Protein AF-0000000079722801 (afdb_homodimer)

Solvent-accessible surface area (backbone atoms only — not comparable to full-atom values): 27005 Å² total; per-residue (Å²): 133,34,66,51,43,50,46,71,74,64,53,88,59,75,30,40,38,29,43,27,46,49,46,21,41,69,32,54,70,52,30,33,52,43,44,43,33,35,52,73,29,52,43,51,29,42,35,39,27,56,61,46,42,73,50,50,58,48,53,41,59,50,34,51,40,18,28,46,15,61,72,42,87,83,48,69,68,58,52,36,51,36,42,27,57,31,28,68,73,45,70,86,45,45,26,29,39,38,38,53,54,62,66,39,55,74,63,32,55,66,58,40,50,53,47,40,45,75,19,47,40,36,29,39,33,40,75,68,54,58,79,88,39,70,66,39,50,50,49,38,53,59,28,50,78,68,46,26,24,40,30,44,76,43,39,81,26,42,46,70,74,58,52,61,59,43,48,80,64,46,37,53,39,35,40,33,45,47,54,66,60,76,60,78,87,66,84,55,80,52,81,57,54,59,51,48,45,53,51,48,41,71,70,56,75,40,49,44,24,40,26,56,85,44,74,46,34,68,55,47,30,63,48,36,74,66,25,45,19,43,30,30,38,55,52,52,39,46,48,41,70,75,26,49,92,40,61,70,58,24,35,52,53,44,26,53,49,39,35,48,42,42,65,42,52,105,132,34,66,54,42,51,45,70,73,64,52,88,59,74,32,40,39,28,43,27,44,51,47,22,41,68,33,55,69,52,30,32,52,43,44,42,34,36,52,73,29,52,42,50,30,42,34,37,27,56,60,46,41,73,50,50,59,48,54,41,60,50,34,51,40,20,28,45,14,61,73,41,87,84,47,69,67,58,52,37,50,38,42,28,57,32,27,68,74,45,70,86,44,44,27,29,39,38,38,55,55,62,66,39,55,74,63,31,55,68,60,40,50,53,47,40,45,75,18,47,40,36,30,38,33,41,76,68,53,60,80,88,40,71,66,40,51,50,48,37,52,57,29,50,76,66,46,26,23,40,29,45,77,44,38,81,26,43,48,71,72,58,52,61,59,42,48,81,65,44,37,54,38,34,39,32,45,48,54,66,62,76,61,77,93,62,84,55,79,50,82,57,54,59,53,47,44,53,52,48,42,72,72,53,75,42,50,44,24,40,25,57,87,44,74,44,36,69,55,47,30,62,47,37,74,67,26,45,19,42,32,30,38,56,52,51,38,46,48,41,70,75,26,48,92,39,61,69,58,26,35,52,52,44,26,53,50,39,34,49,41,40,65,43,52,105

Secondary structure (DSSP, 8-state):
--HHHHHHHH--SSSEEEEEEETTSS-HHHHHHHHHHHHHTT-SSEEEEPP-S--TTS-HHHHHHHHHHTTSPP-HHHHHHHHHHHHHHSTTS-EEEE--HHHHHHH-HHHHHHHHHHTTEEEEE-TT--TTSHHHHHHHHHHHTTT-EEE-EE-TT--HHHHHHHGGG--S-EEEE------SS--S--HHHHHHHHHHHHHH-S-EEEESS--SHHHHHHHHTT-SEEEE-HHHHHHHHHHTTSHHHHHHHHHHHHHHHHHTT-/--HHHHHHHH--SSSEEEEEEETTSS-HHHHHHHHHHHHHTT-SSEEEEPP-S--TTS-HHHHHHHHHHTTSPP-HHHHHHHHHHHHHHSTTS-EEEE--HHHHHHH-HHHHHHHHHHTTEEEEE-TT--TTSHHHHH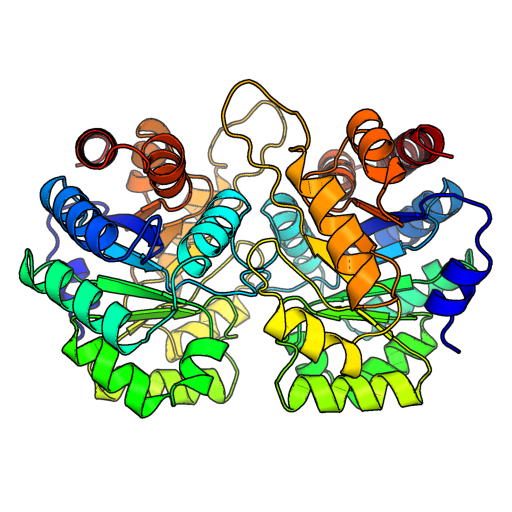HHHHHHTTT-EEE-EE-TT--HHHHHHHGGG--S-EEEE------SS--S--HHHHHHHHHHHHHH-S-EEEESS--SHHHHHHHHTT-SEEEE-HHHHHHHHHHTTSHHHHHHHHHHHHHHHHHTT-

Sequence (532 aa):
MSKIKTYFETKSVQSVYIPFFTLGDPDYDASVEYGKAILESGANILELGIPFSDPVADGPVIQRADARALKNPFSFEKLFSVTKAIHEHRPETPLVYLTYFNPIYRCGIESFLNQAKASGIEGLVIPDLPFDTEESEFLFRELAKRDMDLIHLITPATVKSRIQMMKKTSSGFIYYVTSFGVTGERREFSVDLEERIKFLKGILNLPICAGFGISTPEQASQIAHYADGIIIGSAVQRIIEENGKNRAQCVKALQDYTSSIRNSFSMSKIKTYFETKSVQSVYIPFFTLGDPDYDASVEYGKAILESGANILELGIPFSDPVADGPVIQRADARALKNPFSFEKLFSVTKAIHEHRPETPLVYLTYFNPIYRCGIESFLNQAKASGIEGLVIPDLPFDTEESEFLFRELAKRDMDLIHLITPATVKSRIQMMKKTSSGFIYYVTSFGVTGERREFSVDLEERIKFLKGILNLPICAGFGISTPEQASQIAHYADGIIIGSAVQRIIEENGKNRAQCVKALQDYTSSIRNSFS

Nearest PDB structures (foldseek):
  1qoq-assembly1_A  TM=9.336E-01  e=6.668E-24  Salmonella enterica subsp. enterica serovar Typhimurium
  7jqw-assembly1_A  TM=9.263E-01  e=1.492E-23  Salmonella enterica subsp. enterica serovar Typhimurium str. LT2
  1qop-assembly1_A-2  TM=9.070E-01  e=1.989E-23  Salmonella enterica subsp. enterica serovar Typhimurium
  3vnd-assembly4_D  TM=9.314E-01  e=1.875E-22  Shewanella frigidimarina
  7lev-assembly1_A  TM=9.175E-01  e=1.183E-22  Salmonella enterica subsp. enterica serovar Typhimurium

InterPro domains:
  IPR002028 Tryptophan synthase, alpha chain [MF_00131] (11-264)
  IPR002028 Tryptophan synthase, alpha chain [PF00290] (14-262)
  IPR002028 Tryptophan synthase, alpha chain [PTHR43406] (11-264)
  IPR002028 Tryptophan synthase, alpha chain [TIGR00262] (13-261)
  IPR002028 Tryptophan synthase, alpha chain [cd04724] (18-262)
  IPR011060 Ribulose-phosphate binding barrel [SSF51366] (1-260)
  IPR013785 Aldolase-type TIM barrel [G3DSA:3.20.20.70] (1-266)
  IPR018204 Tryptophan synthase, alpha chain, active site [PS00167] (46-59)

Radius of gyration: 22.45 Å; Cα contacts (8 Å, |Δi|>4): 1062; chains: 2; bounding box: 46×62×52 Å

pLDDT: mean 91.95, std 11.81, range [32.53, 98.94]

Foldseek 3Di:
DFLLVVLLVPPPFLAFEEEEEEAQVLHNVLLLLQLLLLVVQGHQAYEYEYQDQCPVVDDPLRVVSSVNSVVDPDDPVSVLVSLLSSCVSPVSRAYEYEYAVVVCVVCDVLNSLVSCVVSRHQEYEHAPDQCPDPVLVVSLVSCVVSSHFYEYEDEPPQDPVSLLVSLVRGDSAHEYEYPQPPDPDCNDPPVVLLVVLVVSCVRNVHFYEYEDPDAALVSLQVCSVRGNYYYHYSNLSVLCVVCVVPSVSSSVVSSVRSNRNNVSRD/DFLLVVLLVPPPFLAFEEEEEEAQVLHNVLLLLQLLLLVVQGHQAYEYEYQDQCPVVDDPLRVVSSVNSVVDPDDPVSVLVSLLSSCVSPVSRAYEYEYAVVVCVVCDVLNSLVSCVVSRHQEYEHAPDQCPDPVLVVSLVSCVVSSHFYEYEDEPPQDPVSLLVSLVRGDSAHEYEYPQPPPDDPSDPPVVLLVVLVVSCVRNVHFYEYEDPDAALVSLQVCSVRGNYYYHYSNLSVLCVVCVVPSVSSSVVSSVRSNRNNVSRD

Organism: NCBI:txid2484901

Structure (mmCIF, N/CA/C/O backbone):
data_AF-0000000079722801-model_v1
#
loop_
_entity.id
_entity.type
_entity.pdbx_description
1 polymer 'Tryptophan synthase alpha chain'
#
loop_
_atom_site.group_PDB
_atom_site.id
_atom_site.type_symbol
_atom_site.label_atom_id
_atom_site.label_alt_id
_atom_site.label_comp_id
_atom_site.label_asym_id
_atom_site.label_entity_id
_atom_site.label_seq_id
_atom_site.pdbx_PDB_ins_code
_atom_site.Cartn_x
_atom_site.Cartn_y
_atom_site.Cartn_z
_atom_site.occupancy
_atom_site.B_iso_or_equiv
_atom_site.auth_seq_id
_atom_site.auth_comp_id
_atom_site.auth_asym_id
_atom_site.auth_atom_id
_atom_site.pdbx_PDB_model_num
ATOM 1 N N . MET A 1 1 ? 6.43 31.266 -1.927 1 79 1 MET A N 1
ATOM 2 C CA . MET A 1 1 ? 6.938 30.125 -1.175 1 79 1 MET A CA 1
ATOM 3 C C . MET A 1 1 ? 5.809 29.422 -0.431 1 79 1 MET A C 1
ATOM 5 O O . MET A 1 1 ? 4.941 30.078 0.152 1 79 1 MET A O 1
ATOM 9 N N . SER A 1 2 ? 5.824 28.094 -0.456 1 91.38 2 SER A N 1
ATOM 10 C CA . SER A 1 2 ? 4.727 27.359 0.172 1 91.38 2 SER A CA 1
ATOM 11 C C . SER A 1 2 ? 4.816 27.438 1.693 1 91.38 2 SER A C 1
ATOM 13 O O . SER A 1 2 ? 5.883 27.719 2.246 1 91.38 2 SER A O 1
ATOM 15 N N . LYS A 1 3 ? 3.734 27.25 2.35 1 94.69 3 LYS A N 1
ATOM 16 C CA . LYS A 1 3 ? 3.666 27.297 3.807 1 94.69 3 LYS A CA 1
ATOM 17 C C . LYS A 1 3 ? 4.547 26.219 4.434 1 94.69 3 LYS A C 1
ATOM 19 O O . LYS A 1 3 ? 5.18 26.453 5.469 1 94.69 3 LYS A O 1
ATOM 24 N N . ILE A 1 4 ? 4.586 25.062 3.865 1 97.44 4 ILE A N 1
ATOM 25 C CA . ILE A 1 4 ? 5.395 23.969 4.371 1 97.44 4 ILE A CA 1
ATOM 26 C C . ILE A 1 4 ? 6.875 24.328 4.285 1 97.44 4 ILE A C 1
ATOM 28 O O . ILE A 1 4 ? 7.625 24.125 5.242 1 97.44 4 ILE A O 1
ATOM 32 N N . LYS A 1 5 ? 7.277 24.828 3.141 1 95.06 5 LYS A N 1
ATOM 33 C CA . LYS A 1 5 ? 8.664 25.25 2.982 1 95.06 5 LYS A CA 1
ATOM 34 C C . LYS A 1 5 ? 9.031 26.312 4.02 1 95.06 5 LYS A C 1
ATOM 36 O O . LYS A 1 5 ? 10.086 26.234 4.648 1 95.06 5 LYS A O 1
ATOM 41 N N . THR A 1 6 ? 8.18 27.297 4.156 1 94.5 6 THR A N 1
ATOM 42 C CA . THR A 1 6 ? 8.398 28.359 5.133 1 94.5 6 THR A CA 1
ATOM 43 C C . THR A 1 6 ? 8.531 27.781 6.539 1 94.5 6 THR A C 1
ATOM 45 O O . THR A 1 6 ? 9.406 28.188 7.309 1 94.5 6 THR A O 1
ATOM 48 N N . TYR A 1 7 ? 7.688 26.812 6.816 1 94.19 7 TYR A N 1
ATOM 49 C CA . TYR A 1 7 ? 7.719 26.188 8.133 1 94.19 7 TYR A CA 1
ATOM 50 C C . TYR A 1 7 ? 9.07 25.531 8.398 1 94.19 7 TYR A C 1
ATOM 52 O O . TYR A 1 7 ? 9.672 25.75 9.453 1 94.19 7 TYR A O 1
ATOM 60 N N . PHE A 1 8 ? 9.562 24.812 7.465 1 95.81 8 PHE A N 1
ATOM 61 C CA . PHE A 1 8 ? 10.82 24.094 7.637 1 95.81 8 PHE A CA 1
ATOM 62 C C . PHE A 1 8 ? 12 25.062 7.684 1 95.81 8 PHE A C 1
ATOM 64 O O . PHE A 1 8 ? 13.008 24.797 8.336 1 95.81 8 PHE A O 1
ATOM 71 N N . GLU A 1 9 ? 11.898 26.203 7.059 1 93.19 9 GLU A N 1
ATOM 72 C CA . GLU A 1 9 ? 12.977 27.188 7.027 1 93.19 9 GLU A CA 1
ATOM 73 C C . GLU A 1 9 ? 13.008 28.016 8.312 1 93.19 9 GLU A C 1
ATOM 75 O O . GLU A 1 9 ? 14.047 28.578 8.664 1 93.19 9 GLU A O 1
ATOM 80 N N . THR A 1 10 ? 11.867 28.062 9 1 92.06 10 THR A N 1
ATOM 81 C CA . THR A 1 10 ? 11.789 28.984 10.133 1 92.06 10 THR A CA 1
ATOM 82 C C . THR A 1 10 ? 11.641 28.203 11.438 1 92.06 10 THR A C 1
ATOM 84 O O . THR A 1 10 ? 11.672 28.797 12.523 1 92.06 10 THR A O 1
ATOM 87 N N . LYS A 1 11 ? 11.516 26.938 11.328 1 86.19 11 LYS A N 1
ATOM 88 C CA . LYS A 1 11 ? 11.281 26.141 12.531 1 86.19 11 LYS A CA 1
ATOM 89 C C . LYS A 1 11 ? 12.445 26.25 13.508 1 86.19 11 LYS A C 1
ATOM 91 O O . LYS A 1 11 ? 13.594 26.406 13.094 1 86.19 11 LYS A O 1
ATOM 96 N N . SER A 1 12 ? 12.031 26.125 14.766 1 86.62 12 SER A N 1
ATOM 97 C CA . SER A 1 12 ? 13.031 26.203 15.828 1 86.62 12 SER A CA 1
ATOM 98 C C . SER A 1 12 ? 13.344 24.812 16.391 1 86.62 12 SER A C 1
ATOM 100 O O . SER A 1 12 ? 14.18 24.672 17.281 1 86.62 12 SER A O 1
ATOM 102 N N . VAL A 1 13 ? 12.648 23.828 15.883 1 88.44 13 VAL A N 1
ATOM 103 C CA . VAL A 1 13 ? 12.836 22.453 16.359 1 88.44 13 VAL A CA 1
ATOM 104 C C . VAL A 1 13 ? 13.75 21.703 15.398 1 88.44 13 VAL A C 1
ATOM 106 O O . VAL A 1 13 ? 13.805 22.016 14.211 1 88.44 13 VAL A O 1
ATOM 109 N N . GLN A 1 14 ? 14.445 20.797 15.93 1 89.06 14 GLN A N 1
ATOM 110 C CA . GLN A 1 14 ? 15.352 20 15.117 1 89.06 14 GLN A CA 1
ATOM 111 C C . GLN A 1 14 ? 14.578 19.125 14.133 1 89.06 14 GLN A C 1
ATOM 113 O O . GLN A 1 14 ? 14.953 19 12.969 1 89.06 14 GLN A O 1
ATOM 118 N N . SER A 1 15 ? 13.508 18.484 14.602 1 96.25 15 SER A N 1
ATOM 119 C CA . SER A 1 15 ? 12.656 17.609 13.805 1 96.25 15 SER A CA 1
ATOM 120 C C . SER A 1 15 ? 11.18 17.906 14.047 1 96.25 15 SER A C 1
ATOM 122 O O . SER A 1 15 ? 10.781 18.219 15.172 1 96.25 15 SER A O 1
ATOM 124 N N . VAL A 1 16 ? 10.43 17.859 13.023 1 97.31 16 VAL A N 1
ATOM 125 C CA . VAL A 1 16 ? 9.008 18.172 13.141 1 97.31 16 VAL A CA 1
ATOM 126 C C . VAL A 1 16 ? 8.219 16.891 13.375 1 97.31 16 VAL A C 1
ATOM 128 O O . VAL A 1 16 ? 8.602 15.812 12.914 1 97.31 16 VAL A O 1
ATOM 131 N N . TYR A 1 17 ? 7.148 17 14.203 1 98.06 17 TYR A N 1
ATOM 132 C CA . TYR A 1 17 ? 6.219 15.891 14.414 1 98.06 17 TYR A CA 1
ATOM 133 C C . TYR A 1 17 ? 5.008 16.016 13.5 1 98.06 17 TYR A C 1
ATOM 135 O O . TYR A 1 17 ? 4.301 17.031 13.523 1 98.06 17 TYR A O 1
ATOM 143 N N . ILE A 1 18 ? 4.738 14.953 12.664 1 98.5 18 ILE A N 1
ATOM 144 C CA . ILE A 1 18 ? 3.658 14.945 11.68 1 98.5 18 ILE A CA 1
ATOM 145 C C . ILE A 1 18 ? 2.734 13.758 11.945 1 98.5 18 ILE A C 1
ATOM 147 O O . ILE A 1 18 ? 2.885 12.695 11.336 1 98.5 18 ILE A O 1
ATOM 151 N N . PRO A 1 19 ? 1.778 13.891 12.852 1 98.75 19 PRO A N 1
ATOM 152 C CA . PRO A 1 19 ? 0.803 12.82 13.062 1 98.75 19 PRO A CA 1
ATOM 153 C C . PRO A 1 19 ? -0.216 12.719 11.93 1 98.75 19 PRO A C 1
ATOM 155 O O . PRO A 1 19 ? -0.486 13.719 11.25 1 98.75 19 PRO A O 1
ATOM 158 N N . PHE A 1 20 ? -0.639 11.547 11.719 1 98.38 20 PHE A N 1
ATOM 159 C CA . PHE A 1 20 ? -1.659 11.234 10.727 1 98.38 20 PHE A CA 1
ATOM 160 C C . PHE A 1 20 ? -2.879 10.602 11.383 1 98.38 20 PHE A C 1
ATOM 162 O O . PHE A 1 20 ? -2.742 9.773 12.281 1 98.38 20 PHE A O 1
ATOM 169 N N . PHE A 1 21 ? -4.062 11 10.93 1 98.69 21 PHE A N 1
ATOM 170 C CA . PHE A 1 21 ? -5.246 10.195 11.211 1 98.69 21 PHE A CA 1
ATOM 171 C C . PHE A 1 21 ? -6.273 10.344 10.094 1 98.69 21 PHE A C 1
ATOM 173 O O . PHE A 1 21 ? -6.211 11.289 9.305 1 98.69 21 PHE A O 1
ATOM 180 N N . THR A 1 22 ? -7.223 9.438 9.984 1 98.5 22 THR A N 1
ATOM 181 C CA . THR A 1 22 ? -8.219 9.375 8.922 1 98.5 22 THR A CA 1
ATOM 182 C C . THR A 1 22 ? -9.453 10.188 9.289 1 98.5 22 THR A C 1
ATOM 184 O O . THR A 1 22 ? -10.078 9.945 10.32 1 98.5 22 THR A O 1
ATOM 187 N N . LEU A 1 23 ? -9.805 11.102 8.422 1 98.62 23 LEU A N 1
ATOM 188 C CA . LEU A 1 23 ? -11.023 11.875 8.633 1 98.62 23 LEU A CA 1
ATOM 189 C C . LEU A 1 23 ? -12.25 10.977 8.57 1 98.62 23 LEU A C 1
ATOM 191 O O . LEU A 1 23 ? -12.32 10.07 7.738 1 98.62 23 LEU A O 1
ATOM 195 N N . GLY A 1 24 ? -13.188 11.242 9.43 1 98 24 GLY A N 1
ATOM 196 C CA . GLY A 1 24 ? -14.438 10.492 9.438 1 98 24 GLY A CA 1
ATOM 197 C C . GLY A 1 24 ? -14.383 9.258 10.312 1 98 24 GLY A C 1
ATOM 198 O O . GLY A 1 24 ? -15.359 8.5 10.383 1 98 24 GLY A O 1
ATOM 199 N N . ASP A 1 25 ? -13.25 9.055 10.969 1 97.75 25 ASP A N 1
ATOM 200 C CA . ASP A 1 25 ? -13.133 7.938 11.898 1 97.75 25 ASP A CA 1
ATOM 201 C C . ASP A 1 25 ? -13.188 8.422 13.344 1 97.75 25 ASP A C 1
ATOM 203 O O . ASP A 1 25 ? -12.281 9.117 13.805 1 97.75 25 ASP A O 1
ATOM 207 N N . PRO A 1 26 ? -14.117 8.055 14.133 1 97.56 26 PRO A N 1
ATOM 208 C CA . PRO A 1 26 ? -15.297 7.262 13.773 1 97.56 26 PRO A CA 1
ATOM 209 C C . PRO A 1 26 ? -16.359 8.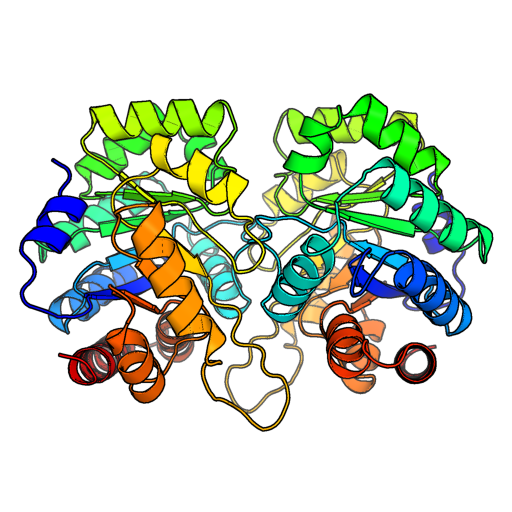07 13.039 1 97.56 26 PRO A C 1
ATOM 211 O O . PRO A 1 26 ? -17.281 7.5 12.453 1 97.56 26 PRO A O 1
ATOM 214 N N . ASP A 1 27 ? -16.297 9.391 13.148 1 97.31 27 ASP A N 1
ATOM 215 C CA . ASP A 1 27 ? -17.203 10.258 12.414 1 97.31 27 ASP A CA 1
ATOM 216 C C . ASP A 1 27 ? -16.594 11.641 12.203 1 97.31 27 ASP A C 1
ATOM 218 O O . ASP A 1 27 ? -15.523 11.938 12.742 1 97.31 27 ASP A O 1
ATOM 222 N N . TYR A 1 28 ? -17.234 12.5 11.461 1 97.31 28 TYR A N 1
ATOM 223 C CA . TYR A 1 28 ? -16.672 13.789 11.062 1 97.31 28 TYR A CA 1
ATOM 224 C C . TYR A 1 28 ? -16.562 14.727 12.258 1 97.31 28 TYR A C 1
ATOM 226 O O . TYR A 1 28 ? -15.586 15.469 12.383 1 97.31 28 TYR A O 1
ATOM 234 N N . ASP A 1 29 ? -17.516 14.711 13.125 1 97.44 29 ASP A N 1
ATOM 235 C CA . ASP A 1 29 ? -17.469 15.562 14.305 1 97.44 29 ASP A CA 1
ATOM 236 C C . ASP A 1 29 ? -16.281 15.203 15.203 1 97.44 29 ASP A C 1
ATOM 238 O O . ASP A 1 29 ? -15.594 16.094 15.711 1 97.44 29 ASP A O 1
ATOM 242 N N . ALA A 1 30 ? -16.125 13.977 15.414 1 98.38 30 ALA A N 1
ATOM 243 C CA . ALA A 1 30 ? -14.977 13.508 16.203 1 98.38 30 ALA A CA 1
ATOM 244 C C . ALA A 1 30 ? -13.656 13.945 15.562 1 98.38 30 ALA A C 1
ATOM 246 O O . ALA A 1 30 ? -12.711 14.305 16.266 1 98.38 30 ALA A O 1
ATOM 247 N N . SER A 1 31 ? -13.57 13.891 14.266 1 98.56 31 SER A N 1
ATOM 248 C CA . SER A 1 31 ? -12.367 14.289 13.555 1 98.56 31 SER A CA 1
ATOM 249 C C . SER A 1 31 ? -11.953 15.711 13.906 1 98.56 31 SER A C 1
ATOM 251 O O . SER A 1 31 ? -10.766 16 14.047 1 98.56 31 SER A O 1
ATOM 253 N N . VAL A 1 32 ? -12.961 16.594 13.992 1 98.75 32 VAL A N 1
ATOM 254 C CA . VAL A 1 32 ? -12.664 17.969 14.344 1 98.75 32 VAL A CA 1
ATOM 255 C C . VAL A 1 32 ? -12.008 18.031 15.719 1 98.75 32 VAL A C 1
ATOM 257 O O . VAL A 1 32 ? -10.977 18.672 15.898 1 98.75 32 VAL A O 1
ATOM 260 N N . GLU A 1 33 ? -12.602 17.312 16.656 1 98.81 33 GLU A N 1
ATOM 261 C CA . GLU A 1 33 ? -12.086 17.312 18.031 1 98.81 33 GLU A CA 1
ATOM 262 C C . GLU A 1 33 ? -10.703 16.672 18.094 1 98.81 33 GLU A C 1
ATOM 264 O O . GLU A 1 33 ? -9.82 17.172 18.797 1 98.81 33 GLU A O 1
ATOM 269 N N . TYR A 1 34 ? -10.508 15.609 17.406 1 98.88 34 TYR A N 1
ATOM 270 C CA . TYR A 1 34 ? -9.227 14.922 17.391 1 98.88 34 TYR A CA 1
ATOM 271 C C . TYR A 1 34 ? -8.148 15.797 16.766 1 98.88 34 TYR A C 1
ATOM 273 O O . TYR A 1 34 ? -7.035 15.891 17.297 1 98.88 34 TYR A O 1
ATOM 281 N N . GLY A 1 35 ? -8.5 16.453 15.625 1 98.88 35 GLY A N 1
ATOM 282 C CA . GLY A 1 35 ? -7.559 17.359 14.992 1 98.88 35 GLY A CA 1
ATOM 283 C C . GLY A 1 35 ? -7.125 18.5 15.898 1 98.88 35 GLY A C 1
ATOM 284 O O . GLY A 1 35 ? -5.934 18.781 16.016 1 98.88 35 GLY A O 1
ATOM 285 N N . LYS A 1 36 ? -8.109 19.078 16.547 1 98.81 36 LYS A N 1
ATOM 286 C CA . LYS A 1 36 ? -7.809 20.172 17.484 1 98.81 36 LYS A CA 1
ATOM 287 C C . LYS A 1 36 ? -6.918 19.688 18.625 1 98.81 36 LYS A C 1
ATOM 289 O O . LYS A 1 36 ? -5.945 20.359 18.969 1 98.81 36 LYS A O 1
ATOM 294 N N . ALA A 1 37 ? -7.238 18.531 19.172 1 98.81 37 ALA A N 1
ATOM 295 C CA . ALA A 1 37 ? -6.477 17.969 20.281 1 98.81 37 ALA A CA 1
ATOM 296 C C . ALA A 1 37 ? -5.027 17.719 19.875 1 98.81 37 ALA A C 1
ATOM 298 O O . ALA A 1 37 ? -4.102 18.016 20.641 1 98.81 37 ALA A O 1
ATOM 299 N N . ILE A 1 38 ? -4.832 17.172 18.688 1 98.81 38 ILE A N 1
ATOM 300 C CA . ILE A 1 38 ? -3.502 16.844 18.188 1 98.81 38 ILE A CA 1
ATOM 301 C C . ILE A 1 38 ? -2.711 18.125 17.922 1 98.81 38 ILE A C 1
ATOM 303 O O . ILE A 1 38 ? -1.531 18.203 18.266 1 98.81 38 ILE A O 1
ATOM 307 N N . LEU A 1 39 ? -3.389 19.125 17.359 1 98.62 39 LEU A N 1
ATOM 308 C CA . LEU A 1 39 ? -2.75 20.406 17.094 1 98.62 39 LEU A CA 1
ATOM 309 C C . LEU A 1 39 ? -2.326 21.094 18.391 1 98.62 39 LEU A C 1
ATOM 311 O O . LEU A 1 39 ? -1.226 21.641 18.469 1 98.62 39 LEU A O 1
ATOM 315 N N . GLU A 1 40 ? -3.092 20.984 19.422 1 97.94 40 GLU A N 1
ATOM 316 C CA . GLU A 1 40 ? -2.836 21.641 20.688 1 97.94 40 GLU A CA 1
ATOM 317 C C . GLU A 1 40 ? -1.716 20.938 21.453 1 97.94 40 GLU A C 1
ATOM 319 O O . GLU A 1 40 ? -1.081 21.531 22.328 1 97.94 40 GLU A O 1
ATOM 324 N N . SER A 1 41 ? -1.504 19.75 21.109 1 98.06 41 SER A N 1
ATOM 325 C CA . SER A 1 41 ? -0.612 18.938 21.938 1 98.06 41 SER A CA 1
ATOM 326 C C . SER A 1 41 ? 0.773 18.828 21.312 1 98.06 41 SER A C 1
ATOM 328 O O . SER A 1 41 ? 1.652 18.156 21.844 1 98.06 41 SER A O 1
ATOM 330 N N . GLY A 1 42 ? 0.961 19.422 20.094 1 95.88 42 GLY A N 1
ATOM 331 C CA . GLY A 1 42 ? 2.359 19.531 19.719 1 95.88 42 GLY A CA 1
ATOM 332 C C . GLY A 1 42 ? 2.613 19.141 18.266 1 95.88 42 GLY A C 1
ATOM 333 O O . GLY A 1 42 ? 3.762 19.109 17.828 1 95.88 42 GLY A O 1
ATOM 334 N N . ALA A 1 43 ? 1.621 18.828 17.453 1 97.62 43 ALA A N 1
ATOM 335 C CA . ALA A 1 43 ? 1.837 18.547 16.047 1 97.62 43 ALA A CA 1
ATOM 336 C C . ALA A 1 43 ? 2.389 19.781 15.32 1 97.62 43 ALA A C 1
ATOM 338 O O . ALA A 1 43 ? 1.873 20.891 15.477 1 97.62 43 ALA A O 1
ATOM 339 N N . ASN A 1 44 ? 3.467 19.594 14.578 1 97.75 44 ASN A N 1
ATOM 340 C CA . ASN A 1 44 ? 4.039 20.672 13.797 1 97.75 44 ASN A CA 1
ATOM 341 C C . ASN A 1 44 ? 3.391 20.766 12.414 1 97.75 44 ASN A C 1
ATOM 343 O O . ASN A 1 44 ? 3.293 21.859 11.844 1 97.75 44 ASN A O 1
ATOM 347 N N . ILE A 1 45 ? 3.088 19.719 11.852 1 98.31 45 ILE A N 1
ATOM 348 C CA . ILE A 1 45 ? 2.287 19.5 10.648 1 98.31 45 ILE A CA 1
ATOM 349 C C . ILE A 1 45 ? 1.273 18.391 10.891 1 98.31 45 ILE A C 1
ATOM 351 O O . ILE A 1 45 ? 1.559 17.438 11.609 1 98.31 45 ILE A O 1
ATOM 355 N N . LEU A 1 46 ? 0.077 18.531 10.422 1 98.88 46 LEU A N 1
ATOM 356 C CA . LEU A 1 46 ? -0.936 17.5 10.617 1 98.88 46 LEU A CA 1
ATOM 357 C C . LEU A 1 46 ? -1.364 16.891 9.273 1 98.88 46 LEU A C 1
ATOM 359 O O . LEU A 1 46 ? -1.729 17.625 8.352 1 98.88 46 LEU A O 1
ATOM 363 N N . GLU A 1 47 ? -1.192 15.633 9.164 1 98.88 47 GLU A N 1
ATOM 364 C CA . GLU A 1 47 ? -1.608 14.883 7.977 1 98.88 47 GLU A CA 1
ATOM 365 C C . GLU A 1 47 ? -3 14.289 8.164 1 98.88 47 GLU A C 1
ATOM 367 O O . GLU A 1 47 ? -3.264 13.617 9.164 1 98.88 47 GLU A O 1
ATOM 372 N N . LEU A 1 48 ? -3.844 14.578 7.25 1 98.94 48 LEU A N 1
ATOM 373 C CA . LEU A 1 48 ? -5.227 14.125 7.289 1 98.94 48 LEU A CA 1
ATOM 374 C C . LEU A 1 48 ? -5.508 13.148 6.148 1 98.94 48 LEU A C 1
ATOM 376 O O . LEU A 1 48 ? -5.289 13.477 4.98 1 98.94 48 LEU A O 1
ATOM 380 N N . GLY A 1 49 ? -5.984 11.984 6.535 1 98.56 49 GLY A N 1
ATOM 381 C CA . GLY A 1 49 ? -6.312 10.984 5.531 1 98.56 49 GLY A CA 1
ATOM 382 C C . GLY A 1 49 ? -7.73 11.117 5.004 1 98.56 49 GLY A C 1
ATOM 383 O O . GLY A 1 49 ? -8.672 11.312 5.773 1 98.56 49 GLY A O 1
ATOM 384 N N . ILE A 1 50 ? -7.895 11.031 3.75 1 98 50 ILE A N 1
ATOM 385 C CA . ILE A 1 50 ? -9.211 10.922 3.137 1 98 50 ILE A CA 1
ATOM 386 C C . ILE A 1 50 ? -9.609 9.453 3.023 1 98 50 ILE A C 1
ATOM 388 O O . ILE A 1 50 ? -8.898 8.656 2.4 1 98 50 ILE A O 1
ATOM 392 N N . PRO A 1 51 ? -10.703 9.125 3.689 1 96.25 51 PRO A N 1
ATOM 393 C CA . PRO A 1 51 ? -11.102 7.715 3.619 1 96.25 51 PRO A CA 1
ATOM 394 C C . PRO A 1 51 ? -11.273 7.223 2.186 1 96.25 51 PRO A C 1
ATOM 396 O O . PRO A 1 51 ? -11.781 7.957 1.331 1 96.25 51 PRO A O 1
ATOM 399 N N . PHE A 1 52 ? -10.852 6.02 1.97 1 93.38 52 PHE A N 1
ATOM 400 C CA . PHE A 1 52 ? -10.859 5.457 0.625 1 93.38 52 PHE A CA 1
ATOM 401 C C . PHE A 1 52 ? -11.234 3.98 0.656 1 93.38 52 PHE A C 1
ATOM 403 O O . PHE A 1 52 ? -10.852 3.256 1.578 1 93.38 52 PHE A O 1
ATOM 410 N N . SER A 1 53 ? -11.945 3.531 -0.327 1 88.69 53 SER A N 1
ATOM 411 C CA . SER A 1 53 ? -12.492 2.178 -0.356 1 88.69 53 SER A CA 1
ATOM 412 C C . SER A 1 53 ? -11.43 1.163 -0.76 1 88.69 53 SER A C 1
ATOM 414 O O . SER A 1 53 ? -11.547 -0.024 -0.448 1 88.69 53 SER A O 1
ATOM 416 N N . ASP A 1 54 ? -10.445 1.629 -1.453 1 87.88 54 ASP A N 1
ATOM 417 C CA . ASP A 1 54 ? -9.414 0.727 -1.967 1 87.88 54 ASP A CA 1
ATOM 418 C C . ASP A 1 54 ? -8.023 1.153 -1.497 1 87.88 54 ASP A C 1
ATOM 420 O O . ASP A 1 54 ? -7.113 1.314 -2.311 1 87.88 54 ASP A O 1
ATOM 424 N N . PRO A 1 55 ? -7.898 1.181 -0.199 1 90.56 55 PRO A N 1
ATOM 425 C CA . PRO A 1 55 ? -6.664 1.735 0.364 1 90.56 55 PRO A CA 1
ATOM 426 C C . PRO A 1 55 ? -5.535 0.711 0.433 1 90.56 55 PRO A C 1
ATOM 428 O O . PRO A 1 55 ? -5.008 0.44 1.516 1 90.56 55 PRO A O 1
ATOM 431 N N . VAL A 1 56 ? -5 0.27 -0.635 1 85.38 56 VAL A N 1
ATOM 432 C CA . VAL A 1 56 ? -4.09 -0.871 -0.682 1 85.38 56 VAL A CA 1
ATOM 433 C C . VAL A 1 56 ? -2.703 -0.447 -0.205 1 85.38 56 VAL A C 1
ATOM 435 O O . VAL A 1 56 ? -1.882 -1.29 0.162 1 85.38 56 VAL A O 1
ATOM 438 N N . ALA A 1 57 ? -2.43 0.83 -0.24 1 86.25 57 ALA A N 1
ATOM 439 C CA . ALA A 1 57 ? -1.134 1.313 0.229 1 86.25 57 ALA A CA 1
ATOM 440 C C . ALA A 1 57 ? -1.114 1.444 1.749 1 86.25 57 ALA A C 1
ATOM 442 O O . ALA A 1 57 ? -0.048 1.591 2.352 1 86.25 57 ALA A O 1
ATOM 443 N N . ASP A 1 58 ? -2.287 1.392 2.377 1 89 58 ASP A N 1
ATOM 444 C CA . ASP A 1 58 ? -2.381 1.57 3.822 1 89 58 ASP A CA 1
ATOM 445 C C . ASP A 1 58 ? -2.178 0.245 4.555 1 89 58 ASP A C 1
ATOM 447 O O . ASP A 1 58 ? -2.543 -0.815 4.039 1 89 58 ASP A O 1
ATOM 451 N N . GLY A 1 59 ? -1.572 0.301 5.68 1 84.44 59 GLY A N 1
ATOM 452 C CA . GLY A 1 59 ? -1.521 -0.86 6.555 1 84.44 59 GLY A CA 1
ATOM 453 C C . GLY A 1 59 ? -2.873 -1.231 7.133 1 84.44 59 GLY A C 1
ATOM 454 O O . GLY A 1 59 ? -3.844 -0.486 6.988 1 84.44 59 GLY A O 1
ATOM 455 N N . PRO A 1 60 ? -2.902 -2.348 7.844 1 83.81 60 PRO A N 1
ATOM 456 C CA . PRO A 1 60 ? -4.172 -2.9 8.32 1 83.81 60 PRO A CA 1
ATOM 457 C C . PRO A 1 60 ? -4.91 -1.954 9.266 1 83.81 60 PRO A C 1
ATOM 459 O O . PRO A 1 60 ? -6.137 -1.847 9.203 1 83.81 60 PRO A O 1
ATOM 462 N N . VAL A 1 61 ? -4.215 -1.243 10.156 1 88.31 61 VAL A N 1
ATOM 463 C CA . VAL A 1 61 ? -4.836 -0.359 11.133 1 88.31 61 VAL A CA 1
ATOM 464 C C . VAL A 1 61 ? -5.562 0.776 10.414 1 88.31 61 VAL A C 1
ATOM 466 O O . VAL A 1 61 ? -6.695 1.115 10.766 1 88.31 61 VAL A O 1
ATOM 469 N N . ILE A 1 62 ? -4.902 1.327 9.375 1 92.56 62 ILE A N 1
ATOM 470 C CA . ILE A 1 62 ? -5.48 2.453 8.656 1 92.56 62 ILE A CA 1
ATOM 471 C C . ILE A 1 62 ? -6.59 1.957 7.73 1 92.56 62 ILE A C 1
ATOM 473 O O . ILE A 1 62 ? -7.598 2.641 7.539 1 92.56 62 ILE A O 1
ATOM 477 N N . GLN A 1 63 ? -6.477 0.778 7.211 1 89.44 63 GLN A N 1
ATOM 478 C CA . GLN A 1 63 ? -7.555 0.187 6.422 1 89.44 63 GLN A CA 1
ATOM 479 C C . GLN A 1 63 ? -8.828 0.048 7.25 1 89.44 63 GLN A C 1
ATOM 481 O O . GLN A 1 63 ? -9.93 0.328 6.758 1 89.44 63 GLN A O 1
ATOM 486 N N . ARG A 1 64 ? -8.641 -0.389 8.5 1 90.31 64 ARG A N 1
ATOM 487 C CA . ARG A 1 64 ? -9.812 -0.496 9.367 1 90.31 64 ARG A CA 1
ATOM 488 C C . ARG A 1 64 ? -10.398 0.879 9.664 1 90.31 64 ARG A C 1
ATOM 490 O O . ARG A 1 64 ? -11.617 1.022 9.805 1 90.31 64 ARG A O 1
ATOM 497 N N . ALA A 1 65 ? -9.531 1.846 9.789 1 94.94 65 ALA A N 1
ATOM 498 C CA . ALA A 1 65 ? -10.008 3.215 9.977 1 94.94 65 ALA A CA 1
ATOM 499 C C . ALA A 1 65 ? -10.844 3.676 8.789 1 94.94 65 ALA A C 1
ATOM 501 O O . ALA A 1 65 ? -11.898 4.285 8.969 1 94.94 65 ALA A O 1
ATOM 502 N N . ASP A 1 66 ? -10.336 3.35 7.582 1 94.75 66 ASP A N 1
ATOM 503 C CA . ASP A 1 66 ? -11.086 3.666 6.367 1 94.75 66 ASP A CA 1
ATOM 504 C C . ASP A 1 66 ? -12.461 3.006 6.387 1 94.75 66 ASP A C 1
ATOM 506 O O . ASP A 1 66 ? -13.461 3.635 6.035 1 94.75 66 ASP A O 1
ATOM 510 N N . ALA A 1 67 ? -12.5 1.767 6.77 1 90.75 67 ALA A N 1
ATOM 511 C CA . ALA A 1 67 ? -13.75 1.02 6.824 1 90.75 67 ALA A CA 1
ATOM 512 C C . ALA A 1 67 ? -14.734 1.669 7.793 1 90.75 67 ALA A C 1
ATOM 514 O O . ALA A 1 67 ? -15.914 1.822 7.48 1 90.75 67 ALA A O 1
ATOM 515 N N . ARG A 1 68 ? -14.266 2.068 9 1 93.88 68 ARG A N 1
ATOM 516 C CA . ARG A 1 68 ? -15.133 2.723 9.977 1 93.88 68 ARG A CA 1
ATOM 517 C C . ARG A 1 68 ? -15.617 4.074 9.461 1 93.88 68 ARG A C 1
ATOM 519 O O . ARG A 1 68 ? -16.797 4.418 9.617 1 93.88 68 ARG A O 1
ATOM 526 N N . ALA A 1 69 ? -14.711 4.805 8.844 1 96.38 69 ALA A N 1
ATOM 527 C CA . ALA A 1 69 ? -15.062 6.113 8.312 1 96.38 69 ALA A CA 1
ATOM 528 C C . ALA A 1 69 ? -16.141 5.996 7.234 1 96.38 69 ALA A C 1
ATOM 530 O O . ALA A 1 69 ? -17.078 6.789 7.199 1 96.38 69 ALA A O 1
ATOM 531 N N . LEU A 1 70 ? -16.031 4.988 6.418 1 94.06 70 LEU A N 1
ATOM 532 C CA . LEU A 1 70 ? -16.891 4.852 5.242 1 94.06 70 LEU A CA 1
ATOM 533 C C . LEU A 1 70 ? -18.234 4.23 5.609 1 94.06 70 LEU A C 1
ATOM 535 O O . LEU A 1 70 ? -19.109 4.09 4.758 1 94.06 70 LEU A O 1
ATOM 539 N N . LYS A 1 71 ? -18.375 3.838 6.863 1 91.19 71 LYS A N 1
ATOM 540 C CA . LYS A 1 71 ? -19.703 3.504 7.348 1 91.19 71 LYS A CA 1
ATOM 541 C C . LYS A 1 71 ? -20.609 4.734 7.367 1 91.19 71 LYS A C 1
ATOM 543 O O . LYS A 1 71 ? -21.828 4.613 7.328 1 91.19 71 LYS A O 1
ATOM 548 N N . ASN A 1 72 ? -19.938 5.879 7.496 1 91.69 72 ASN A N 1
ATOM 549 C CA . ASN A 1 72 ? -20.641 7.145 7.348 1 91.69 72 ASN A CA 1
ATOM 550 C C . ASN A 1 72 ? -20.734 7.566 5.883 1 91.69 72 ASN A C 1
ATOM 552 O O . ASN A 1 72 ? -19.875 7.227 5.078 1 91.69 72 ASN A O 1
ATOM 556 N N . PRO A 1 73 ? -21.812 8.258 5.52 1 91.75 73 PRO A N 1
ATOM 557 C CA . PRO A 1 73 ? -21.859 8.766 4.145 1 91.75 73 PRO A CA 1
ATOM 558 C C . PRO A 1 73 ? -20.672 9.664 3.807 1 91.75 73 PRO A C 1
ATOM 560 O O . PRO A 1 73 ? -20.406 10.641 4.512 1 91.75 73 PRO A O 1
ATOM 563 N N . PHE A 1 74 ? -20.078 9.312 2.777 1 92.25 74 PHE A N 1
ATOM 564 C CA . PHE A 1 74 ? -18.922 10.094 2.338 1 92.25 74 PHE A CA 1
ATOM 565 C C . PHE A 1 74 ? -19.375 11.375 1.648 1 92.25 74 PHE A C 1
ATOM 567 O O . PHE A 1 74 ? -20.312 11.359 0.849 1 92.25 74 PHE A O 1
ATOM 574 N N . SER A 1 75 ? -18.688 12.461 1.946 1 92.31 75 SER A N 1
ATOM 575 C CA . SER A 1 75 ? -18.953 13.758 1.33 1 92.31 75 SER A CA 1
ATOM 576 C C . SER A 1 75 ? -17.688 14.625 1.306 1 92.31 75 SER A C 1
ATOM 578 O O . SER A 1 75 ? -17.141 14.953 2.355 1 92.31 75 SER A O 1
ATOM 580 N N . PHE A 1 76 ? -17.344 15.016 0.072 1 95.94 76 PHE A N 1
ATOM 581 C CA . PHE A 1 76 ? -16.219 15.938 -0.023 1 95.94 76 PHE A CA 1
ATOM 582 C C . PHE A 1 76 ? -16.531 17.25 0.682 1 95.94 76 PHE A C 1
ATOM 584 O O . PHE A 1 76 ? -15.656 17.844 1.315 1 95.94 76 PHE A O 1
ATOM 591 N N . GLU A 1 77 ? -17.734 17.641 0.529 1 96.38 77 GLU A N 1
ATOM 592 C CA . GLU A 1 77 ? -18.156 18.875 1.194 1 96.38 77 GLU A CA 1
ATOM 593 C C . GLU A 1 77 ? -17.922 18.797 2.699 1 96.38 77 GLU A C 1
ATOM 595 O O . GLU A 1 77 ? -17.359 19.719 3.297 1 96.38 77 GLU A O 1
ATOM 600 N N . LYS A 1 78 ? -18.359 17.719 3.287 1 96.88 78 LYS A N 1
ATOM 601 C CA . LYS A 1 78 ? -18.156 17.516 4.719 1 96.88 78 LYS A CA 1
ATOM 602 C C . LYS A 1 78 ? -16.672 17.438 5.066 1 96.88 78 LYS A C 1
ATOM 604 O O . LYS A 1 78 ? -16.234 17.984 6.07 1 96.88 78 LYS A O 1
ATOM 609 N N . LEU A 1 79 ? -15.938 16.719 4.25 1 97.75 79 LEU A N 1
ATOM 610 C CA . LEU A 1 79 ? -14.5 16.562 4.449 1 97.75 79 LEU A CA 1
ATOM 611 C C . LEU A 1 79 ? -13.797 17.906 4.477 1 97.75 79 LEU A C 1
ATOM 613 O O . LEU A 1 79 ? -12.969 18.172 5.355 1 97.75 79 LEU A O 1
ATOM 617 N N . PHE A 1 80 ? -14.133 18.766 3.51 1 98.5 80 PHE A N 1
ATOM 618 C CA . PHE A 1 80 ? -13.523 20.078 3.434 1 98.5 80 PHE A CA 1
ATOM 619 C C . PHE A 1 80 ? -13.961 20.953 4.609 1 98.5 80 PHE A C 1
ATOM 621 O O . PHE A 1 80 ? -13.164 21.719 5.156 1 98.5 80 PHE A O 1
ATOM 628 N N . SER A 1 81 ? -15.188 20.781 5.004 1 98.62 81 SER A N 1
ATOM 629 C CA . SER A 1 81 ? -15.695 21.547 6.145 1 98.62 81 SER A CA 1
ATOM 630 C C . SER A 1 81 ? -14.969 21.156 7.43 1 98.62 81 SER A C 1
ATOM 632 O O . SER A 1 81 ? -14.594 22.031 8.219 1 98.62 81 SER A O 1
ATOM 634 N N . VAL A 1 82 ? -14.812 19.891 7.629 1 98.69 82 VAL A N 1
ATOM 635 C CA . VAL A 1 82 ? -14.102 19.375 8.789 1 98.69 82 VAL A CA 1
ATOM 636 C C . VAL A 1 82 ? -12.648 19.844 8.758 1 98.69 82 VAL A C 1
ATOM 638 O O . VAL A 1 82 ? -12.117 20.281 9.781 1 98.69 82 VAL A O 1
ATOM 641 N N . THR A 1 83 ? -12.047 19.75 7.625 1 98.88 83 THR A N 1
ATOM 642 C CA . THR A 1 83 ? -10.672 20.203 7.441 1 98.88 83 THR A CA 1
ATOM 643 C C . THR A 1 83 ? -10.539 21.688 7.785 1 98.88 83 THR A C 1
ATOM 645 O O . THR A 1 83 ? -9.602 22.078 8.484 1 98.88 83 THR A O 1
ATOM 648 N N . LYS A 1 84 ? -11.453 22.484 7.32 1 98.88 84 LYS A N 1
ATOM 649 C CA . LYS A 1 84 ? -11.445 23.922 7.586 1 98.88 84 LYS A CA 1
ATOM 650 C C . LYS A 1 84 ? -11.562 24.203 9.078 1 98.88 84 LYS A C 1
ATOM 652 O O . LYS A 1 84 ? -10.875 25.078 9.609 1 98.88 84 LYS A O 1
ATOM 657 N N . ALA A 1 85 ? -12.445 23.484 9.727 1 98.88 85 ALA A N 1
ATOM 658 C CA . ALA A 1 85 ? -12.625 23.656 11.164 1 98.88 85 ALA A CA 1
ATOM 659 C C . ALA A 1 85 ? -11.328 23.359 11.914 1 98.88 85 ALA A C 1
ATOM 661 O O . ALA A 1 85 ? -10.984 24.078 12.867 1 98.88 85 ALA A O 1
ATOM 662 N N . ILE A 1 86 ? -10.633 22.312 11.516 1 98.88 86 ILE A N 1
ATOM 663 C CA . ILE A 1 86 ? -9.359 21.953 12.133 1 98.88 86 ILE A CA 1
ATOM 664 C C . ILE A 1 86 ? -8.328 23.047 11.859 1 98.88 86 ILE A C 1
ATOM 666 O O . ILE A 1 86 ? -7.633 23.5 12.781 1 98.88 86 ILE A O 1
ATOM 670 N N . HIS A 1 87 ? -8.281 23.516 10.625 1 98.81 87 HIS A N 1
ATOM 671 C CA . HIS A 1 87 ? -7.332 24.531 10.203 1 98.81 87 HIS A CA 1
ATOM 672 C C . HIS A 1 87 ? -7.523 25.828 10.992 1 98.81 87 HIS A C 1
ATOM 674 O O . HIS A 1 87 ? -6.551 26.438 11.438 1 98.81 87 HIS A O 1
ATOM 680 N N . GLU A 1 88 ? -8.711 26.203 11.156 1 98.62 88 GLU A N 1
ATOM 681 C CA . GLU A 1 88 ? -9.031 27.484 11.789 1 98.62 88 GLU A CA 1
ATOM 682 C C . GLU A 1 88 ? -8.641 27.484 13.266 1 98.62 88 GLU A C 1
ATOM 684 O O . GLU A 1 88 ? -8.438 28.531 13.867 1 98.62 88 GLU A O 1
ATOM 689 N N . HIS A 1 89 ? -8.547 26.344 13.844 1 98.38 89 HIS A N 1
ATOM 690 C CA . HIS A 1 89 ? -8.148 26.234 15.242 1 98.38 89 HIS A CA 1
ATOM 691 C C . HIS A 1 89 ? -6.695 26.641 15.438 1 98.38 89 HIS A C 1
ATOM 693 O O . HIS A 1 89 ? -6.348 27.234 16.469 1 98.38 89 HIS A O 1
ATOM 699 N N . ARG A 1 90 ? -5.816 26.312 14.469 1 97.81 90 ARG A N 1
ATOM 700 C CA . ARG A 1 90 ? -4.41 26.703 14.445 1 97.81 90 ARG A CA 1
ATOM 701 C C . ARG A 1 90 ? -3.936 26.953 13.023 1 97.81 90 ARG A C 1
ATOM 703 O O . ARG A 1 90 ? -3.16 26.172 12.469 1 97.81 90 ARG A O 1
ATOM 710 N N . PRO A 1 91 ? -4.285 28.062 12.5 1 97.25 91 PRO A N 1
ATOM 711 C CA . PRO A 1 91 ? -4.043 28.344 11.078 1 97.25 91 PRO A CA 1
ATOM 712 C C . PRO A 1 91 ? -2.557 28.359 10.727 1 97.25 91 PRO A C 1
ATOM 714 O O . PRO A 1 91 ? -2.199 28.234 9.547 1 97.25 91 PRO A O 1
ATOM 717 N N . GLU A 1 92 ? -1.704 28.484 11.703 1 95.38 92 GLU A N 1
ATOM 718 C CA . GLU A 1 92 ? -0.269 28.547 11.445 1 95.38 92 GLU A CA 1
ATOM 719 C C . GLU A 1 92 ? 0.3 27.156 11.164 1 95.38 92 GLU A C 1
ATOM 721 O O . GLU A 1 92 ? 1.379 27.031 10.578 1 95.38 92 GLU A O 1
ATOM 726 N N . THR A 1 93 ? -0.368 26.094 11.633 1 97.31 93 THR A N 1
ATOM 727 C CA . THR A 1 93 ? 0.112 24.719 11.43 1 97.31 93 THR A CA 1
ATOM 728 C C . THR A 1 93 ? -0.304 24.203 10.062 1 97.31 93 THR A C 1
ATOM 730 O O . THR A 1 93 ? -1.497 24.109 9.766 1 97.31 93 THR A O 1
ATOM 733 N N . PRO A 1 94 ? 0.641 23.859 9.203 1 98.38 94 PRO A N 1
ATOM 734 C CA . PRO A 1 94 ? 0.27 23.328 7.895 1 98.38 94 PRO A CA 1
ATOM 735 C C . PRO A 1 94 ? -0.511 22.016 7.984 1 98.38 94 PRO A C 1
ATOM 737 O O . PRO A 1 94 ? -0.204 21.172 8.828 1 98.38 94 PRO A O 1
ATOM 740 N N . LEU A 1 95 ? -1.557 21.875 7.191 1 98.88 95 LEU A N 1
ATOM 741 C CA . LEU A 1 95 ? -2.289 20.641 7 1 98.88 95 LEU A CA 1
ATOM 742 C C . LEU A 1 95 ? -1.945 20 5.652 1 98.88 95 LEU A C 1
ATOM 744 O O . LEU A 1 95 ? -1.796 20.703 4.652 1 98.88 95 LEU A O 1
ATOM 748 N N . VAL A 1 96 ? -1.797 18.703 5.633 1 98.88 96 VAL A N 1
ATOM 749 C CA . VAL A 1 96 ? -1.516 17.938 4.426 1 98.88 96 VAL A CA 1
ATOM 750 C C . VAL A 1 96 ? -2.541 16.812 4.277 1 98.88 96 VAL A C 1
ATOM 752 O O . VAL A 1 96 ? -2.916 16.172 5.262 1 98.88 96 VAL A O 1
ATOM 755 N N . TYR A 1 97 ? -3.037 16.594 3.07 1 98.81 97 TYR A N 1
ATOM 756 C CA . TYR A 1 97 ? -3.859 15.422 2.826 1 98.81 97 TYR A CA 1
ATOM 757 C C . TYR A 1 97 ? -3 14.234 2.398 1 98.81 97 TYR A C 1
ATOM 759 O O . TYR A 1 97 ? -2.062 14.391 1.613 1 98.81 97 TYR A O 1
ATOM 767 N N . LEU A 1 98 ? -3.201 13.156 2.959 1 98.19 98 LEU A N 1
ATOM 768 C CA . LEU A 1 98 ? -2.795 11.875 2.393 1 98.19 98 LEU A CA 1
ATOM 769 C C . LEU A 1 98 ? -3.992 11.141 1.79 1 98.19 98 LEU A C 1
ATOM 771 O O . LEU A 1 98 ? -4.941 10.805 2.5 1 98.19 98 LEU A O 1
ATOM 775 N N . THR A 1 99 ? -3.975 11.016 0.531 1 96.38 99 THR A N 1
ATOM 776 C CA . THR A 1 99 ? -5.07 10.367 -0.183 1 96.38 99 THR A CA 1
ATOM 777 C C . THR A 1 99 ? -4.562 9.664 -1.438 1 96.38 99 THR A C 1
ATOM 779 O O . THR A 1 99 ? -3.359 9.672 -1.715 1 96.38 99 THR A O 1
ATOM 782 N N . TYR A 1 100 ? -5.438 9.008 -2.123 1 93.62 100 TYR A N 1
ATOM 783 C CA . TYR A 1 100 ? -5.137 8.344 -3.385 1 93.62 100 TYR A CA 1
ATOM 784 C C . TYR A 1 100 ? -5.539 9.211 -4.57 1 93.62 100 TYR A C 1
ATOM 786 O O . TYR A 1 100 ? -6.277 10.188 -4.41 1 93.62 100 TYR A O 1
ATOM 794 N N . PHE A 1 101 ? -5.055 8.891 -5.699 1 91.56 101 PHE A N 1
ATOM 795 C CA . PHE A 1 101 ? -5.281 9.727 -6.875 1 91.56 101 PHE A CA 1
ATOM 796 C C . PHE A 1 101 ? -6.73 9.641 -7.332 1 91.56 101 PHE A C 1
ATOM 798 O O . PHE A 1 101 ? -7.301 10.625 -7.797 1 91.56 101 PHE A O 1
ATOM 805 N N . ASN A 1 102 ? -7.379 8.531 -7.148 1 89.12 102 ASN A N 1
ATOM 806 C CA . ASN A 1 102 ? -8.711 8.297 -7.691 1 89.12 102 ASN A CA 1
ATOM 807 C C . ASN A 1 102 ? -9.734 9.281 -7.117 1 89.12 102 ASN A C 1
ATOM 809 O O . ASN A 1 102 ? -10.508 9.875 -7.863 1 89.12 102 ASN A O 1
ATOM 813 N N . PRO A 1 103 ? -9.734 9.43 -5.773 1 91.19 103 PRO A N 1
ATOM 814 C CA . PRO A 1 103 ? -10.68 10.406 -5.223 1 91.19 103 PRO A CA 1
ATOM 815 C C . PRO A 1 103 ? -10.469 11.812 -5.785 1 91.19 103 PRO A C 1
ATOM 817 O O . PRO A 1 103 ? -11.438 12.539 -6.012 1 91.19 103 PRO A O 1
ATOM 820 N N . ILE A 1 104 ? -9.242 12.195 -6.008 1 94.31 104 ILE A N 1
ATOM 821 C CA . ILE A 1 104 ? -8.922 13.5 -6.578 1 94.31 104 ILE A CA 1
ATOM 822 C C . ILE A 1 104 ? -9.453 13.586 -8 1 94.31 104 ILE A C 1
ATOM 824 O O . ILE A 1 104 ? -10.117 14.562 -8.367 1 94.31 104 ILE A O 1
ATOM 828 N N . TYR A 1 105 ? -9.164 12.539 -8.727 1 89.62 105 TYR A N 1
ATOM 829 C CA . TYR A 1 105 ? -9.578 12.477 -10.125 1 89.62 105 TYR A CA 1
ATOM 830 C C . TYR A 1 105 ? -11.094 12.516 -10.25 1 89.62 105 TYR A C 1
ATOM 832 O O . TYR A 1 105 ? -11.633 13.25 -11.078 1 89.62 105 TYR A O 1
ATOM 840 N N . ARG A 1 106 ? -11.812 11.836 -9.469 1 86.25 106 ARG A N 1
ATOM 841 C CA . ARG A 1 106 ? -13.266 11.742 -9.516 1 86.25 106 ARG A CA 1
ATOM 842 C C . ARG A 1 106 ? -13.914 13.07 -9.125 1 86.25 106 ARG A C 1
ATOM 844 O O . ARG A 1 106 ? -14.938 13.453 -9.695 1 86.25 106 ARG A O 1
ATOM 851 N N . CYS A 1 107 ? -13.367 13.703 -8.172 1 91.06 107 CYS A N 1
ATOM 852 C CA . CYS A 1 107 ? -13.844 15.016 -7.75 1 91.06 107 CYS A CA 1
ATOM 853 C C . CYS A 1 107 ? -13.57 16.062 -8.82 1 91.06 107 CYS A C 1
ATOM 855 O O . CYS A 1 107 ? -14.281 17.078 -8.906 1 91.06 107 CYS A O 1
ATOM 857 N N . GLY A 1 108 ? -12.664 15.82 -9.75 1 93.69 108 GLY A N 1
ATOM 858 C CA . GLY A 1 108 ? -12.07 16.844 -10.609 1 93.69 108 GLY A CA 1
ATOM 859 C C . GLY A 1 108 ? -10.859 17.516 -9.984 1 93.69 108 GLY A C 1
ATOM 860 O O . GLY A 1 108 ? -10.977 18.188 -8.961 1 93.69 108 GLY A O 1
ATOM 861 N N . ILE A 1 109 ? -9.766 17.422 -10.609 1 95.94 109 ILE A N 1
ATOM 862 C CA . ILE A 1 109 ? -8.477 17.797 -10.039 1 95.94 109 ILE A CA 1
ATOM 863 C C . ILE A 1 109 ? -8.508 19.266 -9.609 1 95.94 109 ILE A C 1
ATOM 865 O O . ILE A 1 109 ? -8.219 19.578 -8.453 1 95.94 109 ILE A O 1
ATOM 869 N N . GLU A 1 110 ? -8.883 20.156 -10.492 1 97.44 110 GLU A N 1
ATOM 870 C CA . GLU A 1 110 ? -8.867 21.578 -10.172 1 97.44 110 GLU A CA 1
ATOM 871 C C . GLU A 1 110 ? -9.867 21.922 -9.07 1 97.44 110 GLU A C 1
ATOM 873 O O . GLU A 1 110 ? -9.562 22.672 -8.156 1 97.44 110 GLU A O 1
ATOM 878 N N . SER A 1 111 ? -11.07 21.359 -9.195 1 97.56 111 SER A N 1
ATOM 879 C CA . SER A 1 111 ? -12.094 21.578 -8.18 1 97.56 111 SER A CA 1
ATOM 880 C C . SER A 1 111 ? -11.625 21.078 -6.812 1 97.56 111 SER A C 1
ATOM 882 O O . SER A 1 111 ? -11.781 21.781 -5.809 1 97.56 111 SER A O 1
ATOM 884 N N . PHE A 1 112 ? -11.078 19.906 -6.777 1 98.19 112 PHE A N 1
ATOM 885 C CA . PHE A 1 112 ? -10.555 19.328 -5.543 1 98.19 112 PHE A CA 1
ATOM 886 C C . PHE A 1 112 ? -9.492 20.219 -4.93 1 98.19 112 PHE A C 1
ATOM 888 O O . PHE A 1 112 ? -9.539 20.531 -3.734 1 98.19 112 PHE A O 1
ATOM 895 N N . LEU A 1 113 ? -8.555 20.656 -5.742 1 98.44 113 LEU A N 1
ATOM 896 C CA . LEU A 1 113 ? -7.43 21.453 -5.25 1 98.44 113 LEU A CA 1
ATOM 897 C C . LEU A 1 113 ? -7.902 22.797 -4.742 1 98.44 113 LEU A C 1
ATOM 899 O O . LEU A 1 113 ? -7.402 23.297 -3.732 1 98.44 113 LEU A O 1
ATOM 903 N N . ASN A 1 114 ? -8.828 23.375 -5.457 1 98.5 114 ASN A N 1
ATOM 904 C CA . ASN A 1 114 ? -9.375 24.656 -5.008 1 98.5 114 ASN A CA 1
ATOM 905 C C . ASN A 1 114 ? -10.039 24.531 -3.637 1 98.5 114 ASN A C 1
ATOM 907 O O . ASN A 1 114 ? -9.805 25.344 -2.75 1 98.5 114 ASN A O 1
ATOM 911 N N . GLN A 1 115 ? -10.844 23.516 -3.488 1 98.5 115 GLN A N 1
ATOM 912 C CA . GLN A 1 115 ? -11.547 23.297 -2.229 1 98.5 115 GLN A CA 1
ATOM 913 C C . GLN A 1 115 ? -10.578 22.922 -1.112 1 98.5 115 GLN A C 1
ATOM 915 O O . GLN A 1 115 ? -10.727 23.375 0.025 1 98.5 115 GLN A O 1
ATOM 920 N N . ALA A 1 116 ? -9.625 22.078 -1.405 1 98.69 116 ALA A N 1
ATOM 921 C CA . ALA A 1 116 ? -8.602 21.703 -0.43 1 98.69 116 ALA A CA 1
ATOM 922 C C . ALA A 1 116 ? -7.84 22.922 0.071 1 98.69 116 ALA A C 1
ATOM 924 O O . ALA A 1 116 ? -7.676 23.109 1.279 1 98.69 116 ALA A O 1
ATOM 925 N N . LYS A 1 117 ? -7.402 23.781 -0.883 1 98.56 117 LYS A N 1
ATOM 926 C CA . LYS A 1 117 ? -6.688 25 -0.518 1 98.56 117 LYS A CA 1
ATOM 927 C C . LYS A 1 117 ? -7.551 25.906 0.355 1 98.56 117 LYS A C 1
ATOM 929 O O . LYS A 1 117 ? -7.086 26.422 1.372 1 98.56 117 LYS A O 1
ATOM 934 N N . ALA A 1 118 ? -8.758 26.062 -0.04 1 98.44 118 ALA A N 1
ATOM 935 C CA . ALA A 1 118 ? -9.695 26.922 0.7 1 98.44 118 ALA A CA 1
ATOM 936 C C . ALA A 1 118 ? -9.922 26.375 2.107 1 98.44 118 ALA A C 1
ATOM 938 O O . ALA A 1 118 ? -10.211 27.141 3.033 1 98.44 118 ALA A O 1
ATOM 939 N N . SER A 1 119 ? -9.789 25.078 2.281 1 98.75 119 SER A N 1
ATOM 940 C CA . SER A 1 119 ? -10.023 24.438 3.572 1 98.75 119 SER A CA 1
ATOM 941 C C . SER A 1 119 ? -8.773 24.484 4.445 1 98.75 119 SER A C 1
ATOM 943 O O . SER A 1 119 ? -8.82 24.094 5.617 1 98.75 119 SER A O 1
ATOM 945 N N . GLY A 1 120 ? -7.648 24.891 3.873 1 98.62 120 GLY A N 1
ATOM 946 C CA . GLY A 1 120 ? -6.449 25.078 4.672 1 98.62 120 GLY A CA 1
ATOM 947 C C . GLY A 1 120 ? -5.363 24.078 4.359 1 98.62 120 GLY A C 1
ATOM 948 O O . GLY A 1 120 ? -4.324 24.047 5.027 1 98.62 120 GLY A O 1
ATOM 949 N N . ILE A 1 121 ? -5.5 23.234 3.344 1 98.81 121 ILE A N 1
ATOM 950 C CA . ILE A 1 121 ? -4.523 22.219 2.984 1 98.81 121 ILE A CA 1
ATOM 951 C C . ILE A 1 121 ? -3.344 22.859 2.262 1 98.81 121 ILE A C 1
ATOM 953 O O . ILE A 1 121 ? -3.533 23.703 1.376 1 98.81 121 ILE A O 1
ATOM 957 N N . GLU A 1 122 ? -2.174 22.438 2.623 1 98.75 122 GLU A N 1
ATOM 958 C CA . GLU A 1 122 ? -0.958 23.047 2.1 1 98.75 122 GLU A CA 1
ATOM 959 C C . GLU A 1 122 ? -0.171 22.062 1.236 1 98.75 122 GLU A C 1
ATOM 961 O O . GLU A 1 122 ? 0.791 22.453 0.567 1 98.75 122 GLU A O 1
ATOM 966 N N . GLY A 1 123 ? -0.539 20.812 1.192 1 98.62 123 GLY A N 1
ATOM 967 C CA . GLY A 1 123 ? 0.156 19.812 0.393 1 98.62 123 GLY A CA 1
ATOM 968 C C . GLY A 1 123 ? -0.59 18.5 0.303 1 98.62 123 GLY A C 1
ATOM 969 O O . GLY A 1 123 ? -1.562 18.281 1.028 1 98.62 123 GLY A O 1
ATOM 970 N N . LEU A 1 124 ? -0.164 17.672 -0.608 1 98.5 124 LEU A N 1
ATOM 971 C CA . LEU A 1 124 ? -0.769 16.375 -0.829 1 98.5 124 LEU A CA 1
ATOM 972 C C . LEU A 1 124 ? 0.296 15.281 -0.858 1 98.5 124 LEU A C 1
ATOM 974 O O . LEU A 1 124 ? 1.372 15.469 -1.43 1 98.5 124 LEU A O 1
ATOM 978 N N . VAL A 1 125 ? 0.024 14.211 -0.193 1 97.56 125 VAL A N 1
ATOM 979 C CA . VAL A 1 125 ? 0.72 12.938 -0.355 1 97.56 125 VAL A CA 1
ATOM 980 C C . VAL A 1 125 ? -0.18 11.945 -1.089 1 97.56 125 VAL A C 1
ATOM 982 O O . VAL A 1 125 ? -1.28 11.641 -0.626 1 97.56 125 VAL A O 1
ATOM 985 N N . ILE A 1 126 ? 0.274 11.461 -2.227 1 95.94 126 ILE A N 1
ATOM 986 C CA . ILE A 1 126 ? -0.523 10.555 -3.045 1 95.94 126 ILE A CA 1
ATOM 987 C C . ILE A 1 126 ? 0.271 9.281 -3.324 1 95.94 126 ILE A C 1
ATOM 989 O O . ILE A 1 126 ? 1.009 9.203 -4.309 1 95.94 126 ILE A O 1
ATOM 993 N N . PRO A 1 127 ? 0.075 8.281 -2.547 1 93.62 127 PRO A N 1
ATOM 994 C CA . PRO A 1 127 ? 0.924 7.086 -2.578 1 93.62 127 PRO A CA 1
ATOM 995 C C . PRO A 1 127 ? 0.881 6.367 -3.926 1 93.62 127 PRO A C 1
ATOM 997 O O . PRO A 1 127 ? 1.887 5.797 -4.355 1 93.62 127 PRO A O 1
ATOM 1000 N N . ASP A 1 128 ? -0.216 6.434 -4.598 1 90.25 128 ASP A N 1
ATOM 1001 C CA . ASP A 1 128 ? -0.378 5.629 -5.805 1 90.25 128 ASP A CA 1
ATOM 1002 C C . ASP A 1 128 ? -0.082 6.453 -7.055 1 90.25 128 ASP A C 1
ATOM 1004 O O . ASP A 1 128 ? -0.438 6.055 -8.164 1 90.25 128 ASP A O 1
ATOM 1008 N N . LEU A 1 129 ? 0.483 7.574 -6.898 1 88.81 129 LEU A N 1
ATOM 1009 C CA . LEU A 1 129 ? 0.837 8.422 -8.031 1 88.81 129 LEU A CA 1
ATOM 1010 C C . LEU A 1 129 ? 2.336 8.367 -8.305 1 88.81 129 LEU A C 1
ATOM 1012 O O . LEU A 1 129 ? 3.125 9.008 -7.609 1 88.81 129 LEU A O 1
ATOM 1016 N N . PRO A 1 130 ? 2.73 7.617 -9.344 1 82.5 130 PRO A N 1
ATOM 1017 C CA . PRO A 1 130 ? 4.148 7.656 -9.703 1 82.5 130 PRO A CA 1
ATOM 1018 C C . PRO A 1 130 ? 4.617 9.055 -10.102 1 82.5 130 PRO A C 1
ATOM 1020 O O . PRO A 1 130 ? 3.854 9.82 -10.688 1 82.5 130 PRO A O 1
ATOM 1023 N N . PHE A 1 131 ? 5.879 9.344 -9.891 1 80.88 131 PHE A N 1
ATOM 1024 C CA . PHE A 1 131 ? 6.383 10.703 -10.062 1 80.88 131 PHE A CA 1
ATOM 1025 C C . PHE A 1 131 ? 6.59 11.016 -11.539 1 80.88 131 PHE A C 1
ATOM 1027 O O . PHE A 1 131 ? 6.73 12.18 -11.922 1 80.88 131 PHE A O 1
ATOM 1034 N N . ASP A 1 132 ? 6.684 10.039 -12.359 1 85.12 132 ASP A N 1
ATOM 1035 C CA . ASP A 1 132 ? 7.137 10.242 -13.734 1 85.12 132 ASP A CA 1
ATOM 1036 C C . ASP A 1 132 ? 6 10.016 -14.727 1 85.12 132 ASP A C 1
ATOM 1038 O O . ASP A 1 132 ? 6.215 9.477 -15.812 1 85.12 132 ASP A O 1
ATOM 1042 N N . THR A 1 133 ? 4.812 10.383 -14.344 1 84.06 133 THR A N 1
ATOM 1043 C CA . THR A 1 133 ? 3.662 10.289 -15.234 1 84.06 133 THR A CA 1
ATOM 1044 C C . THR A 1 133 ? 3.164 11.68 -15.625 1 84.06 133 THR A C 1
ATOM 1046 O O . THR A 1 133 ? 3.502 12.672 -14.969 1 84.06 133 THR A O 1
ATOM 1049 N N . GLU A 1 134 ? 2.354 11.719 -16.625 1 85.88 134 GLU A N 1
ATOM 1050 C CA . GLU A 1 134 ? 1.736 12.977 -17.047 1 85.88 134 GLU A CA 1
ATOM 1051 C C . GLU A 1 134 ? 0.81 13.523 -15.969 1 85.88 134 GLU A C 1
ATOM 1053 O O . GLU A 1 134 ? 0.713 14.742 -15.789 1 85.88 134 GLU A O 1
ATOM 1058 N N . GLU A 1 135 ? 0.148 12.602 -15.273 1 86 135 GLU A N 1
ATOM 1059 C CA . GLU A 1 135 ? -0.751 13 -14.195 1 86 135 GLU A CA 1
ATOM 1060 C C . GLU A 1 135 ? 0.011 13.695 -13.07 1 86 135 GLU A C 1
ATOM 1062 O O . GLU A 1 135 ? -0.456 14.695 -12.531 1 86 135 GLU A O 1
ATOM 1067 N N . SER A 1 136 ? 1.166 13.141 -12.781 1 88.25 136 SER A N 1
ATOM 1068 C CA . SER A 1 136 ? 1.984 13.727 -11.727 1 88.25 136 SER A CA 1
ATOM 1069 C C . SER A 1 136 ? 2.48 15.117 -12.109 1 88.25 136 SER A C 1
ATOM 1071 O O . SER A 1 136 ? 2.494 16.031 -11.289 1 88.25 136 SER A O 1
ATOM 1073 N N . GLU A 1 137 ? 2.916 15.273 -13.375 1 91.19 137 GLU A N 1
ATOM 1074 C CA . GLU A 1 137 ? 3.363 16.578 -13.859 1 91.19 137 GLU A CA 1
ATOM 1075 C C . GLU A 1 137 ? 2.227 17.594 -13.844 1 91.19 137 GLU A C 1
ATOM 1077 O O . GLU A 1 137 ? 2.418 18.734 -13.438 1 91.19 137 GLU A O 1
ATOM 1082 N N . PHE A 1 138 ? 1.137 17.156 -14.289 1 93.88 138 PHE A N 1
ATOM 1083 C CA . PHE A 1 138 ? -0.04 18.016 -14.289 1 93.88 138 PHE A CA 1
ATOM 1084 C C . PHE A 1 138 ? -0.395 18.453 -12.867 1 93.88 138 PHE A C 1
ATOM 1086 O O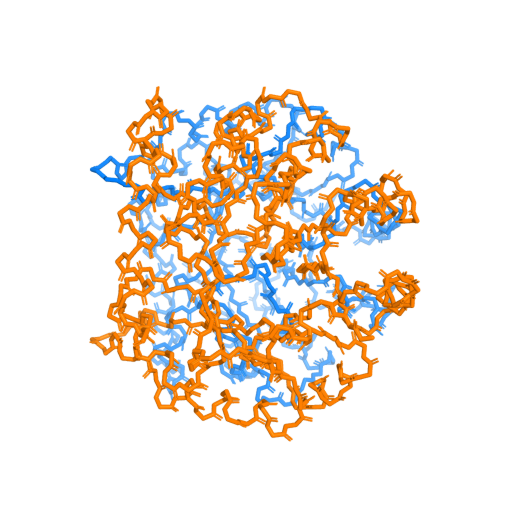 . PHE A 1 138 ? -0.632 19.625 -12.609 1 93.88 138 PHE A O 1
ATOM 1093 N N . LEU A 1 139 ? -0.44 17.484 -11.961 1 94.19 139 LEU A N 1
ATOM 1094 C CA . LEU A 1 139 ? -0.769 17.781 -10.57 1 94.19 139 LEU A CA 1
ATOM 1095 C C . LEU A 1 139 ? 0.256 18.719 -9.961 1 94.19 139 LEU A C 1
ATOM 1097 O O . LEU A 1 139 ? -0.103 19.641 -9.211 1 94.19 139 LEU A O 1
ATOM 1101 N N . PHE A 1 140 ? 1.501 18.453 -10.273 1 93.94 140 PHE A N 1
ATOM 1102 C CA . PHE A 1 140 ? 2.562 19.297 -9.758 1 93.94 140 PHE A CA 1
ATOM 1103 C C . PHE A 1 140 ? 2.344 20.75 -10.18 1 93.94 140 PHE A C 1
ATOM 1105 O O . PHE A 1 140 ? 2.432 21.656 -9.359 1 93.94 140 PHE A O 1
ATOM 1112 N N . ARG A 1 141 ? 2.062 20.953 -11.391 1 96 141 ARG A N 1
ATOM 1113 C CA . ARG A 1 141 ? 1.831 22.297 -11.922 1 96 141 ARG A CA 1
ATOM 1114 C C . ARG A 1 141 ? 0.603 22.938 -11.281 1 96 141 ARG A C 1
ATOM 1116 O O . ARG A 1 141 ? 0.636 24.094 -10.883 1 96 141 ARG A O 1
ATOM 1123 N N . GLU A 1 142 ? -0.432 22.172 -11.203 1 97.38 142 GLU A N 1
ATOM 1124 C CA . GLU A 1 142 ? -1.679 22.688 -10.641 1 97.38 142 GLU A CA 1
ATOM 1125 C C . GLU A 1 142 ? -1.52 23.047 -9.164 1 97.38 142 GLU A C 1
ATOM 1127 O O . GLU A 1 142 ? -2.09 24.031 -8.695 1 97.38 142 GLU A O 1
ATOM 1132 N N . LEU A 1 143 ? -0.793 22.219 -8.438 1 97.75 143 LEU A N 1
ATOM 1133 C CA . LEU A 1 143 ? -0.51 22.5 -7.031 1 97.75 143 LEU A CA 1
ATOM 1134 C C . LEU A 1 143 ? 0.344 23.766 -6.891 1 97.75 143 LEU A C 1
ATOM 1136 O O . LEU A 1 143 ? 0.08 24.609 -6.031 1 97.75 143 LEU A O 1
ATOM 1140 N N . ALA A 1 144 ? 1.34 23.906 -7.742 1 96.12 144 ALA 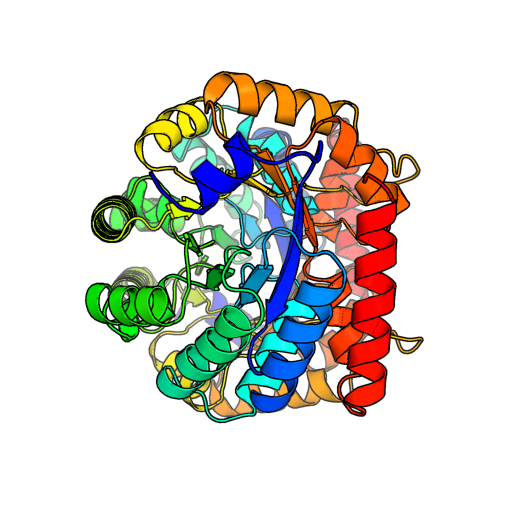A N 1
ATOM 1141 C CA . ALA A 1 144 ? 2.24 25.047 -7.699 1 96.12 144 ALA A CA 1
ATOM 1142 C C . ALA A 1 144 ? 1.476 26.359 -7.898 1 96.12 144 ALA A C 1
ATOM 1144 O O . ALA A 1 144 ? 1.77 27.359 -7.246 1 96.12 144 ALA A O 1
ATOM 1145 N N . LYS A 1 145 ? 0.498 26.328 -8.766 1 97 145 LYS A N 1
ATOM 1146 C CA . LYS A 1 145 ? -0.334 27.5 -9.023 1 97 145 LYS A CA 1
ATOM 1147 C C . LYS A 1 145 ? -1.039 27.9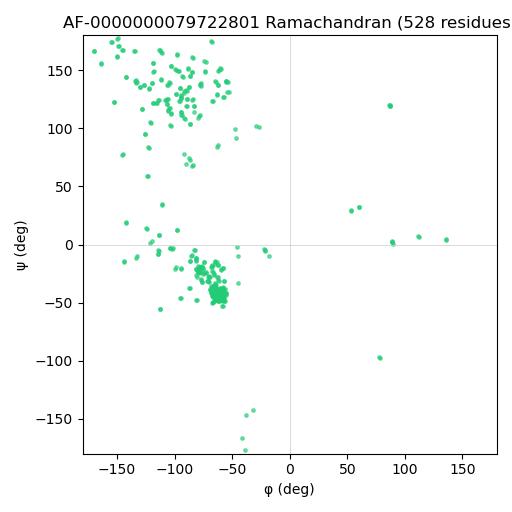53 -7.75 1 97 145 LYS A C 1
ATOM 1149 O O . LYS A 1 145 ? -1.435 29.109 -7.637 1 97 145 LYS A O 1
ATOM 1154 N N . ARG A 1 146 ? -1.173 27.094 -6.805 1 97.69 146 ARG A N 1
ATOM 1155 C CA . ARG A 1 146 ? -1.946 27.359 -5.598 1 97.69 146 ARG A CA 1
ATOM 1156 C C . ARG A 1 146 ? -1.044 27.406 -4.367 1 97.69 146 ARG A C 1
ATOM 1158 O O . ARG A 1 146 ? -1.527 27.375 -3.234 1 97.69 146 ARG A O 1
ATOM 1165 N N . ASP A 1 147 ? 0.231 27.375 -4.598 1 97.12 147 ASP A N 1
ATOM 1166 C CA . ASP A 1 147 ? 1.227 27.375 -3.527 1 97.12 147 ASP A CA 1
ATOM 1167 C C . ASP A 1 147 ? 1.049 26.156 -2.613 1 97.12 147 ASP A C 1
ATOM 1169 O O . ASP A 1 147 ? 1.129 26.281 -1.389 1 97.12 147 ASP A O 1
ATOM 1173 N N . MET A 1 148 ? 0.617 25.109 -3.18 1 98.25 148 MET A N 1
ATOM 1174 C CA . MET A 1 148 ? 0.529 23.812 -2.498 1 98.25 148 MET A CA 1
ATOM 1175 C C . MET A 1 148 ? 1.667 22.891 -2.926 1 98.25 148 MET A C 1
ATOM 1177 O O . MET A 1 148 ? 2.219 23.047 -4.016 1 98.25 148 MET A O 1
ATOM 1181 N N . ASP A 1 149 ? 2.02 22 -2.086 1 98.44 149 ASP A N 1
ATOM 1182 C CA . ASP A 1 149 ? 3.178 21.141 -2.34 1 98.44 149 ASP A CA 1
ATOM 1183 C C . ASP A 1 149 ? 2.744 19.734 -2.723 1 98.44 149 ASP A C 1
ATOM 1185 O O . ASP A 1 149 ? 1.802 19.188 -2.143 1 98.44 149 ASP A O 1
ATOM 1189 N N . LEU A 1 150 ? 3.363 19.141 -3.701 1 97.5 150 LEU A N 1
ATOM 1190 C CA . LEU A 1 150 ? 3.297 17.719 -3.967 1 97.5 150 LEU A CA 1
ATOM 1191 C C . LEU A 1 150 ? 4.422 16.969 -3.25 1 97.5 150 LEU A C 1
ATOM 1193 O O . LEU A 1 150 ? 5.586 17.078 -3.639 1 97.5 150 LEU A O 1
ATOM 1197 N N . ILE A 1 151 ? 4.059 16.25 -2.232 1 97.44 151 ILE A N 1
ATOM 1198 C CA . ILE A 1 151 ? 5.012 15.555 -1.37 1 97.44 151 ILE A CA 1
ATOM 1199 C C . ILE A 1 151 ? 5.191 14.117 -1.85 1 97.44 151 ILE A C 1
ATOM 1201 O O . ILE A 1 151 ? 4.262 13.312 -1.775 1 97.44 151 ILE A O 1
ATOM 1205 N N . HIS A 1 152 ? 6.363 13.797 -2.32 1 95.81 152 HIS A N 1
ATOM 1206 C CA . HIS A 1 152 ? 6.609 12.477 -2.893 1 95.81 152 HIS A CA 1
ATOM 1207 C C . HIS A 1 152 ? 7.055 11.484 -1.823 1 95.81 152 HIS A C 1
ATOM 1209 O O . HIS A 1 152 ? 7.672 11.875 -0.83 1 95.81 152 HIS A O 1
ATOM 1215 N N . LEU A 1 153 ? 6.75 10.266 -2.07 1 94.69 153 LEU A N 1
ATOM 1216 C CA . LEU A 1 153 ? 7.199 9.148 -1.241 1 94.69 153 LEU A CA 1
ATOM 1217 C C . LEU A 1 153 ? 8.461 8.523 -1.816 1 94.69 153 LEU A C 1
ATOM 1219 O O . LEU A 1 153 ? 8.586 8.367 -3.033 1 94.69 153 LEU A O 1
ATOM 1223 N N . ILE A 1 154 ? 9.398 8.266 -1 1 92.62 154 ILE A N 1
ATOM 1224 C CA . ILE A 1 154 ? 10.586 7.5 -1.353 1 92.62 154 ILE A CA 1
ATOM 1225 C C . ILE A 1 154 ? 10.711 6.285 -0.438 1 92.62 154 ILE A C 1
ATOM 1227 O O . ILE A 1 154 ? 10.469 6.379 0.767 1 92.62 154 ILE A O 1
ATOM 1231 N N . THR A 1 155 ? 10.984 5.152 -0.994 1 89.88 155 THR A N 1
ATOM 1232 C CA . THR A 1 155 ? 11.172 3.906 -0.255 1 89.88 155 THR A CA 1
ATOM 1233 C C . THR A 1 155 ? 12.617 3.428 -0.347 1 89.88 155 THR A C 1
ATOM 1235 O O . THR A 1 155 ? 13.398 3.959 -1.136 1 89.88 155 THR A O 1
ATOM 1238 N N . PRO A 1 156 ? 12.992 2.477 0.457 1 87.25 156 PRO A N 1
ATOM 1239 C CA . PRO A 1 156 ? 14.336 1.91 0.341 1 87.25 156 PRO A CA 1
ATOM 1240 C C . PRO A 1 156 ? 14.617 1.325 -1.042 1 87.25 156 PRO A C 1
ATOM 1242 O O . PRO A 1 156 ? 15.773 1.255 -1.466 1 87.25 156 PRO A O 1
ATOM 1245 N N . ALA A 1 157 ? 13.562 1.021 -1.785 1 88.12 157 ALA A N 1
ATOM 1246 C CA . ALA A 1 157 ? 13.711 0.392 -3.096 1 88.12 157 ALA A CA 1
ATOM 1247 C C . ALA A 1 157 ? 13.906 1.44 -4.188 1 88.12 157 ALA A C 1
ATOM 1249 O O . ALA A 1 157 ? 14.281 1.109 -5.312 1 88.12 157 ALA A O 1
ATOM 1250 N N . THR A 1 158 ? 13.609 2.727 -3.834 1 90.25 158 THR A N 1
ATOM 1251 C CA . THR A 1 158 ? 13.75 3.773 -4.84 1 90.25 158 THR A CA 1
ATOM 1252 C C . THR A 1 158 ? 15.219 3.975 -5.211 1 90.25 158 THR A C 1
ATOM 1254 O O . THR A 1 158 ? 16.047 4.258 -4.348 1 90.25 158 THR A O 1
ATOM 1257 N N . VAL A 1 159 ? 15.555 3.867 -6.434 1 87.38 159 VAL A N 1
ATOM 1258 C CA . VAL A 1 159 ? 16.938 3.904 -6.883 1 87.38 159 VAL A CA 1
ATOM 1259 C C . VAL A 1 159 ? 17.391 5.352 -7.07 1 87.38 159 VAL A C 1
ATOM 1261 O O . VAL A 1 159 ? 16.562 6.25 -7.219 1 87.38 159 VAL A O 1
ATOM 1264 N N . LYS A 1 160 ? 18.688 5.57 -7.094 1 90.06 160 LYS A N 1
ATOM 1265 C CA . LYS A 1 160 ? 19.297 6.895 -7.133 1 90.06 160 LYS A CA 1
ATOM 1266 C C . LYS A 1 160 ? 18.828 7.684 -8.352 1 90.06 160 LYS A C 1
ATOM 1268 O O . LYS A 1 160 ? 18.547 8.875 -8.258 1 90.06 160 LYS A O 1
ATOM 1273 N N . SER A 1 161 ? 18.797 7.051 -9.539 1 89.19 161 SER A N 1
ATOM 1274 C CA . SER A 1 161 ? 18.391 7.734 -10.766 1 89.19 161 SER A CA 1
ATOM 1275 C C . SER A 1 161 ? 16.984 8.297 -10.656 1 89.19 161 SER A C 1
ATOM 1277 O O . SER A 1 161 ? 16.719 9.414 -11.102 1 89.19 161 SER A O 1
ATOM 1279 N N . ARG A 1 162 ? 16.125 7.492 -10.047 1 88.5 162 ARG A N 1
ATOM 1280 C CA . ARG A 1 162 ? 14.742 7.938 -9.836 1 88.5 162 ARG A CA 1
ATOM 1281 C C . ARG A 1 162 ? 14.688 9.094 -8.844 1 88.5 162 ARG A C 1
ATOM 1283 O O . ARG A 1 162 ? 13.938 10.055 -9.039 1 88.5 162 ARG A O 1
ATOM 1290 N N . ILE A 1 163 ? 15.469 9 -7.797 1 93.12 163 ILE A N 1
ATOM 1291 C CA . ILE A 1 163 ? 15.531 10.047 -6.781 1 93.12 163 ILE A CA 1
ATOM 1292 C C . ILE A 1 163 ? 15.938 11.367 -7.426 1 93.12 163 ILE A C 1
ATOM 1294 O O . ILE A 1 163 ? 15.344 12.414 -7.145 1 93.12 163 ILE A O 1
ATOM 1298 N N . GLN A 1 164 ? 16.859 11.32 -8.297 1 92.69 164 GLN A N 1
ATOM 1299 C CA . GLN A 1 164 ? 17.328 12.523 -8.977 1 92.69 164 GLN A CA 1
ATOM 1300 C C . GLN A 1 164 ? 16.25 13.133 -9.852 1 92.69 164 GLN A C 1
ATOM 1302 O O . GLN A 1 164 ? 16.094 14.352 -9.906 1 92.69 164 GLN A O 1
ATOM 1307 N N . MET A 1 165 ? 15.477 12.297 -10.438 1 90.69 165 MET A N 1
ATOM 1308 C CA . MET A 1 165 ? 14.414 12.758 -11.312 1 90.69 165 MET A CA 1
ATOM 1309 C C . MET A 1 165 ? 13.289 13.406 -10.516 1 90.69 165 MET A C 1
ATOM 1311 O O . MET A 1 165 ? 12.617 14.312 -11 1 90.69 165 MET A O 1
ATOM 1315 N N . MET A 1 166 ? 13.07 12.945 -9.312 1 92.06 166 MET A N 1
ATOM 1316 C CA . MET A 1 166 ? 11.984 13.422 -8.461 1 92.06 166 MET A CA 1
ATOM 1317 C C . MET A 1 166 ? 12.227 14.867 -8.039 1 92.06 166 MET A C 1
ATOM 1319 O O . MET A 1 166 ? 11.297 15.555 -7.602 1 92.06 166 MET A O 1
ATOM 1323 N N . LYS A 1 167 ? 13.477 15.344 -8.156 1 89.25 167 LYS A N 1
ATOM 1324 C CA . LYS A 1 167 ? 13.852 16.688 -7.734 1 89.25 167 LYS A CA 1
ATOM 1325 C C . LYS A 1 167 ? 13 17.75 -8.438 1 89.25 167 LYS A C 1
ATOM 1327 O O . LYS A 1 167 ? 12.633 18.75 -7.836 1 89.25 167 LYS A O 1
ATOM 1332 N N . LYS A 1 168 ? 12.617 17.422 -9.617 1 88.06 168 LYS A N 1
ATOM 1333 C CA . LYS A 1 168 ? 11.945 18.391 -10.461 1 88.06 168 LYS A CA 1
ATOM 1334 C C . LYS A 1 168 ? 10.461 18.5 -10.125 1 88.06 168 LYS A C 1
ATOM 1336 O O . LYS A 1 168 ? 9.805 19.484 -10.445 1 88.06 168 LYS A O 1
ATOM 1341 N N . THR A 1 169 ? 9.945 17.484 -9.5 1 90.06 169 THR A N 1
ATOM 1342 C CA . THR A 1 169 ? 8.5 17.438 -9.305 1 90.06 169 THR A CA 1
ATOM 1343 C C . THR A 1 169 ? 8.156 17.281 -7.828 1 90.06 169 THR A C 1
ATOM 1345 O O . THR A 1 169 ? 7.043 16.875 -7.484 1 90.06 169 THR A O 1
ATOM 1348 N N . SER A 1 170 ? 9.086 17.484 -6.98 1 92.88 170 SER A N 1
ATOM 1349 C CA . SER A 1 170 ? 8.852 17.375 -5.547 1 92.88 170 SER A CA 1
ATOM 1350 C C . SER A 1 170 ? 8.953 18.734 -4.863 1 92.88 170 SER A C 1
ATOM 1352 O O . SER A 1 170 ? 9.805 19.562 -5.219 1 92.88 170 SER A O 1
ATOM 1354 N N . SER A 1 171 ? 8.133 18.969 -3.938 1 96.06 171 SER A N 1
ATOM 1355 C CA . SER A 1 171 ? 8.203 20.172 -3.107 1 96.06 171 SER A CA 1
ATOM 1356 C C . SER A 1 171 ? 7.703 19.891 -1.693 1 96.06 171 SER A C 1
ATOM 1358 O O . SER A 1 171 ? 7.164 18.812 -1.419 1 96.06 171 SER A O 1
ATOM 1360 N N . GLY A 1 172 ? 7.902 20.891 -0.772 1 97.25 172 GLY A N 1
ATOM 1361 C CA . GLY A 1 172 ? 7.574 20.688 0.632 1 97.25 172 GLY A CA 1
ATOM 1362 C C . GLY A 1 172 ? 8.609 19.875 1.382 1 97.25 172 GLY A C 1
ATOM 1363 O O . GLY A 1 172 ? 9.633 20.406 1.817 1 97.25 172 GLY A O 1
ATOM 1364 N N . PHE A 1 173 ? 8.336 18.578 1.528 1 98.19 173 PHE A N 1
ATOM 1365 C CA . PHE A 1 173 ? 9.25 17.609 2.1 1 98.19 173 PHE A CA 1
ATOM 1366 C C . PHE A 1 173 ? 9.109 16.25 1.405 1 98.19 173 PHE A C 1
ATOM 1368 O O . PHE A 1 173 ? 8.242 16.078 0.546 1 98.19 173 PHE A O 1
ATOM 1375 N N . ILE A 1 174 ? 10.078 15.391 1.677 1 97.38 174 ILE A N 1
ATOM 1376 C CA . ILE A 1 174 ? 10.016 14.016 1.185 1 97.38 174 ILE A CA 1
ATOM 1377 C C . ILE A 1 174 ? 9.516 13.094 2.291 1 97.38 174 ILE A C 1
ATOM 1379 O O . ILE A 1 174 ? 9.977 13.18 3.434 1 97.38 174 ILE A O 1
ATOM 1383 N N . TYR A 1 175 ? 8.547 12.328 1.935 1 96.75 175 TYR A N 1
ATOM 1384 C CA . TYR A 1 175 ? 8.078 11.258 2.811 1 96.75 175 TYR A CA 1
ATOM 1385 C C . TYR A 1 175 ? 8.898 9.992 2.598 1 96.75 175 TYR A C 1
ATOM 1387 O O . TYR A 1 175 ? 8.695 9.273 1.611 1 96.75 175 TYR A O 1
ATOM 1395 N N . TYR A 1 176 ? 9.773 9.703 3.492 1 94.62 176 TYR A N 1
ATOM 1396 C CA . TYR A 1 176 ? 10.57 8.484 3.381 1 94.62 176 TYR A CA 1
ATOM 1397 C C . TYR A 1 176 ? 9.938 7.34 4.16 1 94.62 176 TYR A C 1
ATOM 1399 O O . TYR A 1 176 ? 9.852 7.391 5.391 1 94.62 176 TYR A O 1
ATOM 1407 N N . VAL A 1 177 ? 9.461 6.363 3.436 1 90.19 177 VAL A N 1
ATOM 1408 C CA . VAL A 1 177 ? 8.852 5.184 4.035 1 90.19 177 VAL A CA 1
ATOM 1409 C C . VAL A 1 177 ? 9.938 4.238 4.547 1 90.19 177 VAL A C 1
ATOM 1411 O O . VAL A 1 177 ? 10.672 3.639 3.756 1 90.19 177 VAL A O 1
ATOM 1414 N N . THR A 1 178 ? 9.977 4.148 5.859 1 80.06 178 THR A N 1
ATOM 1415 C CA . THR A 1 178 ? 11.039 3.346 6.453 1 80.06 178 THR A CA 1
ATOM 1416 C C . THR A 1 178 ? 10.648 1.873 6.5 1 80.06 178 THR A C 1
ATOM 1418 O O . THR A 1 178 ? 9.453 1.544 6.52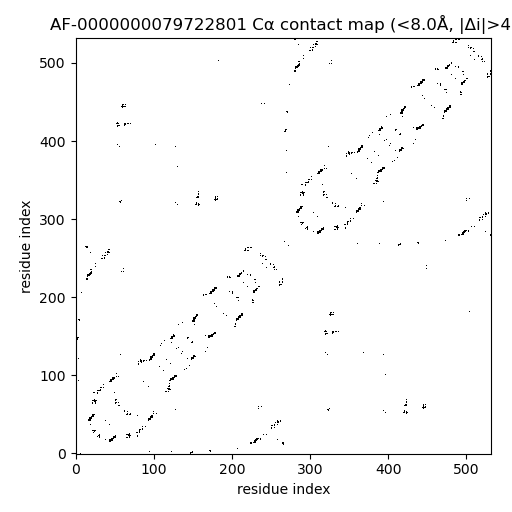 1 80.06 178 THR A O 1
ATOM 1421 N N . SER A 1 179 ? 11.344 0.963 5.988 1 65.06 179 SER A N 1
ATOM 1422 C CA . SER A 1 179 ? 11.055 -0.464 6.102 1 65.06 179 SER A CA 1
ATOM 1423 C C . SER A 1 179 ? 11.664 -1.049 7.375 1 65.06 179 SER A C 1
ATOM 1425 O O . SER A 1 179 ? 12.828 -1.45 7.387 1 65.06 179 SER A O 1
ATOM 1427 N N . PHE A 1 180 ? 11.055 -0.71 8.547 1 53.5 180 PHE A N 1
ATOM 1428 C CA . PHE A 1 180 ? 11.625 -1.302 9.75 1 53.5 180 PHE A CA 1
ATOM 1429 C C . PHE A 1 180 ? 11.5 -2.82 9.719 1 53.5 180 PHE A C 1
ATOM 1431 O O . PHE A 1 180 ? 10.43 -3.354 9.406 1 53.5 180 PHE A O 1
ATOM 1438 N N . GLY A 1 181 ? 12.336 -3.611 9.125 1 48.69 181 GLY A N 1
ATOM 1439 C CA . GLY A 1 181 ? 12.406 -5.062 9.125 1 48.69 181 GLY A CA 1
ATOM 1440 C C . GLY A 1 181 ? 12.289 -5.664 10.516 1 48.69 181 GLY A C 1
ATOM 1441 O O . GLY A 1 181 ? 12.836 -5.125 11.484 1 48.69 181 GLY A O 1
ATOM 1442 N N . VAL A 1 182 ? 11.102 -6.152 10.93 1 41.88 182 VAL A N 1
ATOM 1443 C CA . VAL A 1 182 ? 10.984 -7.004 12.109 1 41.88 182 VAL A CA 1
ATOM 1444 C C . VAL A 1 182 ? 12.086 -8.062 12.094 1 41.88 182 VAL A C 1
ATOM 1446 O O . VAL A 1 182 ? 11.953 -9.109 12.734 1 41.88 182 VAL A O 1
ATOM 1449 N N . THR A 1 183 ? 12.797 -8.258 11.141 1 38.91 183 THR A N 1
ATOM 1450 C CA . THR A 1 183 ? 13.508 -9.492 11.461 1 38.91 183 THR A CA 1
ATOM 1451 C C . THR A 1 183 ? 13.891 -9.516 12.938 1 38.91 183 THR A C 1
ATOM 1453 O O . THR A 1 183 ? 13.805 -8.5 13.633 1 38.91 183 THR A O 1
ATOM 1456 N N . GLY A 1 184 ? 14.719 -10.727 13.383 1 32.53 184 GLY A N 1
ATOM 1457 C CA . GLY A 1 184 ? 15.18 -11.07 14.719 1 32.53 184 GLY A CA 1
ATOM 1458 C C . GLY A 1 184 ? 15.469 -9.852 15.578 1 32.53 184 GLY A C 1
ATOM 1459 O O . GLY A 1 184 ? 15.086 -8.734 15.227 1 32.53 184 GLY A O 1
ATOM 1460 N N . GLU A 1 185 ? 16.656 -9.961 16.484 1 34.78 185 GLU A N 1
ATOM 1461 C CA . GLU A 1 185 ? 17.156 -9.297 17.672 1 34.78 185 GLU A CA 1
ATOM 1462 C C . GLU A 1 185 ? 17.297 -7.789 17.453 1 34.78 185 GLU A C 1
ATOM 1464 O O . GLU A 1 185 ? 17.594 -7.043 18.391 1 34.78 185 GLU A O 1
ATOM 1469 N N . ARG A 1 186 ? 17.859 -7.324 16.219 1 34.38 186 ARG A N 1
ATOM 1470 C CA . ARG A 1 186 ? 18.328 -5.949 16.328 1 34.38 186 ARG A CA 1
ATOM 1471 C C . ARG A 1 186 ? 17.234 -4.957 15.953 1 34.38 186 ARG A C 1
ATOM 1473 O O . ARG A 1 186 ? 16.891 -4.828 14.773 1 34.38 186 ARG A O 1
ATOM 1480 N N . ARG A 1 187 ? 16.156 -4.711 16.641 1 41.94 187 ARG A N 1
ATOM 1481 C CA . ARG A 1 187 ? 15.289 -3.549 16.812 1 41.94 187 ARG A CA 1
ATOM 1482 C C . ARG A 1 187 ? 15.992 -2.27 16.375 1 41.94 187 ARG A C 1
ATOM 1484 O O . ARG A 1 187 ? 15.516 -1.166 16.656 1 41.94 187 ARG A O 1
ATOM 1491 N N . GLU A 1 188 ? 17.219 -2.457 16.156 1 41.88 188 GLU A N 1
ATOM 1492 C CA . GLU A 1 188 ? 17.984 -1.225 15.977 1 41.88 188 GLU A CA 1
ATOM 1493 C C . GLU A 1 188 ? 17.812 -0.671 14.562 1 41.88 188 GLU A C 1
ATOM 1495 O O . GLU A 1 188 ? 17.828 -1.426 13.594 1 41.88 188 GLU A O 1
ATOM 1500 N N . PHE A 1 189 ? 17.078 0.446 14.5 1 48.91 189 PHE A N 1
ATOM 1501 C CA . PHE A 1 189 ? 17.203 1.268 13.297 1 48.91 189 PHE A CA 1
ATOM 1502 C C . PHE A 1 189 ? 18.578 1.078 12.648 1 48.91 189 PHE A C 1
ATOM 1504 O O . PHE A 1 189 ? 19.594 1.158 13.328 1 48.91 189 PHE A O 1
ATOM 1511 N N . SER A 1 190 ? 18.625 0.267 11.586 1 49.91 190 SER A N 1
ATOM 1512 C CA . SER A 1 190 ? 19.906 -0.108 10.984 1 49.91 190 SER A CA 1
ATOM 1513 C C . SER A 1 190 ? 20.719 1.123 10.625 1 49.91 190 SER A C 1
ATOM 1515 O O . SER A 1 190 ? 20.172 2.207 10.422 1 49.91 190 SER A O 1
ATOM 1517 N N . VAL A 1 191 ? 22 1.247 10.969 1 50.69 191 VAL A N 1
ATOM 1518 C CA . VAL A 1 191 ? 23.062 2.059 10.375 1 50.69 191 VAL A CA 1
ATOM 1519 C C . VAL A 1 191 ? 22.703 2.418 8.938 1 50.69 191 VAL A C 1
ATOM 1521 O O . VAL A 1 191 ? 22.953 3.539 8.492 1 50.69 191 VAL A O 1
ATOM 1524 N N . ASP A 1 192 ? 21.562 1.847 8.492 1 78.75 192 ASP A N 1
ATOM 1525 C CA . ASP A 1 192 ? 21.203 1.97 7.09 1 78.75 192 ASP A CA 1
ATOM 1526 C C . ASP A 1 192 ? 20.172 3.08 6.887 1 78.75 192 ASP A C 1
ATOM 1528 O O . ASP A 1 192 ? 20.266 3.861 5.941 1 78.75 192 ASP A O 1
ATOM 1532 N N . LEU A 1 193 ? 19.422 3.449 8.062 1 85.81 193 LEU A N 1
ATOM 1533 C CA . LEU A 1 193 ? 18.406 4.48 7.91 1 85.81 193 LEU A CA 1
ATOM 1534 C C . LEU A 1 193 ? 19.031 5.871 7.926 1 85.81 193 LEU A C 1
ATOM 1536 O O . LEU A 1 193 ? 18.734 6.699 7.066 1 85.81 193 LEU A O 1
ATOM 1540 N N . GLU A 1 194 ? 19.906 6.086 8.922 1 90.44 194 GLU A N 1
ATOM 1541 C CA . GLU A 1 194 ? 20.594 7.367 9.023 1 90.44 194 GLU A CA 1
ATOM 1542 C C . GLU A 1 194 ? 21.375 7.676 7.754 1 90.44 194 GLU A C 1
ATOM 1544 O O . GLU A 1 194 ? 21.312 8.789 7.227 1 90.44 194 GLU A O 1
ATOM 1549 N N . GLU A 1 195 ? 22.062 6.703 7.289 1 90.62 195 GLU A N 1
ATOM 1550 C CA . GLU A 1 195 ? 22.875 6.887 6.086 1 90.62 195 GLU A CA 1
ATOM 1551 C C . GLU A 1 195 ? 22 7.195 4.875 1 90.62 195 GLU A C 1
ATOM 1553 O O . GLU A 1 195 ? 22.359 8.039 4.047 1 90.62 195 GLU A O 1
ATOM 1558 N N . ARG A 1 196 ? 20.922 6.527 4.816 1 89.94 196 ARG A N 1
ATOM 1559 C CA . ARG A 1 196 ? 20.016 6.742 3.693 1 89.94 196 ARG A CA 1
ATOM 1560 C C . ARG A 1 196 ? 19.406 8.141 3.738 1 89.94 196 ARG A C 1
ATOM 1562 O O . ARG A 1 196 ? 19.297 8.812 2.709 1 89.94 196 ARG A O 1
ATOM 1569 N N . ILE A 1 197 ? 19.016 8.562 4.902 1 93.88 197 ILE A N 1
ATOM 1570 C CA . ILE A 1 197 ? 18.422 9.883 5.059 1 93.88 197 ILE A CA 1
ATOM 1571 C C . ILE A 1 197 ? 19.453 10.953 4.707 1 93.88 197 ILE A C 1
ATOM 1573 O O . ILE A 1 197 ? 19.141 11.914 3.998 1 93.88 197 ILE A O 1
ATOM 1577 N N . LYS A 1 198 ? 20.672 10.766 5.176 1 93.38 198 LYS A N 1
ATOM 1578 C CA . LYS A 1 198 ? 21.75 11.703 4.844 1 93.38 198 LYS A CA 1
ATOM 1579 C C . LYS A 1 198 ? 22 11.75 3.338 1 93.38 198 LYS A C 1
ATOM 1581 O O . LYS A 1 198 ? 22.172 12.828 2.764 1 93.38 198 LYS A O 1
ATOM 1586 N N . PHE A 1 199 ? 21.969 10.586 2.75 1 93.31 199 PHE A N 1
ATOM 1587 C CA . PHE A 1 199 ? 22.125 10.469 1.306 1 93.31 199 PHE A CA 1
ATOM 1588 C C . PHE A 1 199 ? 21.031 11.234 0.572 1 93.31 199 PHE A C 1
ATOM 1590 O O . PHE A 1 199 ? 21.312 12 -0.353 1 93.31 199 PHE A O 1
ATOM 1597 N N . LEU A 1 200 ? 19.734 11.094 1.012 1 95.25 200 LEU A N 1
ATOM 1598 C CA . LEU A 1 200 ? 18.594 11.75 0.382 1 95.25 200 LEU A CA 1
ATOM 1599 C C . LEU A 1 200 ? 18.672 13.258 0.546 1 95.25 200 LEU A C 1
ATOM 1601 O O . LEU A 1 200 ? 18.375 14.008 -0.39 1 95.25 200 LEU A O 1
ATOM 1605 N N . LYS A 1 201 ? 19.094 13.727 1.705 1 94.56 201 LYS A N 1
ATOM 1606 C CA . LYS A 1 201 ? 19.25 15.164 1.958 1 94.56 201 LYS A CA 1
ATOM 1607 C C . LYS A 1 201 ? 20.266 15.781 1.004 1 94.56 201 LYS A C 1
ATOM 1609 O O . LYS A 1 201 ? 20.062 16.906 0.534 1 94.56 201 LYS A O 1
ATOM 1614 N N . GLY A 1 202 ? 21.25 15.055 0.745 1 92.56 202 GLY A N 1
ATOM 1615 C CA . GLY A 1 202 ? 22.312 15.539 -0.13 1 92.56 202 GLY A CA 1
ATOM 1616 C C . GLY A 1 202 ? 21.875 15.664 -1.577 1 92.56 202 GLY A C 1
ATOM 1617 O O . GLY A 1 202 ? 22.359 16.531 -2.305 1 92.56 202 GLY A O 1
ATOM 1618 N N . ILE A 1 203 ? 20.922 14.883 -1.994 1 94 203 ILE A N 1
ATOM 1619 C CA . ILE A 1 203 ? 20.516 14.836 -3.396 1 94 203 ILE A CA 1
ATOM 1620 C C . ILE A 1 203 ? 19.328 15.766 -3.625 1 94 203 ILE A C 1
ATOM 1622 O O . ILE A 1 203 ? 19.281 16.5 -4.621 1 94 203 ILE A O 1
ATOM 1626 N N . LEU A 1 204 ? 18.281 15.797 -2.834 1 94.62 204 LEU A N 1
ATOM 1627 C CA . LEU A 1 204 ? 16.984 16.406 -3.111 1 94.62 204 LEU A CA 1
ATOM 1628 C C . LEU A 1 204 ? 16.922 17.828 -2.564 1 94.62 204 LEU A C 1
ATOM 1630 O O . LEU A 1 204 ? 16.078 18.625 -2.998 1 94.62 204 LEU A O 1
ATOM 1634 N N . ASN A 1 205 ? 17.719 18.266 -1.619 1 92.56 205 ASN A N 1
ATOM 1635 C CA . ASN A 1 205 ? 17.688 19.562 -0.978 1 92.56 205 ASN A CA 1
ATOM 1636 C C . ASN A 1 205 ? 16.297 19.891 -0.417 1 92.56 205 ASN A C 1
ATOM 1638 O O . ASN A 1 205 ? 15.781 20.984 -0.606 1 92.56 205 ASN A O 1
ATOM 1642 N N . LEU A 1 206 ? 15.508 19 -0.022 1 96.81 206 LEU A N 1
ATOM 1643 C CA . LEU A 1 206 ? 14.234 19.078 0.685 1 96.81 206 LEU A CA 1
ATOM 1644 C C . LEU A 1 206 ? 14.328 18.375 2.041 1 96.81 206 LEU A C 1
ATOM 1646 O O . LEU A 1 206 ? 15.125 17.453 2.219 1 96.81 206 LEU A O 1
ATOM 1650 N N . PRO A 1 207 ? 13.555 18.906 3.018 1 97.69 207 PRO A N 1
ATOM 1651 C CA . PRO A 1 207 ? 13.484 18.141 4.27 1 97.69 207 PRO A CA 1
ATOM 1652 C C . PRO A 1 207 ? 13.062 16.688 4.059 1 97.69 207 PRO A C 1
ATOM 1654 O O . PRO A 1 207 ? 12.211 16.406 3.209 1 97.69 207 PRO A O 1
ATOM 1657 N N . ILE A 1 208 ? 13.695 15.75 4.785 1 97.5 208 ILE A N 1
ATOM 1658 C CA . ILE A 1 208 ? 13.344 14.336 4.738 1 97.5 208 ILE A CA 1
ATOM 1659 C C . ILE A 1 208 ? 12.594 13.945 6.008 1 97.5 208 ILE A C 1
ATOM 1661 O O . ILE A 1 208 ? 13.141 14.016 7.109 1 97.5 208 ILE A O 1
ATOM 1665 N N . CYS A 1 209 ? 11.359 13.562 5.867 1 97.81 209 CYS A N 1
ATOM 1666 C CA . CYS A 1 209 ? 10.531 13.133 6.984 1 97.81 209 CYS A CA 1
ATOM 1667 C C . CYS A 1 209 ? 10.297 11.625 6.945 1 97.81 209 CYS A C 1
ATOM 1669 O O . CYS A 1 209 ? 9.852 11.094 5.926 1 97.81 209 CYS A O 1
ATOM 1671 N N . ALA A 1 210 ? 10.641 11.016 8.023 1 94.94 210 ALA A N 1
ATOM 1672 C CA . ALA A 1 210 ? 10.57 9.555 8.094 1 94.94 210 ALA A CA 1
ATOM 1673 C C . ALA A 1 210 ? 9.227 9.094 8.648 1 94.94 210 ALA A C 1
ATOM 1675 O O . ALA A 1 210 ? 8.758 9.609 9.664 1 94.94 210 ALA A O 1
ATOM 1676 N N . GLY A 1 211 ? 8.672 8.172 7.914 1 90.19 211 GLY A N 1
ATOM 1677 C CA . GLY A 1 211 ? 7.422 7.555 8.328 1 90.19 211 GLY A CA 1
ATOM 1678 C C . GLY A 1 211 ? 7.426 6.047 8.195 1 90.19 211 GLY A C 1
ATOM 1679 O O . GLY A 1 211 ? 8.367 5.469 7.641 1 90.19 211 GLY A O 1
ATOM 1680 N N . PHE A 1 212 ? 6.488 5.34 8.773 1 74 212 PHE A N 1
ATOM 1681 C CA . PHE A 1 212 ? 6.176 3.916 8.75 1 74 212 PHE A CA 1
ATOM 1682 C C . PHE A 1 212 ? 6.969 3.174 9.82 1 74 212 PHE A C 1
ATOM 1684 O O . PHE A 1 212 ? 8.195 3.281 9.875 1 74 212 PHE A O 1
ATOM 1691 N N . GLY A 1 213 ? 6.332 2.586 10.695 1 77.19 213 GLY A N 1
ATOM 1692 C CA . GLY A 1 213 ? 6.879 1.704 11.711 1 77.19 213 GLY A CA 1
ATOM 1693 C C . GLY A 1 213 ? 7.293 2.434 12.977 1 77.19 213 GLY A C 1
ATOM 1694 O O . GLY A 1 213 ? 7.965 1.863 13.836 1 77.19 213 GLY A O 1
ATOM 1695 N N . ILE A 1 214 ? 7.078 3.727 13.023 1 87.88 214 ILE A N 1
ATOM 1696 C CA . ILE A 1 214 ? 7.391 4.508 14.211 1 87.88 214 ILE A CA 1
ATOM 1697 C C . ILE A 1 214 ? 6.145 4.645 15.086 1 87.88 214 ILE A C 1
ATOM 1699 O O . ILE A 1 214 ? 5.074 5.016 14.594 1 87.88 214 ILE A O 1
ATOM 1703 N N . SER A 1 215 ? 6.285 4.289 16.391 1 92.75 215 SER A N 1
ATOM 1704 C CA . SER A 1 215 ? 5.074 4.336 17.219 1 92.75 215 SER A CA 1
ATOM 1705 C C . SER A 1 215 ? 5.383 4.797 18.625 1 92.75 215 SER A C 1
ATOM 1707 O O . SER A 1 215 ? 4.48 5.184 19.375 1 92.75 215 SER A O 1
ATOM 1709 N N . THR A 1 216 ? 6.68 4.809 19.016 1 94.62 216 THR A N 1
ATOM 1710 C CA . THR A 1 216 ? 7.008 5.109 20.406 1 94.62 216 THR A CA 1
ATOM 1711 C C . THR A 1 216 ? 7.879 6.359 20.5 1 94.62 216 THR A C 1
ATOM 1713 O O . THR A 1 216 ? 8.578 6.703 19.547 1 94.62 216 THR A O 1
ATOM 1716 N N . PRO A 1 217 ? 7.828 6.98 21.656 1 96.62 217 PRO A N 1
ATOM 1717 C CA . PRO A 1 217 ? 8.719 8.125 21.875 1 96.62 217 PRO A CA 1
ATOM 1718 C C . PRO A 1 217 ? 10.195 7.77 21.688 1 96.62 217 PRO A C 1
ATOM 1720 O O . PRO A 1 217 ? 10.961 8.562 21.141 1 96.62 217 PRO A O 1
ATOM 1723 N N . GLU A 1 218 ? 10.602 6.594 22.109 1 94.19 218 GLU A N 1
ATOM 1724 C CA . GLU A 1 218 ? 11.992 6.16 21.984 1 94.19 218 GLU A CA 1
ATOM 1725 C C . GLU A 1 218 ? 12.414 6.074 20.516 1 94.19 218 GLU A C 1
ATOM 1727 O O . GLU A 1 218 ? 13.477 6.566 20.141 1 94.19 218 GLU A O 1
ATOM 1732 N N . GLN A 1 219 ? 11.602 5.477 19.688 1 90.75 219 GLN A N 1
ATOM 1733 C CA . GLN A 1 219 ? 11.875 5.379 18.266 1 90.75 219 GLN A CA 1
ATOM 1734 C C . GLN A 1 219 ? 11.945 6.762 17.625 1 90.75 219 GLN A C 1
ATOM 1736 O O . GLN A 1 219 ? 12.859 7.043 16.844 1 90.75 219 GLN A O 1
ATOM 1741 N N . ALA A 1 220 ? 10.938 7.566 18.016 1 94.44 220 ALA A N 1
ATOM 1742 C CA . ALA A 1 220 ? 10.859 8.914 17.453 1 94.44 220 ALA A CA 1
ATOM 1743 C C . ALA A 1 220 ? 12.109 9.719 17.781 1 94.44 220 ALA A C 1
ATOM 1745 O O . ALA A 1 220 ? 12.68 10.367 16.906 1 94.44 220 ALA A O 1
ATOM 1746 N N . SER A 1 221 ? 12.523 9.648 19 1 94.75 221 SER A N 1
ATOM 1747 C CA . SER A 1 221 ? 13.695 10.383 19.453 1 94.75 221 SER A CA 1
ATOM 1748 C C . SER A 1 221 ? 14.953 9.945 18.703 1 94.75 221 SER A C 1
ATOM 1750 O O . SER A 1 221 ? 15.773 10.773 18.312 1 94.75 221 SER A O 1
ATOM 1752 N N . GLN A 1 222 ? 15.094 8.688 18.5 1 91.25 222 GLN A N 1
ATOM 1753 C CA . GLN A 1 222 ? 16.25 8.148 17.797 1 91.25 222 GLN A CA 1
ATOM 1754 C C . GLN A 1 222 ? 16.312 8.656 16.344 1 91.25 222 GLN A C 1
ATOM 1756 O O . GLN A 1 222 ? 17.359 9.07 15.875 1 91.25 222 GLN A O 1
ATOM 1761 N N . ILE A 1 223 ? 15.219 8.641 15.703 1 92.81 223 ILE A N 1
ATOM 1762 C CA . ILE A 1 223 ? 15.164 8.984 14.281 1 92.81 223 ILE A CA 1
ATOM 1763 C C . ILE A 1 223 ? 15.242 10.5 14.117 1 92.81 223 ILE A C 1
ATOM 1765 O O . ILE A 1 223 ? 15.812 11 13.141 1 92.81 223 ILE A O 1
ATOM 1769 N N . ALA A 1 224 ? 14.742 11.234 15.109 1 95.06 224 ALA A N 1
ATOM 1770 C CA . ALA A 1 224 ? 14.672 12.695 15.055 1 95.06 224 ALA A CA 1
ATOM 1771 C C . ALA A 1 224 ? 16.078 13.305 15.016 1 95.06 224 ALA A C 1
ATOM 1773 O O . ALA A 1 224 ? 16.234 14.477 14.648 1 95.06 224 ALA A O 1
ATOM 1774 N N . HIS A 1 225 ? 17.062 12.531 15.312 1 93 225 HIS A N 1
ATOM 1775 C CA . HIS A 1 225 ? 18.438 13.023 15.305 1 93 225 HIS A CA 1
ATOM 1776 C C . HIS A 1 225 ? 18.938 13.25 13.883 1 93 225 HIS A C 1
ATOM 1778 O O . HIS A 1 225 ? 19.844 14.062 13.664 1 93 225 HIS A O 1
ATOM 1784 N N . TYR A 1 226 ? 18.281 12.523 12.977 1 93.06 226 TYR A N 1
ATOM 1785 C CA . TYR A 1 226 ? 18.859 12.648 11.641 1 93.06 226 TYR A CA 1
ATOM 1786 C C . TYR A 1 226 ? 17.766 12.883 10.609 1 93.06 226 TYR A C 1
ATOM 1788 O O . TYR A 1 226 ? 18.047 13.188 9.445 1 93.06 226 TYR A O 1
ATOM 1796 N N . ALA A 1 227 ? 16.516 12.734 10.914 1 95.69 227 ALA A N 1
ATOM 1797 C CA . ALA A 1 227 ? 15.406 13.062 10.031 1 95.69 227 ALA A CA 1
ATOM 1798 C C . ALA A 1 227 ? 14.859 14.461 10.328 1 95.69 227 ALA A C 1
ATOM 1800 O O . ALA A 1 227 ? 14.859 14.898 11.484 1 95.69 227 ALA A O 1
ATOM 1801 N N . ASP A 1 228 ? 14.344 15.141 9.352 1 97.5 228 ASP A N 1
ATOM 1802 C CA . ASP A 1 228 ? 13.805 16.484 9.516 1 97.5 228 ASP A CA 1
ATOM 1803 C C . ASP A 1 228 ? 12.383 16.453 10.078 1 97.5 228 ASP A C 1
ATOM 1805 O O . ASP A 1 228 ? 11.859 17.469 10.539 1 97.5 228 ASP A O 1
ATOM 1809 N N . GLY A 1 229 ? 11.805 15.258 10.086 1 97.62 229 GLY A N 1
ATOM 1810 C CA . GLY A 1 229 ? 10.469 15.07 10.617 1 97.62 229 GLY A CA 1
ATOM 1811 C C . GLY A 1 229 ? 10.125 13.617 10.891 1 97.62 229 GLY A C 1
ATOM 1812 O O . GLY A 1 229 ? 10.719 12.719 10.289 1 97.62 229 GLY A O 1
ATOM 1813 N N . ILE A 1 230 ? 9.211 13.438 11.773 1 97.06 230 ILE A N 1
ATOM 1814 C CA . ILE A 1 230 ? 8.703 12.125 12.164 1 97.06 230 ILE A CA 1
ATOM 1815 C C . ILE A 1 230 ? 7.215 12.039 11.844 1 97.06 230 ILE A C 1
ATOM 1817 O O . ILE A 1 230 ? 6.414 12.828 12.344 1 97.06 230 ILE A O 1
ATOM 1821 N N . ILE A 1 231 ? 6.855 11.086 11.039 1 97.56 231 ILE A N 1
ATOM 1822 C CA . ILE A 1 231 ? 5.461 10.875 10.664 1 97.56 231 ILE A CA 1
ATOM 1823 C C . ILE A 1 231 ? 4.914 9.641 11.383 1 97.56 231 ILE A C 1
ATOM 1825 O O . ILE A 1 231 ? 5.512 8.562 11.312 1 97.56 231 ILE A O 1
ATOM 1829 N N . ILE A 1 232 ? 3.824 9.758 12.109 1 97 232 ILE A N 1
ATOM 1830 C CA . ILE A 1 232 ? 3.213 8.633 12.812 1 97 232 ILE A CA 1
ATOM 1831 C C . ILE A 1 232 ? 1.729 8.555 12.461 1 97 232 ILE A C 1
ATOM 1833 O O . ILE A 1 232 ? 0.966 9.477 12.742 1 97 232 ILE A O 1
ATOM 1837 N N . GLY A 1 233 ? 1.334 7.48 11.828 1 96.19 233 GLY A N 1
ATOM 1838 C CA . GLY A 1 233 ? -0.052 7.289 11.43 1 96.19 233 GLY A CA 1
ATOM 1839 C C . GLY A 1 233 ? -0.738 6.164 12.18 1 96.19 233 GLY A C 1
ATOM 1840 O O . GLY A 1 233 ? -1.666 6.402 12.953 1 96.19 233 GLY A O 1
ATOM 1841 N N . SER A 1 234 ? -0.185 4.957 12.141 1 93.44 234 SER A N 1
ATOM 1842 C CA . SER A 1 234 ? -0.847 3.76 12.648 1 93.44 234 SER A CA 1
ATOM 1843 C C . SER A 1 234 ? -1.061 3.842 14.156 1 93.44 234 SER A C 1
ATOM 1845 O O . SER A 1 234 ? -2.104 3.428 14.664 1 93.44 234 SER A O 1
ATOM 1847 N N . ALA A 1 235 ? -0.061 4.359 14.922 1 95.19 235 ALA A N 1
ATOM 1848 C CA . ALA A 1 235 ? -0.192 4.449 16.375 1 95.19 235 ALA A CA 1
ATOM 1849 C C . ALA A 1 235 ? -1.308 5.418 16.766 1 95.19 235 ALA A C 1
ATOM 1851 O O . ALA A 1 235 ? -2.068 5.152 17.703 1 95.19 235 ALA A O 1
ATOM 1852 N N . VAL A 1 236 ? -1.4 6.504 16.031 1 98.06 236 VAL A N 1
ATOM 1853 C CA . VAL A 1 236 ? -2.469 7.469 16.281 1 98.06 236 VAL A CA 1
ATOM 1854 C C . VAL A 1 236 ? -3.82 6.836 15.953 1 98.06 236 VAL A C 1
ATOM 1856 O O . VAL A 1 236 ? -4.766 6.938 16.734 1 98.06 236 VAL A O 1
ATOM 1859 N N . GLN A 1 237 ? -3.822 6.156 14.844 1 97.25 237 GLN A N 1
ATOM 1860 C CA . GLN A 1 237 ? -5.059 5.52 14.398 1 97.25 237 GLN A CA 1
ATOM 1861 C C . GLN A 1 237 ? -5.5 4.434 15.375 1 97.25 237 GLN A C 1
ATOM 1863 O O . GLN A 1 237 ? -6.699 4.227 15.578 1 97.25 237 GLN A O 1
ATOM 1868 N N . ARG A 1 238 ? -4.582 3.756 15.984 1 95.81 238 ARG A N 1
ATOM 1869 C CA . ARG A 1 238 ? -4.895 2.732 16.984 1 95.81 238 ARG A CA 1
ATOM 1870 C C . ARG A 1 238 ? -5.574 3.342 18.203 1 95.81 238 ARG A C 1
ATOM 1872 O O . ARG A 1 238 ? -6.496 2.748 18.766 1 95.81 238 ARG A O 1
ATOM 1879 N N . ILE A 1 239 ? -5.078 4.457 18.609 1 97.94 239 ILE A N 1
ATOM 1880 C CA . ILE A 1 239 ? -5.688 5.156 19.734 1 97.94 239 ILE A CA 1
ATOM 1881 C C . ILE A 1 239 ? -7.152 5.461 19.406 1 97.94 239 ILE A C 1
ATOM 1883 O O . ILE A 1 239 ? -8.031 5.246 20.25 1 97.94 239 ILE A O 1
ATOM 1887 N N . ILE A 1 240 ? -7.41 5.883 18.219 1 98.19 240 ILE A N 1
ATOM 1888 C CA . ILE A 1 240 ? -8.773 6.211 17.812 1 98.19 240 ILE A CA 1
ATOM 1889 C C . ILE A 1 240 ? -9.617 4.938 17.766 1 98.19 240 ILE A C 1
ATOM 1891 O O . ILE A 1 240 ? -10.766 4.93 18.203 1 98.19 240 ILE A O 1
ATOM 1895 N N . GLU A 1 241 ? -9.031 3.916 17.203 1 95.62 241 GLU A N 1
ATOM 1896 C CA . GLU A 1 241 ? -9.727 2.635 17.125 1 95.62 241 GLU A CA 1
ATOM 1897 C C . GLU A 1 241 ? -10.133 2.137 18.516 1 95.62 241 GLU A C 1
ATOM 1899 O O . GLU A 1 241 ? -11.242 1.638 18.703 1 95.62 241 GLU A O 1
ATOM 1904 N N . GLU A 1 242 ? -9.25 2.295 19.438 1 96.12 242 GLU A N 1
ATOM 1905 C CA . GLU A 1 242 ? -9.43 1.725 20.766 1 96.12 242 GLU A CA 1
ATOM 1906 C C . GLU A 1 242 ? -10.336 2.604 21.625 1 96.12 242 GLU A C 1
ATOM 1908 O O . GLU A 1 242 ? -11.039 2.105 22.5 1 96.12 242 GLU A O 1
ATOM 1913 N N . ASN A 1 243 ? -10.359 3.904 21.312 1 97.38 243 ASN A N 1
ATOM 1914 C CA . ASN A 1 243 ? -11.023 4.828 22.234 1 97.38 243 ASN A CA 1
ATOM 1915 C C . ASN A 1 243 ? -12.156 5.578 21.547 1 97.38 243 ASN A C 1
ATOM 1917 O O . ASN A 1 243 ? -12.852 6.379 22.172 1 97.38 243 ASN A O 1
ATOM 1921 N N . GLY A 1 244 ? -12.43 5.309 20.281 1 94.56 244 GLY A N 1
ATOM 1922 C CA . GLY A 1 244 ? -13.328 6.102 19.453 1 94.56 244 GLY A CA 1
ATOM 1923 C C . GLY A 1 244 ? -14.766 6.066 19.922 1 94.56 244 GLY A C 1
ATOM 1924 O O . GLY A 1 244 ? -15.578 6.91 19.531 1 94.56 244 GLY A O 1
ATOM 1925 N N . LYS A 1 245 ? -15.164 5.09 20.844 1 93.88 245 LYS A N 1
ATOM 1926 C CA . LYS A 1 245 ? -16.516 4.992 21.375 1 93.88 245 LYS A CA 1
ATOM 1927 C C . LYS A 1 245 ? -16.781 6.082 22.406 1 93.88 245 LYS A C 1
ATOM 1929 O O . LYS A 1 245 ? -17.938 6.449 22.656 1 93.88 245 LYS A O 1
ATOM 1934 N N . ASN A 1 246 ? -15.719 6.539 23.016 1 97.25 246 ASN A N 1
ATOM 1935 C CA . ASN A 1 246 ? -15.766 7.629 23.984 1 97.25 246 ASN A CA 1
ATOM 1936 C C . ASN A 1 246 ? -14.891 8.805 23.547 1 97.25 246 ASN A C 1
ATOM 1938 O O . ASN A 1 246 ? -13.68 8.789 23.75 1 97.25 246 ASN A O 1
ATOM 1942 N N . ARG A 1 247 ? -15.523 9.852 23.078 1 97.25 247 ARG A N 1
ATOM 1943 C CA . ARG A 1 247 ? -14.852 10.977 22.438 1 97.25 247 ARG A CA 1
ATOM 1944 C C . ARG A 1 247 ? -13.891 11.664 23.406 1 97.25 247 ARG A C 1
ATOM 1946 O O . ARG A 1 247 ? -12.742 11.953 23.047 1 97.25 247 ARG A O 1
ATOM 1953 N N . ALA A 1 248 ? -14.359 11.883 24.578 1 97.75 248 ALA A N 1
ATOM 1954 C CA . ALA A 1 248 ? -13.531 12.562 25.562 1 97.75 248 ALA A CA 1
ATOM 1955 C C . ALA A 1 248 ? -12.289 11.75 25.906 1 97.75 248 ALA A C 1
ATOM 1957 O O . ALA A 1 248 ? -11.195 12.297 26.031 1 97.75 248 ALA A O 1
ATOM 1958 N N . GLN A 1 249 ? -12.484 10.484 26.047 1 98.38 249 GLN A N 1
ATOM 1959 C CA . GLN A 1 249 ? -11.367 9.586 26.328 1 98.38 249 GLN A CA 1
ATOM 1960 C C . GLN A 1 249 ? -10.375 9.555 25.172 1 98.38 249 GLN A C 1
ATOM 1962 O O . GLN A 1 249 ? -9.164 9.531 25.375 1 98.38 249 GLN A O 1
ATOM 1967 N N . CYS A 1 250 ? -10.891 9.531 24.016 1 98.62 250 CYS A N 1
ATOM 1968 C CA . CYS A 1 250 ? -10.039 9.5 22.844 1 98.62 250 CYS A CA 1
ATOM 1969 C C . CYS A 1 250 ? -9.227 10.781 22.719 1 98.62 250 CYS A C 1
ATOM 1971 O O . CYS A 1 250 ? -8.031 10.734 22.422 1 98.62 250 CYS A O 1
ATOM 1973 N N . VAL A 1 251 ? -9.883 11.898 22.969 1 98.75 251 VAL A N 1
ATOM 1974 C CA . VAL A 1 251 ? -9.203 13.188 22.922 1 98.75 251 VAL A CA 1
ATOM 1975 C C . VAL A 1 251 ? -8.047 13.195 23.922 1 98.75 251 VAL A C 1
ATOM 1977 O O . VAL A 1 251 ? -6.926 13.578 23.562 1 98.75 251 VAL A O 1
ATOM 1980 N N . LYS A 1 252 ? -8.289 12.742 25.094 1 98.75 252 LYS A N 1
ATOM 1981 C CA . LYS A 1 252 ? -7.262 12.719 26.125 1 98.75 252 LYS A CA 1
ATOM 1982 C C . LYS A 1 252 ? -6.113 11.789 25.734 1 98.75 252 LYS A C 1
ATOM 1984 O O . LYS A 1 252 ? -4.941 12.141 25.906 1 98.75 252 LYS A O 1
ATOM 1989 N N . ALA A 1 253 ? -6.465 10.633 25.234 1 98.75 253 ALA A N 1
ATOM 1990 C CA . ALA A 1 253 ? -5.449 9.664 24.828 1 98.75 253 ALA A CA 1
ATOM 1991 C C . ALA A 1 253 ? -4.578 10.227 23.703 1 98.75 253 ALA A C 1
ATOM 1993 O O . ALA A 1 253 ? -3.361 10.031 23.688 1 98.75 253 ALA A O 1
ATOM 1994 N N . LEU A 1 254 ? -5.199 10.914 22.75 1 98.88 254 LEU A N 1
ATOM 1995 C CA . LEU A 1 254 ? -4.477 11.516 21.641 1 98.88 254 LEU A CA 1
ATOM 1996 C C . LEU A 1 254 ? -3.557 12.633 22.125 1 98.88 254 LEU A C 1
ATOM 1998 O O . LEU A 1 254 ? -2.418 12.75 21.672 1 98.88 254 LEU A O 1
ATOM 2002 N N . GLN A 1 255 ? -4.078 13.422 23.031 1 98.75 255 GLN A N 1
ATOM 2003 C CA . GLN A 1 255 ? -3.266 14.492 23.594 1 98.75 255 GLN A CA 1
ATOM 2004 C C . GLN A 1 255 ? -2.045 13.93 24.328 1 98.75 255 GLN A C 1
ATOM 2006 O O . GLN A 1 255 ? -0.926 14.406 24.125 1 98.75 255 GLN A O 1
ATOM 2011 N N . ASP A 1 256 ? -2.256 12.914 25.188 1 98.75 256 ASP A N 1
ATOM 2012 C CA . ASP A 1 256 ? -1.171 12.297 25.938 1 98.75 256 ASP A CA 1
ATOM 2013 C C . ASP A 1 256 ? -0.124 11.695 25 1 98.75 256 ASP A C 1
ATOM 2015 O O . ASP A 1 256 ? 1.078 11.875 25.219 1 98.75 256 ASP A O 1
ATOM 2019 N N . TYR A 1 257 ? -0.522 11.039 24 1 98.62 257 TYR A N 1
ATOM 2020 C CA . TYR A 1 257 ? 0.387 10.391 23.062 1 98.62 257 TYR A CA 1
ATOM 2021 C C . TYR A 1 257 ? 1.192 11.422 22.281 1 98.62 257 TYR A C 1
ATOM 2023 O O . TYR A 1 257 ? 2.418 11.32 22.203 1 98.62 257 TYR A O 1
ATOM 2031 N N . THR A 1 258 ? 0.425 12.398 21.75 1 98.5 258 THR A N 1
ATOM 2032 C CA . THR A 1 258 ? 1.071 13.445 20.969 1 98.5 258 THR A CA 1
ATOM 2033 C C . THR A 1 258 ? 2.127 14.172 21.797 1 98.5 258 THR A C 1
ATOM 2035 O O . THR A 1 258 ? 3.248 14.383 21.328 1 98.5 258 THR A O 1
ATOM 2038 N N . SER A 1 259 ? 1.797 14.492 23 1 98.12 259 SER A N 1
ATOM 2039 C CA . SER A 1 259 ? 2.73 15.164 23.891 1 98.12 259 SER A CA 1
ATOM 2040 C C . SER A 1 259 ? 3.941 14.289 24.203 1 98.12 259 SER A C 1
ATOM 2042 O O . SER A 1 259 ? 5.07 14.781 24.25 1 98.12 259 SER A O 1
ATOM 2044 N N . SER A 1 260 ? 3.648 13.031 24.406 1 98.25 260 SER A N 1
ATOM 2045 C CA . SER A 1 260 ? 4.738 12.102 24.719 1 98.25 260 SER A CA 1
ATOM 2046 C C . SER A 1 260 ? 5.723 12.008 23.562 1 98.25 260 SER A C 1
ATOM 2048 O O . SER A 1 260 ? 6.938 11.953 23.766 1 98.25 260 SER A O 1
ATOM 2050 N N . ILE A 1 261 ? 5.223 11.977 22.328 1 97.81 261 ILE A N 1
ATOM 2051 C CA . ILE A 1 261 ? 6.074 11.906 21.156 1 97.81 261 ILE A CA 1
ATOM 2052 C C . ILE A 1 261 ? 6.855 13.211 21.016 1 97.81 261 ILE A C 1
ATOM 2054 O O . ILE A 1 261 ? 8.086 13.203 20.875 1 97.81 261 ILE A O 1
ATOM 2058 N N . ARG A 1 262 ? 6.152 14.344 21.078 1 96 262 ARG A N 1
ATOM 2059 C CA . ARG A 1 262 ? 6.762 15.648 20.875 1 96 262 ARG A CA 1
ATOM 2060 C C . ARG A 1 262 ? 7.855 15.906 21.906 1 96 262 ARG A C 1
ATOM 2062 O O . ARG A 1 262 ? 8.914 16.453 21.578 1 96 262 ARG A O 1
ATOM 2069 N N . ASN A 1 263 ? 7.645 15.492 23.062 1 95.5 263 ASN A N 1
ATOM 2070 C CA . ASN A 1 263 ? 8.578 15.742 24.156 1 95.5 263 ASN A CA 1
ATOM 2071 C C . ASN A 1 263 ? 9.82 14.867 24.047 1 95.5 263 ASN A C 1
ATOM 2073 O O . ASN A 1 263 ? 10.836 15.141 24.703 1 95.5 263 ASN A O 1
ATOM 2077 N N . SER A 1 264 ? 9.727 13.867 23.234 1 95.06 264 SER A N 1
ATOM 2078 C CA . SER A 1 264 ? 10.844 12.93 23.156 1 95.06 264 SER A CA 1
ATOM 2079 C C . SER A 1 264 ? 11.977 13.477 22.297 1 95.06 264 SER A C 1
ATOM 2081 O O . SER A 1 264 ? 13.094 12.969 22.328 1 95.06 264 SER A O 1
ATOM 2083 N N . PHE A 1 265 ? 11.812 14.43 21.469 1 88.38 265 PHE A N 1
ATOM 2084 C CA . PHE A 1 265 ? 12.875 15.008 20.656 1 88.38 265 PHE A CA 1
ATOM 2085 C C . PHE A 1 265 ? 12.703 16.516 20.531 1 88.38 265 PHE A C 1
ATOM 2087 O O . PHE A 1 265 ? 13.25 17.141 19.625 1 88.38 265 PHE A O 1
ATOM 2094 N N . SER A 1 266 ? 11.961 17.234 21.344 1 75.56 266 SER A N 1
ATOM 2095 C CA . SER A 1 266 ? 11.828 18.688 21.391 1 75.56 266 SER A CA 1
ATOM 2096 C C . SER A 1 266 ? 13.117 19.344 21.891 1 75.56 266 SER A C 1
ATOM 2098 O O . SER A 1 266 ? 13.875 18.719 22.641 1 75.56 266 SER A O 1
ATOM 2100 N N . MET B 1 1 ? -12.031 -20.469 -21.5 1 78.81 1 MET B N 1
ATOM 2101 C CA . MET B 1 1 ? -11.969 -20.375 -20.047 1 78.81 1 MET B CA 1
ATOM 2102 C C . MET B 1 1 ? -10.523 -20.25 -19.578 1 78.81 1 MET B C 1
ATOM 2104 O O . MET B 1 1 ? -9.641 -20.953 -20.078 1 78.81 1 MET B O 1
ATOM 2108 N N . SER B 1 2 ? -10.289 -19.375 -18.609 1 91.25 2 SER B N 1
ATOM 2109 C CA . SER B 1 2 ? -8.914 -19.156 -18.188 1 91.25 2 SER B CA 1
ATOM 2110 C C . SER B 1 2 ? -8.398 -20.328 -17.359 1 91.25 2 SER B C 1
ATOM 2112 O O . SER B 1 2 ? -9.188 -21.109 -16.828 1 91.25 2 SER B O 1
ATOM 2114 N N . LYS B 1 3 ? -7.129 -20.484 -17.297 1 94.69 3 LYS B N 1
ATOM 2115 C CA . LYS B 1 3 ? -6.492 -21.562 -16.547 1 94.69 3 LYS B CA 1
ATOM 2116 C C . LYS B 1 3 ? -6.828 -21.469 -15.062 1 94.69 3 LYS B C 1
ATOM 2118 O O . LYS B 1 3 ? -7.023 -22.5 -14.398 1 94.69 3 LYS B O 1
ATOM 2123 N N . ILE B 1 4 ? -6.867 -20.312 -14.516 1 97.44 4 ILE B N 1
ATOM 2124 C CA . ILE B 1 4 ? -7.18 -20.109 -13.102 1 97.44 4 ILE B CA 1
ATOM 2125 C C . ILE B 1 4 ? -8.609 -20.562 -12.82 1 97.44 4 ILE B C 1
ATOM 2127 O O . ILE B 1 4 ? -8.859 -21.266 -11.844 1 97.44 4 ILE B O 1
ATOM 2131 N N . LYS B 1 5 ? -9.523 -20.125 -13.656 1 95.06 5 LYS B N 1
ATOM 2132 C CA . LYS B 1 5 ? -10.914 -20.547 -13.5 1 95.06 5 LYS B CA 1
ATOM 2133 C C . LYS B 1 5 ? -11.031 -22.078 -13.555 1 95.06 5 LYS B C 1
ATOM 2135 O O . LYS B 1 5 ? -11.711 -22.688 -12.727 1 95.06 5 LYS B O 1
ATOM 2140 N N . THR B 1 6 ? -10.391 -22.656 -14.523 1 94.5 6 THR B N 1
ATOM 2141 C CA . THR B 1 6 ? -10.398 -24.109 -14.672 1 94.5 6 THR B CA 1
ATOM 2142 C C . THR B 1 6 ? -9.844 -24.781 -13.414 1 94.5 6 THR B C 1
ATOM 2144 O O . THR B 1 6 ? -10.391 -25.781 -12.945 1 94.5 6 THR B O 1
ATOM 2147 N N . TYR B 1 7 ? -8.797 -24.188 -12.898 1 94.25 7 TYR B N 1
ATOM 2148 C CA . TYR B 1 7 ? -8.18 -24.75 -11.703 1 94.25 7 TYR B CA 1
ATOM 2149 C C . TYR B 1 7 ? -9.156 -24.766 -10.531 1 94.25 7 TYR B C 1
ATOM 2151 O O . TYR B 1 7 ? -9.32 -25.781 -9.867 1 94.25 7 TYR B O 1
ATOM 2159 N N . PHE B 1 8 ? -9.844 -23.703 -10.336 1 95.81 8 PHE B N 1
ATOM 2160 C CA . PHE B 1 8 ? -10.766 -23.594 -9.211 1 95.81 8 PHE B CA 1
ATOM 2161 C C . PHE B 1 8 ? -11.984 -24.484 -9.422 1 95.81 8 PHE B C 1
ATOM 2163 O O . PHE B 1 8 ? -12.586 -24.953 -8.453 1 95.81 8 PHE B O 1
ATOM 2170 N N . GLU B 1 9 ? -12.359 -24.75 -10.633 1 93.19 9 GLU B N 1
ATOM 2171 C CA . GLU B 1 9 ? -13.523 -25.578 -10.938 1 93.19 9 GLU B CA 1
ATOM 2172 C C . GLU B 1 9 ? -13.195 -27.062 -10.812 1 93.19 9 GLU B C 1
ATOM 2174 O O . GLU B 1 9 ? -14.094 -27.875 -10.609 1 93.19 9 GLU B O 1
ATOM 2179 N N . THR B 1 10 ? -11.914 -27.375 -10.938 1 92.19 10 THR B N 1
ATOM 2180 C CA . THR B 1 10 ? -11.562 -28.781 -11.008 1 92.19 10 THR B CA 1
ATOM 2181 C C . THR B 1 10 ? -10.758 -29.203 -9.773 1 92.19 10 THR B C 1
ATOM 2183 O O . THR B 1 10 ? -10.477 -30.391 -9.594 1 92.19 10 THR B O 1
ATOM 2186 N N . LYS B 1 11 ? -10.438 -28.266 -8.961 1 86.19 11 LYS B N 1
ATOM 2187 C CA . LYS B 1 11 ? -9.594 -28.578 -7.812 1 86.19 11 LYS B CA 1
ATOM 2188 C C . LYS B 1 11 ? -10.266 -29.594 -6.887 1 86.19 11 LYS B C 1
ATOM 2190 O O . LYS B 1 11 ? -11.492 -29.609 -6.762 1 86.19 11 LYS B O 1
ATOM 2195 N N . SER B 1 12 ? -9.367 -30.344 -6.266 1 86.62 12 SER B N 1
ATOM 2196 C CA . SER B 1 12 ? -9.852 -31.359 -5.332 1 86.62 12 SER B CA 1
ATOM 2197 C C . SER B 1 12 ? -9.641 -30.906 -3.885 1 86.62 12 SER B C 1
ATOM 2199 O O . SER B 1 12 ? -10.023 -31.625 -2.953 1 86.62 12 SER B O 1
ATOM 2201 N N . VAL B 1 13 ? -9.031 -29.766 -3.715 1 88.44 13 VAL B N 1
ATOM 2202 C CA . VAL B 1 13 ? -8.758 -29.266 -2.373 1 88.44 13 VAL B CA 1
ATOM 2203 C C . VAL B 1 13 ? -9.812 -28.234 -1.985 1 88.44 13 VAL B C 1
ATOM 2205 O O . VAL B 1 13 ? -10.398 -27.578 -2.852 1 88.44 13 VAL B O 1
ATOM 2208 N N . GLN B 1 14 ? -10.047 -28.156 -0.759 1 89 14 GLN B N 1
ATOM 2209 C CA . GLN B 1 14 ? -11.031 -27.203 -0.257 1 89 14 GLN B CA 1
ATOM 2210 C C . GLN B 1 14 ? -10.562 -25.766 -0.474 1 89 14 GLN B C 1
ATOM 2212 O O . GLN B 1 14 ? -11.352 -24.906 -0.894 1 89 14 GLN B O 1
ATOM 2217 N N . SER B 1 15 ? -9.312 -25.484 -0.174 1 96.25 15 SER B N 1
ATOM 2218 C CA . SER B 1 15 ? -8.703 -24.156 -0.326 1 96.25 15 SER B CA 1
ATOM 2219 C C . SER B 1 15 ? -7.34 -24.266 -0.999 1 96.25 15 SER B C 1
ATOM 2221 O O . SER B 1 15 ? -6.59 -25.203 -0.759 1 96.25 15 SER B O 1
ATOM 2223 N N . VAL B 1 16 ? -7.074 -23.344 -1.829 1 97.31 16 VAL B N 1
ATOM 2224 C CA . VAL B 1 16 ? -5.812 -23.375 -2.561 1 97.31 16 VAL B CA 1
ATOM 2225 C C . VAL B 1 16 ? -4.766 -22.547 -1.808 1 97.31 16 VAL B C 1
ATOM 2227 O O . VAL B 1 16 ? -5.102 -21.578 -1.124 1 97.31 16 VAL B O 1
ATOM 2230 N N . TYR B 1 17 ? -3.496 -23.016 -1.867 1 98.06 17 TYR B N 1
ATOM 2231 C CA . TYR B 1 17 ? -2.371 -22.281 -1.314 1 98.06 17 TYR B CA 1
ATOM 2232 C C . TYR B 1 17 ? -1.672 -21.469 -2.396 1 98.06 17 TYR B C 1
ATOM 2234 O O . TYR B 1 17 ? -1.224 -22.016 -3.404 1 98.06 17 TYR B O 1
ATOM 2242 N N . ILE B 1 18 ? -1.562 -20.109 -2.191 1 98.5 18 ILE B N 1
ATOM 2243 C CA . ILE B 1 18 ? -0.983 -19.172 -3.16 1 98.5 18 ILE B CA 1
ATOM 2244 C C . ILE B 1 18 ? 0.175 -18.422 -2.518 1 98.5 18 ILE B C 1
ATOM 2246 O O . ILE B 1 18 ? -0.006 -17.297 -2.021 1 98.5 18 ILE B O 1
ATOM 2250 N N . PRO B 1 19 ? 1.371 -19 -2.496 1 98.75 19 PRO B N 1
ATOM 2251 C CA . PRO B 1 19 ? 2.529 -18.25 -1.987 1 98.75 19 PRO B CA 1
ATOM 2252 C C . PRO B 1 19 ? 3.006 -17.172 -2.951 1 98.75 19 PRO B C 1
ATOM 2254 O O . PRO B 1 19 ? 2.791 -17.281 -4.164 1 98.75 19 PRO B O 1
ATOM 2257 N N . PHE B 1 20 ? 3.525 -16.172 -2.381 1 98.38 20 PHE B N 1
ATOM 2258 C CA . PHE B 1 20 ? 4.102 -15.047 -3.113 1 98.38 20 PHE B CA 1
ATOM 2259 C C . PHE B 1 20 ? 5.578 -14.875 -2.775 1 98.38 20 PHE B C 1
ATOM 2261 O O . PHE B 1 20 ? 5.973 -15.008 -1.616 1 98.38 20 PHE B O 1
ATOM 2268 N N . PHE B 1 21 ? 6.375 -14.586 -3.797 1 98.69 21 PHE B N 1
ATOM 2269 C CA . PHE B 1 21 ? 7.699 -14.039 -3.531 1 98.69 21 PHE B CA 1
ATOM 2270 C C . PHE B 1 21 ? 8.148 -13.133 -4.668 1 98.69 21 PHE B C 1
ATOM 2272 O O . PHE B 1 21 ? 7.594 -13.18 -5.77 1 98.69 21 PHE B O 1
ATOM 2279 N N . THR B 1 22 ? 9.125 -12.281 -4.457 1 98.5 22 THR B N 1
ATOM 2280 C CA . THR B 1 22 ? 9.602 -11.273 -5.398 1 98.5 22 THR B CA 1
ATOM 2281 C C . THR B 1 22 ? 10.703 -11.844 -6.285 1 98.5 22 THR B C 1
ATOM 2283 O O . THR B 1 22 ? 11.727 -12.32 -5.789 1 98.5 22 THR B O 1
ATOM 2286 N N . LEU B 1 23 ? 10.5 -11.75 -7.566 1 98.62 23 LEU B N 1
ATOM 2287 C CA . LEU B 1 23 ? 11.531 -12.18 -8.508 1 98.62 23 LEU B CA 1
ATOM 2288 C C . LEU B 1 23 ? 12.781 -11.312 -8.383 1 98.62 23 LEU B C 1
ATOM 2290 O O . LEU B 1 23 ? 12.68 -10.094 -8.203 1 98.62 23 LEU B O 1
ATOM 2294 N N . GLY B 1 24 ? 13.914 -11.938 -8.469 1 98 24 GLY B N 1
ATOM 2295 C CA . GLY B 1 24 ? 15.172 -11.211 -8.414 1 98 24 GLY B CA 1
ATOM 2296 C C . GLY B 1 24 ? 15.711 -11.055 -7.008 1 98 24 GLY B C 1
ATOM 2297 O O . GLY B 1 24 ? 16.766 -10.438 -6.809 1 98 24 GLY B O 1
ATOM 2298 N N . ASP B 1 25 ? 14.992 -11.602 -6.043 1 97.81 25 ASP B N 1
ATOM 2299 C CA . ASP B 1 25 ? 15.477 -11.57 -4.664 1 97.81 25 ASP B CA 1
ATOM 2300 C C . ASP B 1 25 ? 16.016 -12.938 -4.242 1 97.81 25 ASP B C 1
ATOM 2302 O O . ASP B 1 25 ? 15.258 -13.906 -4.145 1 97.81 25 ASP B O 1
ATOM 2306 N N . PRO B 1 26 ? 17.234 -13.109 -3.914 1 97.56 26 PRO B N 1
ATOM 2307 C CA . PRO B 1 26 ? 18.297 -12.102 -4 1 97.56 26 PRO B CA 1
ATOM 2308 C C . PRO B 1 26 ? 18.797 -11.906 -5.43 1 97.56 26 PRO B C 1
ATOM 2310 O O . PRO B 1 26 ? 19.484 -10.922 -5.707 1 97.56 26 PRO B O 1
ATOM 2313 N N . ASP B 1 27 ? 18.547 -12.859 -6.305 1 97.38 27 ASP B N 1
ATOM 2314 C CA . ASP B 1 27 ? 18.891 -12.719 -7.715 1 97.38 27 ASP B CA 1
ATOM 2315 C C . ASP B 1 27 ? 18 -13.594 -8.594 1 97.38 27 ASP B C 1
ATOM 2317 O O . ASP B 1 27 ? 17.203 -14.383 -8.078 1 97.38 27 ASP B O 1
ATOM 2321 N N . TYR B 1 28 ? 18.109 -13.5 -9.883 1 97.38 28 TYR B N 1
ATOM 2322 C CA . TYR B 1 28 ? 17.203 -14.156 -10.82 1 97.38 28 TYR B CA 1
ATOM 2323 C C . TYR B 1 28 ? 17.406 -15.672 -10.797 1 97.38 28 TYR B C 1
ATOM 2325 O O . TYR B 1 28 ? 16.438 -16.438 -10.883 1 97.38 28 TYR B O 1
ATOM 2333 N N . ASP B 1 29 ? 18.609 -16.109 -10.688 1 97.5 29 ASP B N 1
ATOM 2334 C CA . ASP B 1 29 ? 18.891 -17.531 -10.641 1 97.5 29 ASP B CA 1
ATOM 2335 C C . ASP B 1 29 ? 18.25 -18.188 -9.406 1 97.5 29 ASP B C 1
ATOM 2337 O O . ASP B 1 29 ? 17.672 -19.266 -9.492 1 97.5 29 ASP B O 1
ATOM 2341 N N . ALA B 1 30 ? 18.422 -17.562 -8.32 1 98.44 30 ALA B N 1
ATOM 2342 C CA . ALA B 1 30 ? 17.797 -18.031 -7.09 1 98.44 30 ALA B CA 1
ATOM 2343 C C . ALA B 1 30 ? 16.281 -18.109 -7.234 1 98.44 30 ALA B C 1
ATOM 2345 O O . ALA B 1 30 ? 15.648 -19.031 -6.727 1 98.44 30 ALA B O 1
ATOM 2346 N N . SER B 1 31 ? 15.695 -17.141 -7.867 1 98.56 31 SER B N 1
ATOM 2347 C CA . SER B 1 31 ? 14.25 -17.109 -8.07 1 98.56 31 SER B CA 1
ATOM 2348 C C . SER B 1 31 ? 13.758 -18.375 -8.75 1 98.56 31 SER B C 1
ATOM 2350 O O . SER B 1 31 ? 12.695 -18.891 -8.406 1 98.56 31 SER B O 1
ATOM 2352 N N . VAL B 1 32 ? 14.516 -18.828 -9.75 1 98.75 32 VAL B N 1
ATOM 2353 C CA . VAL B 1 32 ? 14.133 -20.047 -10.453 1 98.75 32 VAL B CA 1
ATOM 2354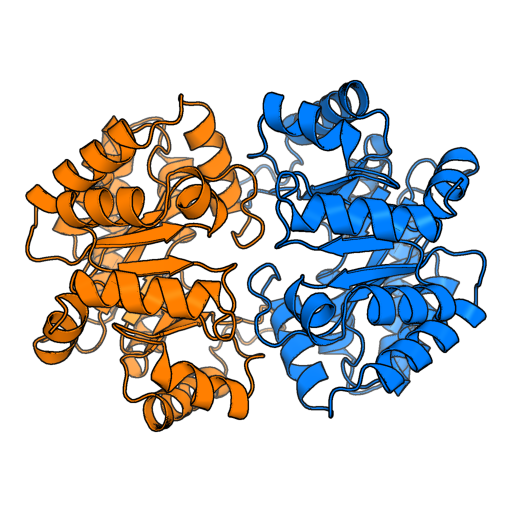 C C . VAL B 1 32 ? 14.094 -21.219 -9.469 1 98.75 32 VAL B C 1
ATOM 2356 O O . VAL B 1 32 ? 13.109 -21.969 -9.43 1 98.75 32 VAL B O 1
ATOM 2359 N N . GLU B 1 33 ? 15.125 -21.312 -8.664 1 98.81 33 GLU B N 1
ATOM 2360 C CA . GLU B 1 33 ? 15.219 -22.406 -7.699 1 98.81 33 GLU B CA 1
ATOM 2361 C C . GLU B 1 33 ? 14.125 -22.297 -6.641 1 98.81 33 GLU B C 1
ATOM 2363 O O . GLU B 1 33 ? 13.523 -23.312 -6.262 1 98.81 33 GLU B O 1
ATOM 2368 N N . TYR B 1 34 ? 13.883 -21.141 -6.172 1 98.88 34 TYR B N 1
ATOM 2369 C CA . TYR B 1 34 ? 12.852 -20.922 -5.16 1 98.88 34 TYR B CA 1
ATOM 2370 C C . TYR B 1 34 ? 11.469 -21.25 -5.715 1 98.88 34 TYR B C 1
ATOM 2372 O O . TYR B 1 34 ? 10.664 -21.891 -5.047 1 98.88 34 TYR B O 1
ATOM 2380 N N . GLY B 1 35 ? 11.203 -20.766 -6.961 1 98.88 35 GLY B N 1
ATOM 2381 C CA . GLY B 1 35 ? 9.938 -21.078 -7.602 1 98.88 35 GLY B CA 1
ATOM 2382 C C . GLY B 1 35 ? 9.695 -22.578 -7.746 1 98.88 35 GLY B C 1
ATOM 2383 O O . GLY B 1 35 ? 8.617 -23.078 -7.418 1 98.88 35 GLY B O 1
ATOM 2384 N N . LYS B 1 36 ? 10.734 -23.25 -8.211 1 98.81 36 LYS B N 1
ATOM 2385 C CA . LYS B 1 36 ? 10.633 -24.688 -8.367 1 98.81 36 LYS B CA 1
ATOM 2386 C C . LYS B 1 36 ? 10.375 -25.375 -7.031 1 98.81 36 LYS B C 1
ATOM 2388 O O . LYS B 1 36 ? 9.523 -26.266 -6.934 1 98.81 36 LYS B O 1
ATOM 2393 N N . ALA B 1 37 ? 11.109 -24.969 -6.012 1 98.81 37 ALA B N 1
ATOM 2394 C CA . ALA B 1 37 ? 10.977 -25.531 -4.676 1 98.81 37 ALA B CA 1
ATOM 2395 C C . ALA B 1 37 ? 9.555 -25.359 -4.137 1 98.81 37 ALA B C 1
ATOM 2397 O O . ALA B 1 37 ? 8.977 -26.281 -3.57 1 98.81 37 ALA B O 1
ATOM 2398 N N . ILE B 1 38 ? 9.008 -24.172 -4.324 1 98.81 38 ILE B N 1
ATOM 2399 C CA . ILE B 1 38 ? 7.676 -23.828 -3.822 1 98.81 38 ILE B CA 1
ATOM 2400 C C . ILE B 1 38 ? 6.621 -24.625 -4.582 1 98.81 38 ILE B C 1
ATOM 2402 O O . ILE B 1 38 ? 5.688 -25.156 -3.98 1 98.81 38 ILE B O 1
ATOM 2406 N N . LEU B 1 39 ? 6.816 -24.75 -5.898 1 98.62 39 LEU B N 1
ATOM 2407 C CA . LEU B 1 39 ? 5.891 -25.516 -6.727 1 98.62 39 LEU B CA 1
ATOM 2408 C C . LEU B 1 39 ? 5.902 -27 -6.336 1 98.62 39 LEU B C 1
ATOM 2410 O O . LEU B 1 39 ? 4.848 -27.625 -6.25 1 98.62 39 LEU B O 1
ATOM 2414 N N . GLU B 1 40 ? 7.031 -27.516 -6 1 97.94 40 GLU B N 1
ATOM 2415 C CA . GLU B 1 40 ? 7.188 -28.938 -5.664 1 97.94 40 GLU B CA 1
ATOM 2416 C C . GLU B 1 40 ? 6.625 -29.234 -4.281 1 97.94 40 GLU B C 1
ATOM 2418 O O . GLU B 1 40 ? 6.297 -30.391 -3.979 1 97.94 40 GLU B O 1
ATOM 2423 N N . SER B 1 41 ? 6.504 -28.25 -3.523 1 98.06 41 SER B N 1
ATOM 2424 C CA . SER B 1 41 ? 6.191 -28.484 -2.119 1 98.06 41 SER B CA 1
ATOM 2425 C C . SER B 1 41 ? 4.719 -28.219 -1.825 1 98.06 41 SER B C 1
ATOM 2427 O O . SER B 1 41 ? 4.281 -28.312 -0.679 1 98.06 41 SER B O 1
ATOM 2429 N N . GLY B 1 42 ? 3.957 -27.75 -2.842 1 95.94 42 GLY B N 1
ATOM 2430 C CA . GLY B 1 42 ? 2.529 -27.812 -2.574 1 95.94 42 GLY B CA 1
ATOM 2431 C C . GLY B 1 42 ? 1.797 -26.547 -2.988 1 95.94 42 GLY B C 1
ATOM 2432 O O . GLY B 1 42 ? 0.593 -26.422 -2.76 1 95.94 42 GLY B O 1
ATOM 2433 N N . ALA B 1 43 ? 2.418 -25.562 -3.619 1 97.62 43 ALA B N 1
ATOM 2434 C CA . ALA B 1 43 ? 1.711 -24.391 -4.113 1 97.62 43 ALA B CA 1
ATOM 2435 C C . ALA B 1 43 ? 0.695 -24.766 -5.188 1 97.62 43 ALA B C 1
ATOM 2437 O O . ALA B 1 43 ? 1.013 -25.516 -6.113 1 97.62 43 ALA B O 1
ATOM 2438 N N . ASN B 1 44 ? -0.527 -24.312 -5.023 1 97.75 44 ASN B N 1
ATOM 2439 C CA . ASN B 1 44 ? -1.563 -24.562 -6.02 1 97.75 44 ASN B CA 1
ATOM 2440 C C . ASN B 1 44 ? -1.555 -23.5 -7.113 1 97.75 44 ASN B C 1
ATOM 2442 O O . ASN B 1 44 ? -1.908 -23.766 -8.258 1 97.75 44 ASN B O 1
ATOM 2446 N N . ILE B 1 45 ? -1.316 -22.328 -6.785 1 98.31 45 ILE B N 1
ATOM 2447 C CA . ILE B 1 45 ? -1.042 -21.172 -7.621 1 98.31 45 ILE B CA 1
ATOM 2448 C C . ILE B 1 45 ? 0.176 -20.422 -7.078 1 98.31 45 ILE B C 1
ATOM 2450 O O . ILE B 1 45 ? 0.387 -20.359 -5.867 1 98.31 45 ILE B O 1
ATOM 2454 N N . LEU B 1 46 ? 1.036 -19.953 -7.914 1 98.88 46 LEU B N 1
ATOM 2455 C CA . LEU B 1 46 ? 2.215 -19.219 -7.461 1 98.88 46 LEU B CA 1
ATOM 2456 C C . LEU B 1 46 ? 2.176 -17.766 -7.938 1 98.88 46 LEU B C 1
ATOM 2458 O O . LEU B 1 46 ? 1.99 -17.516 -9.125 1 98.88 46 LEU B O 1
ATOM 2462 N N . GLU B 1 47 ? 2.219 -16.891 -7 1 98.88 47 GLU B N 1
ATOM 2463 C CA . GLU B 1 47 ? 2.256 -15.453 -7.281 1 98.88 47 GLU B CA 1
ATOM 2464 C C . GLU B 1 47 ? 3.689 -14.93 -7.301 1 98.88 47 GLU B C 1
ATOM 2466 O O . GLU B 1 47 ? 4.453 -15.164 -6.359 1 98.88 47 GLU B O 1
ATOM 2471 N N . LEU B 1 48 ? 4.027 -14.305 -8.359 1 98.94 48 LEU B N 1
ATOM 2472 C CA . LEU B 1 48 ? 5.367 -13.766 -8.562 1 98.94 48 LEU B CA 1
ATOM 2473 C C . LEU B 1 48 ? 5.348 -12.242 -8.594 1 98.94 48 LEU B C 1
ATOM 2475 O O . LEU B 1 48 ? 4.617 -11.648 -9.391 1 98.94 48 LEU B O 1
ATOM 2479 N N . GLY B 1 49 ? 6.141 -11.672 -7.73 1 98.56 49 GLY B N 1
ATOM 2480 C CA . GLY B 1 49 ? 6.223 -10.219 -7.691 1 98.56 49 GLY B CA 1
ATOM 2481 C C . GLY B 1 49 ? 7.254 -9.656 -8.648 1 98.56 49 GLY B C 1
ATOM 2482 O O . GLY B 1 49 ? 8.367 -10.172 -8.75 1 98.56 49 GLY B O 1
ATOM 2483 N N . ILE B 1 50 ? 6.918 -8.648 -9.344 1 98 50 ILE B N 1
ATOM 2484 C CA . ILE B 1 50 ? 7.875 -7.887 -10.133 1 98 50 ILE B CA 1
ATOM 2485 C C . ILE B 1 50 ? 8.461 -6.762 -9.281 1 98 50 ILE B C 1
ATOM 2487 O O . ILE B 1 50 ? 7.727 -5.918 -8.766 1 98 50 ILE B O 1
ATOM 2491 N N . PRO B 1 51 ? 9.781 -6.828 -9.109 1 96.31 51 PRO B N 1
ATOM 2492 C CA . PRO B 1 51 ? 10.375 -5.777 -8.281 1 96.31 51 PRO B CA 1
ATOM 2493 C C . PRO B 1 51 ? 10.055 -4.375 -8.789 1 96.31 51 PRO B C 1
ATOM 2495 O O . PRO B 1 51 ? 10.023 -4.137 -10 1 96.31 51 PRO B O 1
ATOM 2498 N N . PHE B 1 52 ? 9.812 -3.494 -7.863 1 93.38 52 PHE B N 1
ATOM 2499 C CA . PHE B 1 52 ? 9.383 -2.141 -8.203 1 93.38 52 PHE B CA 1
ATOM 2500 C C . PHE B 1 52 ? 10.023 -1.124 -7.262 1 93.38 52 PHE B C 1
ATOM 2502 O O . PHE B 1 52 ? 10.18 -1.39 -6.066 1 93.38 52 PHE B O 1
ATOM 2509 N N . SER B 1 53 ? 10.352 0.015 -7.766 1 88.81 53 SER B N 1
ATOM 2510 C CA . SER B 1 53 ? 11.086 1.028 -7.016 1 88.81 53 SER B CA 1
ATOM 2511 C C . SER B 1 53 ? 10.164 1.801 -6.078 1 88.81 53 SER B C 1
ATOM 2513 O O . SER B 1 53 ? 10.617 2.389 -5.094 1 88.81 53 SER B O 1
ATOM 2515 N N . ASP B 1 54 ? 8.914 1.816 -6.406 1 88.12 54 ASP B N 1
ATOM 2516 C CA . ASP B 1 54 ? 7.953 2.59 -5.625 1 88.12 54 ASP B CA 1
ATOM 2517 C C . ASP B 1 54 ? 6.816 1.705 -5.113 1 88.12 54 ASP B C 1
ATOM 2519 O O . ASP B 1 54 ? 5.641 2.016 -5.32 1 88.12 54 ASP B O 1
ATOM 2523 N N . PRO B 1 55 ? 7.215 0.719 -4.355 1 90.62 55 PRO B N 1
ATOM 2524 C CA . PRO B 1 55 ? 6.23 -0.288 -3.949 1 90.62 55 PRO B CA 1
ATOM 2525 C C . PRO B 1 55 ? 5.438 0.126 -2.711 1 90.62 55 PRO B C 1
ATOM 2527 O O . PRO B 1 55 ? 5.453 -0.582 -1.7 1 90.62 55 PRO B O 1
ATOM 2530 N N . VAL B 1 56 ? 4.617 1.098 -2.766 1 85.69 56 VAL B N 1
ATOM 2531 C CA . VAL B 1 56 ? 3.996 1.711 -1.597 1 85.69 56 VAL B CA 1
ATOM 2532 C C . VAL B 1 56 ? 2.865 0.82 -1.085 1 85.69 56 VAL B C 1
ATOM 2534 O O . VAL B 1 56 ? 2.432 0.954 0.062 1 85.69 56 VAL B O 1
ATOM 2537 N N . ALA B 1 57 ? 2.363 -0.055 -1.927 1 86.62 57 ALA B N 1
ATOM 2538 C CA . ALA B 1 57 ? 1.3 -0.96 -1.498 1 86.62 57 ALA B CA 1
ATOM 2539 C C . ALA B 1 57 ? 1.87 -2.158 -0.743 1 86.62 57 ALA B C 1
ATOM 2541 O O . ALA B 1 57 ? 1.131 -2.895 -0.087 1 86.62 57 ALA B O 1
ATOM 2542 N N . ASP B 1 58 ? 3.182 -2.363 -0.825 1 89.12 58 ASP B N 1
ATOM 2543 C CA . ASP B 1 58 ? 3.814 -3.516 -0.192 1 89.12 58 ASP B CA 1
ATOM 2544 C C . ASP B 1 58 ? 4.176 -3.215 1.261 1 89.12 58 ASP B C 1
ATOM 2546 O O . ASP B 1 58 ? 4.5 -2.076 1.603 1 89.12 58 ASP B O 1
ATOM 2550 N N . GLY B 1 59 ? 4.074 -4.184 2.09 1 84.62 59 GLY B N 1
ATOM 2551 C CA . GLY B 1 59 ? 4.598 -4.066 3.441 1 84.62 59 GLY B CA 1
ATOM 2552 C C . GLY B 1 59 ? 6.109 -3.996 3.492 1 84.62 59 GLY B C 1
ATOM 2553 O O . GLY B 1 59 ? 6.781 -4.199 2.479 1 84.62 59 GLY B O 1
ATOM 2554 N N . PRO B 1 60 ? 6.633 -3.781 4.684 1 83.94 60 PRO B N 1
ATOM 2555 C CA . PRO B 1 60 ? 8.07 -3.531 4.844 1 83.94 60 PRO B CA 1
ATOM 2556 C C . PRO B 1 60 ? 8.93 -4.703 4.379 1 83.94 60 PRO B C 1
ATOM 2558 O O . PRO B 1 60 ? 9.984 -4.5 3.773 1 83.94 60 PRO B O 1
ATOM 2561 N N . VAL B 1 61 ? 8.523 -5.949 4.641 1 88.31 61 VAL B N 1
ATOM 2562 C CA . VAL B 1 61 ? 9.305 -7.129 4.289 1 88.31 61 VAL B CA 1
ATOM 2563 C C . VAL B 1 61 ? 9.461 -7.215 2.771 1 88.31 61 VAL B C 1
ATOM 2565 O O . VAL B 1 61 ? 10.547 -7.48 2.264 1 88.31 61 VAL B O 1
ATOM 2568 N N . ILE B 1 62 ? 8.344 -6.941 2.062 1 92.56 62 ILE B N 1
ATOM 2569 C CA . ILE B 1 62 ? 8.359 -7.043 0.607 1 92.56 62 ILE B CA 1
ATOM 2570 C C . ILE B 1 62 ? 9.078 -5.836 0.011 1 92.56 62 ILE B C 1
ATOM 2572 O O . ILE B 1 62 ? 9.773 -5.953 -0.999 1 92.56 62 ILE B O 1
ATOM 2576 N N . GLN B 1 63 ? 8.992 -4.699 0.623 1 89.5 63 GLN B N 1
ATOM 2577 C CA . GLN B 1 63 ? 9.75 -3.535 0.184 1 89.5 63 GLN B CA 1
ATOM 2578 C C . GLN B 1 63 ? 11.25 -3.807 0.233 1 89.5 63 GLN B C 1
ATOM 2580 O O . GLN B 1 63 ? 11.984 -3.428 -0.683 1 89.5 63 GLN B O 1
ATOM 2585 N N . ARG B 1 64 ? 11.672 -4.473 1.319 1 90.44 64 ARG B N 1
ATOM 2586 C CA . ARG B 1 64 ? 13.086 -4.816 1.408 1 90.44 64 ARG B CA 1
ATOM 2587 C C . ARG B 1 64 ? 13.477 -5.824 0.333 1 90.44 64 ARG B C 1
ATOM 2589 O O . ARG B 1 64 ? 14.594 -5.789 -0.187 1 90.44 64 ARG B O 1
ATOM 2596 N N . ALA B 1 65 ? 12.555 -6.707 0.052 1 95 65 ALA B N 1
ATOM 2597 C CA . ALA B 1 65 ? 12.797 -7.656 -1.031 1 95 65 ALA B CA 1
ATOM 2598 C C . ALA B 1 65 ? 12.984 -6.934 -2.363 1 95 65 ALA B C 1
ATOM 2600 O O . ALA B 1 65 ? 13.891 -7.266 -3.133 1 95 65 ALA B O 1
ATOM 2601 N N . ASP B 1 66 ? 12.109 -5.945 -2.596 1 94.75 66 ASP B N 1
ATOM 2602 C CA . ASP B 1 66 ? 12.234 -5.125 -3.799 1 94.75 66 ASP B CA 1
ATOM 2603 C C . ASP B 1 66 ? 13.602 -4.449 -3.861 1 94.75 66 ASP B C 1
ATOM 2605 O O . ASP B 1 66 ? 14.242 -4.422 -4.918 1 94.75 66 ASP B O 1
ATOM 2609 N N . ALA B 1 67 ? 14.016 -3.902 -2.764 1 90.88 67 ALA B N 1
ATOM 2610 C CA . ALA B 1 67 ? 15.305 -3.217 -2.693 1 90.88 67 ALA B CA 1
ATOM 2611 C C . ALA B 1 67 ? 16.453 -4.168 -3.023 1 90.88 67 ALA B C 1
ATOM 2613 O O . ALA B 1 67 ? 17.359 -3.818 -3.785 1 90.88 67 ALA B O 1
ATOM 2614 N N . ARG B 1 68 ? 16.438 -5.402 -2.453 1 94 68 ARG B N 1
ATOM 2615 C CA . ARG B 1 68 ? 17.484 -6.383 -2.736 1 94 68 ARG B CA 1
ATOM 2616 C C . ARG B 1 68 ? 17.453 -6.805 -4.203 1 94 68 ARG B C 1
ATOM 2618 O O . ARG B 1 68 ? 18.5 -6.926 -4.836 1 94 68 ARG B O 1
ATOM 2625 N N . ALA B 1 69 ? 16.25 -7 -4.703 1 96.38 69 ALA B N 1
ATOM 2626 C CA . ALA B 1 69 ? 16.109 -7.402 -6.098 1 96.38 69 ALA B CA 1
ATOM 2627 C C . ALA B 1 69 ? 16.672 -6.34 -7.039 1 96.38 69 ALA B C 1
ATOM 2629 O O . ALA B 1 69 ? 17.344 -6.66 -8.016 1 96.38 69 ALA B O 1
ATOM 2630 N N . LEU B 1 70 ? 16.438 -5.102 -6.719 1 94.12 70 LEU B N 1
ATOM 2631 C CA . LEU B 1 70 ? 16.766 -3.994 -7.613 1 94.12 70 LEU B CA 1
ATOM 2632 C C . LEU B 1 70 ? 18.234 -3.609 -7.496 1 94.12 70 LEU B C 1
ATOM 2634 O O . LEU B 1 70 ? 18.703 -2.73 -8.219 1 94.12 70 LEU B O 1
ATOM 2638 N N . LYS B 1 71 ? 18.938 -4.238 -6.57 1 91.31 71 LYS B N 1
ATOM 2639 C CA . LYS B 1 71 ? 20.391 -4.125 -6.598 1 91.31 71 LYS B CA 1
ATOM 2640 C C . LYS B 1 71 ? 20.969 -4.785 -7.844 1 91.31 71 LYS B C 1
ATOM 2642 O O . LYS B 1 71 ? 22.078 -4.453 -8.266 1 91.31 71 LYS B O 1
ATOM 2647 N N . ASN B 1 72 ? 20.203 -5.742 -8.336 1 91.75 72 ASN B N 1
ATOM 2648 C CA . ASN B 1 72 ? 20.531 -6.336 -9.633 1 91.75 72 ASN B CA 1
ATOM 2649 C C . ASN B 1 72 ? 19.953 -5.523 -10.781 1 91.75 72 ASN B C 1
ATOM 2651 O O . ASN B 1 72 ? 18.906 -4.867 -10.633 1 91.75 72 ASN B O 1
ATOM 2655 N N . PRO B 1 73 ? 20.625 -5.516 -11.922 1 91.81 73 PRO B N 1
ATOM 2656 C CA . PRO B 1 73 ? 20.016 -4.828 -13.07 1 91.81 73 PRO B CA 1
ATOM 2657 C C . PRO B 1 73 ? 18.656 -5.391 -13.43 1 91.81 73 PRO B C 1
ATOM 2659 O O . PRO B 1 73 ? 18.516 -6.598 -13.664 1 91.81 73 PRO B O 1
ATOM 2662 N N . PHE B 1 74 ? 17.766 -4.527 -13.5 1 92.25 74 PHE B N 1
ATOM 2663 C CA . PHE B 1 74 ? 16.406 -4.934 -13.852 1 92.25 74 PHE B CA 1
ATOM 2664 C C . PHE B 1 74 ? 16.297 -5.188 -15.344 1 92.25 74 PHE B C 1
ATOM 2666 O O . PHE B 1 74 ? 16.828 -4.422 -16.156 1 92.25 74 PHE B O 1
ATOM 2673 N N . SER B 1 75 ? 15.594 -6.238 -15.711 1 92.38 75 SER B N 1
ATOM 2674 C CA . SER B 1 75 ? 15.336 -6.594 -17.094 1 92.38 75 SER B CA 1
ATOM 2675 C C . SER B 1 75 ? 14.039 -7.379 -17.234 1 92.38 75 SER B C 1
ATOM 2677 O O . SER B 1 75 ? 13.898 -8.461 -16.672 1 92.38 75 SER B O 1
ATOM 2679 N N . PHE B 1 76 ? 13.156 -6.809 -18.062 1 95.88 76 PHE B N 1
ATOM 2680 C CA . PHE B 1 76 ? 11.938 -7.555 -18.344 1 95.88 76 PHE B CA 1
ATOM 2681 C C . PHE B 1 76 ? 12.25 -8.875 -19.031 1 95.88 76 PHE B C 1
ATOM 2683 O O . PHE B 1 76 ? 11.609 -9.891 -18.766 1 95.88 76 PHE B O 1
ATOM 2690 N N . GLU B 1 77 ? 13.188 -8.789 -19.891 1 96.38 77 GLU B N 1
ATOM 2691 C CA . GLU B 1 77 ? 13.586 -10.008 -20.594 1 96.38 77 GLU B CA 1
ATOM 2692 C C . GLU B 1 77 ? 14 -11.094 -19.609 1 96.38 77 GLU B C 1
ATOM 2694 O O . GLU B 1 77 ? 13.57 -12.242 -19.719 1 96.38 77 GLU B O 1
ATOM 2699 N N . LYS B 1 78 ? 14.836 -10.734 -18.672 1 96.81 78 LYS B N 1
ATOM 2700 C CA . LYS B 1 78 ? 15.273 -11.688 -17.656 1 96.81 78 LYS B CA 1
ATOM 2701 C C . LYS B 1 78 ? 14.102 -12.164 -16.797 1 96.81 78 LYS B C 1
ATOM 2703 O O . LYS B 1 78 ? 14.008 -13.352 -16.484 1 96.81 78 LYS B O 1
ATOM 2708 N N . LEU B 1 79 ? 13.242 -11.242 -16.438 1 97.75 79 LEU B N 1
ATOM 2709 C CA . LEU B 1 79 ? 12.07 -11.562 -15.633 1 97.75 79 LEU B CA 1
ATOM 2710 C C . LEU B 1 79 ? 11.195 -12.602 -16.328 1 97.75 79 LEU B C 1
ATOM 2712 O O . LEU B 1 79 ? 10.758 -13.562 -15.695 1 97.75 79 LEU B O 1
ATOM 2716 N N . PHE B 1 80 ? 10.961 -12.375 -17.609 1 98.5 80 PHE B N 1
ATOM 2717 C CA . PHE B 1 80 ? 10.133 -13.305 -18.375 1 98.5 80 PHE B CA 1
ATOM 2718 C C . PHE B 1 80 ? 10.836 -14.648 -18.531 1 98.5 80 PHE B C 1
ATOM 2720 O O . PHE B 1 80 ? 10.195 -15.703 -18.469 1 98.5 80 PHE B O 1
ATOM 2727 N N . SER B 1 81 ? 12.125 -14.602 -18.688 1 98.62 81 SER B N 1
ATOM 2728 C CA . SER B 1 81 ? 12.891 -15.836 -18.812 1 98.62 81 SER B CA 1
ATOM 2729 C C . SER B 1 81 ? 12.828 -16.656 -17.531 1 98.62 81 SER B C 1
ATOM 2731 O O . SER B 1 81 ? 12.648 -17.875 -17.578 1 98.62 81 SER B O 1
ATOM 2733 N N . VAL B 1 82 ? 13.008 -15.992 -16.422 1 98.69 82 VAL B N 1
ATOM 2734 C CA . VAL B 1 82 ? 12.93 -16.641 -15.117 1 98.69 82 VAL B CA 1
ATOM 2735 C C . VAL B 1 82 ? 11.531 -17.203 -14.906 1 98.69 82 VAL B C 1
ATOM 2737 O O . VAL B 1 82 ? 11.383 -18.344 -14.445 1 98.69 82 VAL B O 1
ATOM 2740 N N . THR B 1 83 ? 10.547 -16.438 -15.219 1 98.88 83 THR B N 1
ATOM 2741 C CA . THR B 1 83 ? 9.148 -16.859 -15.102 1 98.88 83 THR B CA 1
ATOM 2742 C C . THR B 1 83 ? 8.891 -18.109 -15.938 1 98.88 83 THR B C 1
ATOM 2744 O O . THR B 1 83 ? 8.25 -19.062 -15.469 1 98.88 83 THR B O 1
ATOM 2747 N N . LYS B 1 84 ? 9.383 -18.125 -17.141 1 98.88 84 LYS B N 1
ATOM 2748 C CA . LYS B 1 84 ? 9.211 -19.25 -18.047 1 98.88 84 LYS B CA 1
ATOM 2749 C C . LYS B 1 84 ? 9.867 -20.516 -17.469 1 98.88 84 LYS B C 1
ATOM 2751 O O . LYS B 1 84 ? 9.289 -21.609 -17.531 1 98.88 84 LYS B O 1
ATOM 2756 N N . ALA B 1 85 ? 11.047 -20.344 -16.938 1 98.88 85 ALA B N 1
ATOM 2757 C CA . ALA B 1 85 ? 11.75 -21.484 -16.344 1 98.88 85 ALA B CA 1
ATOM 2758 C C . ALA B 1 85 ? 10.945 -22.078 -15.195 1 98.88 85 ALA B C 1
ATOM 2760 O O . ALA B 1 85 ? 10.883 -23.297 -15.039 1 98.88 85 ALA B O 1
ATOM 2761 N N . ILE B 1 86 ? 10.359 -21.234 -14.375 1 98.88 86 ILE B N 1
ATOM 2762 C CA . ILE B 1 86 ? 9.531 -21.672 -13.258 1 98.88 86 ILE B CA 1
ATOM 2763 C C . ILE B 1 86 ? 8.297 -22.391 -13.797 1 98.88 86 ILE B C 1
ATOM 2765 O O . ILE B 1 86 ? 7.961 -23.484 -13.336 1 98.88 86 ILE B O 1
ATOM 2769 N N . HIS B 1 87 ? 7.668 -21.797 -14.797 1 98.81 87 HIS B N 1
ATOM 2770 C CA . HIS B 1 87 ? 6.453 -22.344 -15.391 1 98.81 87 HIS B CA 1
ATOM 2771 C C . HIS B 1 87 ? 6.699 -23.734 -15.969 1 98.81 87 HIS B C 1
ATOM 2773 O O . HIS B 1 87 ? 5.891 -24.641 -15.773 1 98.81 87 HIS B O 1
ATOM 2779 N N . GLU B 1 88 ? 7.754 -23.875 -16.641 1 98.62 88 GLU B N 1
ATOM 2780 C CA . GLU B 1 88 ? 8.055 -25.109 -17.359 1 98.62 88 GLU B CA 1
ATOM 2781 C C . GLU B 1 88 ? 8.297 -26.266 -16.375 1 98.62 88 GLU B C 1
ATOM 2783 O O . GLU B 1 88 ? 8.148 -27.422 -16.734 1 98.62 88 GLU B O 1
ATOM 2788 N N . HIS B 1 89 ? 8.672 -25.953 -15.188 1 98.44 89 HIS B N 1
ATOM 2789 C CA . HIS B 1 89 ? 8.906 -26.969 -14.18 1 98.44 89 HIS B CA 1
ATOM 2790 C C . HIS B 1 89 ? 7.602 -27.672 -13.789 1 98.44 89 HIS B C 1
ATOM 2792 O O . HIS B 1 89 ? 7.594 -28.875 -13.516 1 98.44 89 HIS B O 1
ATOM 2798 N N . ARG B 1 90 ? 6.484 -26.906 -13.727 1 97.81 90 ARG B N 1
ATOM 2799 C CA . ARG B 1 90 ? 5.141 -27.422 -13.461 1 97.81 90 ARG B CA 1
ATOM 2800 C C . ARG B 1 90 ? 4.094 -26.641 -14.242 1 97.81 90 ARG B C 1
ATOM 2802 O O . ARG B 1 90 ? 3.32 -25.875 -13.664 1 97.81 90 ARG B O 1
ATOM 2809 N N . PRO B 1 91 ? 3.984 -26.922 -15.484 1 97.25 91 PRO B N 1
ATOM 2810 C CA . PRO B 1 91 ? 3.145 -26.109 -16.375 1 97.25 91 PRO B CA 1
ATOM 2811 C C . PRO B 1 91 ? 1.669 -26.141 -15.977 1 97.25 91 PRO B C 1
ATOM 2813 O O . PRO B 1 91 ? 0.9 -25.266 -16.391 1 97.25 91 PRO B O 1
ATOM 2816 N N . GLU B 1 92 ? 1.28 -27.094 -15.195 1 95.44 92 GLU B N 1
ATOM 2817 C CA . GLU B 1 92 ? -0.121 -27.219 -14.805 1 95.44 92 GLU B CA 1
ATOM 2818 C C . GLU B 1 92 ? -0.484 -26.203 -13.719 1 95.44 92 GLU B C 1
ATOM 2820 O O . GLU B 1 92 ? -1.661 -25.906 -13.516 1 95.44 92 GLU B O 1
ATOM 2825 N N . THR B 1 93 ? 0.502 -25.719 -12.945 1 97.38 93 THR B N 1
ATOM 2826 C CA . THR B 1 93 ? 0.25 -24.766 -11.867 1 97.38 93 THR B CA 1
ATOM 2827 C C . THR B 1 93 ? 0.171 -23.344 -12.406 1 97.38 93 THR B C 1
ATOM 2829 O O . THR B 1 93 ? 1.137 -22.844 -12.984 1 97.38 93 THR B O 1
ATOM 2832 N N . PRO B 1 94 ? -0.956 -22.672 -12.25 1 98.38 94 PRO B N 1
ATOM 2833 C CA . PRO B 1 94 ? -1.05 -21.297 -12.734 1 98.38 94 PRO B CA 1
ATOM 2834 C C . PRO B 1 94 ? -0.065 -20.359 -12.047 1 98.38 94 PRO B C 1
ATOM 2836 O O . PRO B 1 94 ? 0.159 -20.469 -10.836 1 98.38 94 PRO B O 1
ATOM 2839 N N . LEU B 1 95 ? 0.582 -19.484 -12.797 1 98.88 95 LEU B N 1
ATOM 2840 C CA . LEU B 1 95 ? 1.396 -18.391 -12.289 1 98.88 95 LEU B CA 1
ATOM 2841 C C . LEU B 1 95 ? 0.667 -17.062 -12.438 1 98.88 95 LEU B C 1
ATOM 2843 O O . LEU B 1 95 ? -0.001 -16.828 -13.445 1 98.88 95 LEU B O 1
ATOM 2847 N N . VAL B 1 96 ? 0.77 -16.219 -11.445 1 98.88 96 VAL B N 1
ATOM 2848 C CA . VAL B 1 96 ? 0.18 -14.883 -11.445 1 98.88 96 VAL B CA 1
ATOM 2849 C C . VAL B 1 96 ? 1.252 -13.844 -11.117 1 98.88 96 VAL B C 1
ATOM 2851 O O . VAL B 1 96 ? 2.104 -14.07 -10.258 1 98.88 96 VAL B O 1
ATOM 2854 N N . TYR B 1 97 ? 1.245 -12.734 -11.828 1 98.81 97 TYR B N 1
ATOM 2855 C CA . TYR B 1 97 ? 2.107 -11.625 -11.438 1 98.81 97 TYR B CA 1
ATOM 2856 C C . TYR B 1 97 ? 1.39 -10.695 -10.469 1 98.81 97 TYR B C 1
ATOM 2858 O O . TYR B 1 97 ? 0.204 -10.398 -10.641 1 98.81 97 TYR B O 1
ATOM 2866 N N . LEU B 1 98 ? 2.004 -10.352 -9.453 1 98.25 98 LEU B N 1
ATOM 2867 C CA . LEU B 1 98 ? 1.656 -9.172 -8.672 1 98.25 98 LEU B CA 1
ATOM 2868 C C . LEU B 1 98 ? 2.623 -8.023 -8.953 1 98.25 98 LEU B C 1
ATOM 2870 O O . LEU B 1 98 ? 3.824 -8.148 -8.703 1 98.25 98 LEU B O 1
ATOM 2874 N N . THR B 1 99 ? 2.123 -7.023 -9.539 1 96.44 99 THR B N 1
ATOM 2875 C CA . THR B 1 99 ? 2.941 -5.871 -9.906 1 96.44 99 THR B CA 1
ATOM 2876 C C . THR B 1 99 ? 2.115 -4.59 -9.891 1 96.44 99 THR B C 1
ATOM 2878 O O . THR B 1 99 ? 0.926 -4.617 -9.562 1 96.44 99 THR B O 1
ATOM 2881 N N . TYR B 1 100 ? 2.752 -3.492 -10.148 1 93.69 100 TYR B N 1
ATOM 2882 C CA . TYR B 1 100 ? 2.102 -2.189 -10.234 1 93.69 100 TYR B CA 1
ATOM 2883 C C . TYR B 1 100 ? 1.822 -1.82 -11.688 1 93.69 100 TYR B C 1
ATOM 2885 O O . TYR B 1 100 ? 2.375 -2.43 -12.609 1 93.69 100 TYR B O 1
ATOM 2893 N N . PHE B 1 101 ? 0.985 -0.884 -11.891 1 91.56 101 PHE B N 1
ATOM 2894 C CA . PHE B 1 101 ? 0.558 -0.529 -13.234 1 91.56 101 PHE B CA 1
ATOM 2895 C C . PHE B 1 101 ? 1.692 0.134 -14.008 1 91.56 101 PHE B C 1
ATOM 2897 O O . PHE B 1 101 ? 1.828 -0.066 -15.219 1 91.56 101 PHE B O 1
ATOM 2904 N N . ASN B 1 102 ? 2.562 0.855 -13.352 1 89.12 102 ASN B N 1
ATOM 2905 C CA . ASN B 1 102 ? 3.586 1.656 -14.016 1 89.12 102 ASN B CA 1
ATOM 2906 C C . ASN B 1 102 ? 4.543 0.786 -14.828 1 89.12 102 ASN B C 1
ATOM 2908 O O . ASN B 1 102 ? 4.824 1.081 -15.992 1 89.12 102 ASN B O 1
ATOM 2912 N N . PRO B 1 103 ? 5.059 -0.301 -14.195 1 91.12 103 PRO B N 1
ATOM 2913 C CA . PRO B 1 103 ? 5.941 -1.165 -14.977 1 91.12 103 PRO B CA 1
ATOM 2914 C C . PRO B 1 103 ? 5.262 -1.72 -16.234 1 91.12 103 PRO B C 1
ATOM 2916 O O . PRO B 1 103 ? 5.902 -1.851 -17.281 1 91.12 103 PRO B O 1
ATOM 2919 N N . ILE B 1 104 ? 3.996 -2.049 -16.141 1 94.31 104 ILE B N 1
ATOM 2920 C CA . ILE B 1 104 ? 3.234 -2.555 -17.281 1 94.31 104 ILE B CA 1
ATOM 2921 C C . ILE B 1 104 ? 3.123 -1.471 -18.344 1 94.31 104 ILE B C 1
ATOM 2923 O O . ILE B 1 104 ? 3.395 -1.722 -19.531 1 94.31 104 ILE B O 1
ATOM 2927 N N . TYR B 1 105 ? 2.764 -0.315 -17.875 1 89.5 105 TYR B N 1
ATOM 2928 C CA . TYR B 1 105 ? 2.576 0.821 -18.766 1 89.5 105 TYR B CA 1
ATOM 2929 C C . TYR B 1 105 ? 3.879 1.176 -19.469 1 89.5 105 TYR B C 1
ATOM 2931 O O . TYR B 1 105 ? 3.891 1.398 -20.688 1 89.5 105 TYR B O 1
ATOM 2939 N N . ARG B 1 106 ? 4.961 1.198 -18.844 1 86.19 106 ARG B N 1
ATOM 2940 C CA . ARG B 1 106 ? 6.266 1.565 -19.375 1 86.19 106 ARG B CA 1
ATOM 2941 C C . ARG B 1 106 ? 6.75 0.533 -20.391 1 86.19 106 ARG B C 1
ATOM 2943 O O . ARG B 1 106 ? 7.371 0.885 -21.391 1 86.19 106 ARG B O 1
ATOM 2950 N N . CYS B 1 107 ? 6.527 -0.673 -20.094 1 90.88 107 CYS B N 1
ATOM 2951 C CA . CYS B 1 107 ? 6.879 -1.754 -21.016 1 90.88 107 CYS B CA 1
ATOM 2952 C C . CYS B 1 107 ? 6.008 -1.716 -22.266 1 90.88 107 CYS B C 1
ATOM 2954 O O . CYS B 1 107 ? 6.422 -2.178 -23.328 1 90.88 107 CYS B O 1
ATOM 2956 N N . GLY B 1 108 ? 4.859 -1.055 -22.234 1 93.62 108 GLY B N 1
ATOM 2957 C CA . GLY B 1 108 ? 3.795 -1.212 -23.219 1 93.62 108 GLY B CA 1
ATOM 2958 C C . GLY B 1 108 ? 2.836 -2.338 -22.875 1 93.62 108 GLY B C 1
ATOM 2959 O O . GLY B 1 108 ? 3.229 -3.506 -22.844 1 93.62 108 GLY B O 1
ATOM 2960 N N . ILE B 1 109 ? 1.624 -2.037 -22.719 1 95.94 109 ILE B N 1
ATOM 2961 C CA . ILE B 1 109 ? 0.63 -2.943 -22.156 1 95.94 109 ILE B CA 1
ATOM 2962 C C . ILE B 1 109 ? 0.553 -4.215 -23 1 95.94 109 ILE B C 1
ATOM 2964 O O . ILE B 1 109 ? 0.703 -5.324 -22.484 1 95.94 109 ILE B O 1
ATOM 2968 N N . GLU B 1 110 ? 0.358 -4.078 -24.281 1 97.38 110 GLU B N 1
ATOM 2969 C CA . GLU B 1 110 ? 0.205 -5.25 -25.141 1 97.38 110 GLU B CA 1
ATOM 2970 C C . GLU B 1 110 ? 1.485 -6.082 -25.172 1 97.38 110 GLU B C 1
ATOM 2972 O O . GLU B 1 110 ? 1.438 -7.309 -25.109 1 97.38 110 GLU B O 1
ATOM 2977 N N . SER B 1 111 ? 2.615 -5.406 -25.328 1 97.5 111 SER B N 1
ATOM 2978 C CA . SER B 1 111 ? 3.896 -6.102 -25.328 1 97.5 111 SER B CA 1
ATOM 2979 C C . SER B 1 111 ? 4.121 -6.859 -24.031 1 97.5 111 SER B C 1
ATOM 2981 O O . SER B 1 111 ? 4.535 -8.023 -24.047 1 97.5 111 SER B O 1
ATOM 2983 N N . PHE B 1 112 ? 3.867 -6.211 -22.922 1 98.12 112 PHE B N 1
ATOM 2984 C CA . PHE B 1 112 ? 4.004 -6.824 -21.609 1 98.12 112 PHE B CA 1
ATOM 2985 C C . PHE B 1 112 ? 3.129 -8.07 -21.5 1 98.12 112 PHE B C 1
ATOM 2987 O O . PHE B 1 112 ? 3.598 -9.125 -21.078 1 98.12 112 PHE B O 1
ATOM 2994 N N . LEU B 1 113 ? 1.882 -7.93 -21.891 1 98.44 113 LEU B N 1
ATOM 2995 C CA . LEU B 1 113 ? 0.926 -9.023 -21.734 1 98.44 113 LEU B CA 1
ATOM 2996 C C . LEU B 1 113 ? 1.297 -10.195 -22.641 1 98.44 113 LEU B C 1
ATOM 2998 O O . LEU B 1 113 ? 1.164 -11.352 -22.234 1 98.44 113 LEU B O 1
ATOM 3002 N N . ASN B 1 114 ? 1.726 -9.875 -23.828 1 98.5 114 ASN B N 1
ATOM 3003 C CA . ASN B 1 114 ? 2.162 -10.938 -24.719 1 98.5 114 ASN B CA 1
ATOM 3004 C C . ASN B 1 114 ? 3.328 -11.727 -24.141 1 98.5 114 ASN B C 1
ATOM 3006 O O . ASN B 1 114 ? 3.322 -12.961 -24.156 1 98.5 114 ASN B O 1
ATOM 3010 N N . GLN B 1 115 ? 4.297 -11.031 -23.641 1 98.5 115 GLN B N 1
ATOM 3011 C CA . GLN B 1 115 ? 5.477 -11.68 -23.078 1 98.5 115 GLN B CA 1
ATOM 3012 C C . GLN B 1 115 ? 5.125 -12.422 -21.797 1 98.5 115 GLN B C 1
ATOM 3014 O O . GLN B 1 115 ? 5.633 -13.523 -21.547 1 98.5 115 GLN B O 1
ATOM 3019 N N . ALA B 1 116 ? 4.312 -11.828 -20.953 1 98.69 116 ALA B N 1
ATOM 3020 C CA . ALA B 1 116 ? 3.861 -12.477 -19.734 1 98.69 116 ALA B CA 1
ATOM 3021 C C . ALA B 1 116 ? 3.148 -13.789 -20.031 1 98.69 116 ALA B C 1
ATOM 3023 O O . ALA B 1 116 ? 3.449 -14.828 -19.438 1 98.69 116 ALA B O 1
ATOM 3024 N N . LYS B 1 117 ? 2.217 -13.742 -21.016 1 98.56 117 LYS B N 1
ATOM 3025 C CA . LYS B 1 117 ? 1.493 -14.945 -21.406 1 98.56 117 LYS B CA 1
ATOM 3026 C C . LYS B 1 117 ? 2.447 -16.016 -21.938 1 98.56 117 LYS B C 1
ATOM 3028 O O . LYS B 1 117 ? 2.342 -17.188 -21.562 1 98.56 117 LYS B O 1
ATOM 3033 N N . ALA B 1 118 ? 3.34 -15.609 -22.75 1 98.44 118 ALA B N 1
ATOM 3034 C CA . ALA B 1 118 ? 4.312 -16.531 -23.344 1 98.44 118 ALA B CA 1
ATOM 3035 C C . ALA B 1 118 ? 5.188 -17.156 -22.266 1 98.44 118 ALA B C 1
ATOM 3037 O O . ALA B 1 118 ? 5.672 -18.281 -22.422 1 98.44 118 ALA B O 1
ATOM 3038 N N . SER B 1 119 ? 5.383 -16.453 -21.172 1 98.75 119 SER B N 1
ATOM 3039 C CA . SER B 1 119 ? 6.23 -16.938 -20.078 1 98.75 119 SER B CA 1
ATOM 3040 C C . SER B 1 119 ? 5.453 -17.844 -19.125 1 98.75 119 SER B C 1
ATOM 3042 O O . SER B 1 119 ? 6.035 -18.438 -18.219 1 98.75 119 SER B O 1
ATOM 3044 N N . GLY B 1 120 ? 4.137 -17.906 -19.297 1 98.62 120 GLY B N 1
ATOM 3045 C CA . GLY B 1 120 ? 3.344 -18.828 -18.5 1 98.62 120 GLY B CA 1
ATOM 3046 C C . GLY B 1 120 ? 2.438 -18.156 -17.5 1 98.62 120 GLY B C 1
ATOM 3047 O O . GLY B 1 120 ? 1.785 -18.812 -16.688 1 98.62 120 GLY B O 1
ATOM 3048 N N . ILE B 1 121 ? 2.314 -16.828 -17.516 1 98.81 121 ILE B N 1
ATOM 3049 C CA . ILE B 1 121 ? 1.485 -16.078 -16.562 1 98.81 121 ILE B CA 1
ATOM 3050 C C . ILE B 1 121 ? 0.016 -16.203 -16.969 1 98.81 121 ILE B C 1
ATOM 3052 O O . ILE B 1 121 ? -0.327 -16.078 -18.141 1 98.81 121 ILE B O 1
ATOM 3056 N N . GLU B 1 122 ? -0.804 -16.406 -15.984 1 98.75 122 GLU B N 1
ATOM 3057 C CA . GLU B 1 122 ? -2.219 -16.656 -16.234 1 98.75 122 GLU B CA 1
ATOM 3058 C C . GLU B 1 122 ? -3.086 -15.531 -15.68 1 98.75 122 GLU B C 1
ATOM 3060 O O . GLU B 1 122 ? -4.289 -15.484 -15.938 1 98.75 122 GLU B O 1
ATOM 3065 N N . GLY B 1 123 ? -2.545 -14.609 -14.945 1 98.62 123 GLY B N 1
ATOM 3066 C CA . GLY B 1 123 ? -3.301 -13.508 -14.383 1 98.62 123 GLY B CA 1
ATOM 3067 C C . GLY B 1 123 ? -2.42 -12.43 -13.766 1 98.62 123 GLY B C 1
ATOM 3068 O O . GLY B 1 123 ? -1.215 -12.633 -13.602 1 98.62 123 GLY B O 1
ATOM 3069 N N . LEU B 1 124 ? -3.008 -11.305 -13.5 1 98.56 124 LEU B N 1
ATOM 3070 C CA . LEU B 1 124 ? -2.307 -10.164 -12.906 1 98.56 124 LEU B CA 1
ATOM 3071 C C . LEU B 1 124 ? -3.064 -9.625 -11.703 1 98.56 124 LEU B C 1
ATOM 3073 O O . LEU B 1 124 ? -4.293 -9.539 -11.727 1 98.56 124 LEU B O 1
ATOM 3077 N N . VAL B 1 125 ? -2.354 -9.359 -10.664 1 97.62 125 VAL B N 1
ATOM 3078 C CA . VAL B 1 125 ? -2.801 -8.531 -9.547 1 97.62 125 VAL B CA 1
ATOM 3079 C C . VAL B 1 125 ? -2.102 -7.176 -9.594 1 97.62 125 VAL B C 1
ATOM 3081 O O . VAL B 1 125 ? -0.872 -7.102 -9.562 1 97.62 125 VAL B O 1
ATOM 3084 N N . ILE B 1 126 ? -2.877 -6.113 -9.68 1 96 126 ILE B N 1
ATOM 3085 C CA . ILE B 1 126 ? -2.32 -4.77 -9.797 1 96 126 ILE B CA 1
ATOM 3086 C C . ILE B 1 126 ? -2.902 -3.879 -8.703 1 96 126 ILE B C 1
ATOM 3088 O O . ILE B 1 126 ? -3.943 -3.248 -8.891 1 96 126 ILE B O 1
ATOM 3092 N N . PRO B 1 127 ? -2.221 -3.75 -7.621 1 93.62 127 PRO B N 1
ATOM 3093 C CA . PRO B 1 127 ? -2.768 -3.104 -6.426 1 93.62 127 PRO B CA 1
ATOM 3094 C C . PRO B 1 127 ? -3.133 -1.64 -6.66 1 93.62 127 PRO B C 1
ATOM 3096 O O . PRO B 1 127 ? -4.094 -1.138 -6.074 1 93.62 127 PRO B O 1
ATOM 3099 N N . ASP B 1 128 ? -2.438 -0.98 -7.531 1 90.31 128 ASP B N 1
ATOM 3100 C CA . ASP B 1 128 ? -2.629 0.459 -7.684 1 90.31 128 ASP B CA 1
ATOM 3101 C C . ASP B 1 128 ? -3.559 0.771 -8.852 1 90.31 128 ASP B C 1
ATOM 3103 O O . ASP B 1 128 ? -3.621 1.911 -9.32 1 90.31 128 ASP B O 1
ATOM 3107 N N . LEU B 1 129 ? -4.215 -0.189 -9.359 1 88.88 129 LEU B N 1
ATOM 3108 C CA . LEU B 1 129 ? -5.148 0.006 -10.461 1 88.88 129 LEU B CA 1
ATOM 3109 C C . LEU B 1 129 ? -6.59 -0.025 -9.961 1 88.88 129 LEU B C 1
ATOM 3111 O O . LEU B 1 129 ? -7.145 -1.099 -9.711 1 88.88 129 LEU B O 1
ATOM 3115 N N . PRO B 1 130 ? -7.207 1.154 -9.828 1 82.69 130 PRO B N 1
ATOM 3116 C CA . PRO B 1 130 ? -8.633 1.128 -9.484 1 82.69 130 PRO B CA 1
ATOM 3117 C C . PRO B 1 130 ? -9.477 0.402 -10.523 1 82.69 130 PRO B C 1
ATOM 3119 O O . PRO B 1 130 ? -9.18 0.466 -11.719 1 82.69 130 PRO B O 1
ATOM 3122 N N . PHE B 1 131 ? -10.578 -0.186 -10.102 1 81 131 PHE B N 1
ATOM 3123 C CA . PHE B 1 131 ? -11.359 -1.049 -10.977 1 81 131 PHE B CA 1
ATOM 3124 C C . PHE B 1 131 ? -12.203 -0.222 -11.938 1 81 131 PHE B C 1
ATOM 3126 O O . PHE B 1 131 ? -12.711 -0.743 -12.93 1 81 131 PHE B O 1
ATOM 3133 N N . ASP B 1 132 ? -12.43 1.002 -11.648 1 85.19 132 ASP B N 1
ATOM 3134 C CA . ASP B 1 132 ? -13.43 1.784 -12.367 1 85.19 132 ASP B CA 1
ATOM 3135 C C . ASP B 1 132 ? -12.773 2.861 -13.227 1 85.19 132 ASP B C 1
ATOM 3137 O O . ASP B 1 132 ? -13.305 3.965 -13.367 1 85.19 132 ASP B O 1
ATOM 3141 N N . THR B 1 133 ? -11.617 2.562 -13.75 1 84 133 THR B N 1
ATOM 3142 C CA . THR B 1 133 ? -10.93 3.486 -14.641 1 84 133 THR B CA 1
ATOM 3143 C C . THR B 1 133 ? -10.906 2.945 -16.078 1 84 133 THR B C 1
ATOM 3145 O O . THR B 1 133 ? -11.133 1.755 -16.297 1 84 133 THR B O 1
ATOM 3148 N N . GLU B 1 134 ? -10.602 3.803 -17 1 85.94 134 GLU B N 1
ATOM 3149 C CA . GLU B 1 134 ? -10.461 3.396 -18.391 1 85.94 134 GLU B CA 1
ATOM 3150 C C . GLU B 1 134 ? -9.297 2.424 -18.562 1 85.94 134 GLU B C 1
ATOM 3152 O O . GLU B 1 134 ? -9.359 1.508 -19.391 1 85.94 134 GLU B O 1
ATOM 3157 N N . GLU B 1 135 ? -8.25 2.654 -17.766 1 86.06 135 GLU B N 1
ATOM 3158 C CA . GLU B 1 135 ? -7.09 1.774 -17.828 1 86.06 135 GLU B CA 1
ATOM 3159 C C . GLU B 1 135 ? -7.449 0.353 -17.406 1 86.06 135 GLU B C 1
ATOM 3161 O O . GLU B 1 135 ? -7 -0.616 -18.016 1 86.06 135 GLU B O 1
ATOM 3166 N N . SER B 1 136 ? -8.258 0.286 -16.375 1 88.19 136 SER B N 1
ATOM 3167 C CA . SER B 1 136 ? -8.68 -1.024 -15.891 1 88.19 136 SER B CA 1
ATOM 3168 C C . SER B 1 136 ? -9.539 -1.747 -16.922 1 88.19 136 SER B C 1
ATOM 3170 O O . SER B 1 136 ? -9.391 -2.953 -17.125 1 88.19 136 SER B O 1
ATOM 3172 N N . GLU B 1 137 ? -10.469 -1.01 -17.562 1 91.25 137 GLU B N 1
ATOM 3173 C CA . GLU B 1 137 ? -11.305 -1.6 -18.594 1 91.25 137 GLU B CA 1
ATOM 3174 C C . GLU B 1 137 ? -10.469 -2.062 -19.781 1 91.25 137 GLU B C 1
ATOM 3176 O O . GLU B 1 137 ? -10.688 -3.148 -20.328 1 91.25 137 GLU B O 1
ATOM 3181 N N . PHE B 1 138 ? -9.586 -1.246 -20.156 1 93.88 138 PHE B N 1
ATOM 3182 C CA . PHE B 1 138 ? -8.695 -1.586 -21.25 1 93.88 138 PHE B CA 1
ATOM 3183 C C . PHE B 1 138 ? -7.887 -2.836 -20.922 1 93.88 138 PHE B C 1
ATOM 3185 O O . PHE B 1 138 ? -7.789 -3.754 -21.75 1 93.88 138 PHE B O 1
ATOM 3192 N N . LEU B 1 139 ? -7.305 -2.865 -19.734 1 94.19 139 LEU B N 1
ATOM 3193 C CA . LEU B 1 139 ? -6.508 -4.016 -19.312 1 94.19 139 LEU B CA 1
ATOM 3194 C C . LEU B 1 139 ? -7.359 -5.277 -19.266 1 94.19 139 LEU B C 1
ATOM 3196 O O . LEU B 1 139 ? -6.906 -6.355 -19.656 1 94.19 139 LEU B O 1
ATOM 3200 N N . PHE B 1 140 ? -8.555 -5.102 -18.734 1 93.81 140 PHE B N 1
ATOM 3201 C CA . PHE B 1 140 ? -9.453 -6.242 -18.641 1 93.81 140 PHE B CA 1
ATOM 3202 C C . PHE B 1 140 ? -9.695 -6.84 -20.031 1 93.81 140 PHE B C 1
ATOM 3204 O O . PHE B 1 140 ? -9.617 -8.055 -20.203 1 93.81 140 PHE B O 1
ATOM 3211 N N . ARG B 1 141 ? -9.961 -6.031 -20.969 1 96 141 ARG B N 1
ATOM 3212 C CA . ARG B 1 141 ? -10.219 -6.484 -22.328 1 96 141 ARG B CA 1
ATOM 3213 C C . ARG B 1 141 ? -8.977 -7.133 -22.922 1 96 141 ARG B C 1
ATOM 3215 O O . ARG B 1 141 ? -9.062 -8.195 -23.547 1 96 141 ARG B O 1
ATOM 3222 N N . GLU B 1 142 ? -7.883 -6.488 -22.75 1 97.38 142 GLU B N 1
ATOM 3223 C CA . GLU B 1 142 ? -6.633 -6.992 -23.312 1 97.38 142 GLU B CA 1
ATOM 3224 C C . GLU B 1 142 ? -6.25 -8.336 -22.688 1 97.38 142 GLU B C 1
ATOM 3226 O O . GLU B 1 142 ? -5.73 -9.219 -23.375 1 97.38 142 GLU B O 1
ATOM 3231 N N . LEU B 1 143 ? -6.445 -8.469 -21.391 1 97.81 143 LEU B N 1
ATOM 3232 C CA . LEU B 1 143 ? -6.188 -9.734 -20.719 1 97.81 143 LEU B CA 1
ATOM 3233 C C . LEU B 1 143 ? -7.133 -10.82 -21.219 1 97.81 143 LEU B C 1
ATOM 3235 O O . LEU B 1 143 ? -6.711 -11.953 -21.453 1 97.81 143 LEU B O 1
ATOM 3239 N N . ALA B 1 144 ? -8.398 -10.484 -21.375 1 96.19 144 ALA B N 1
ATOM 3240 C CA . ALA B 1 144 ? -9.398 -11.445 -21.828 1 96.19 144 ALA B CA 1
ATOM 3241 C C . ALA B 1 144 ? -9.039 -12.016 -23.203 1 96.19 144 ALA B C 1
ATOM 3243 O O . ALA B 1 144 ? -9.227 -13.203 -23.453 1 96.19 144 ALA B O 1
ATOM 3244 N N . LYS B 1 145 ? -8.508 -11.164 -24.047 1 97 145 LYS B N 1
ATOM 3245 C CA . LYS B 1 145 ? -8.086 -11.594 -25.375 1 97 145 LYS B CA 1
ATOM 3246 C C . LYS B 1 145 ? -7.027 -12.695 -25.297 1 97 145 LYS B C 1
ATOM 3248 O O . LYS B 1 145 ? -6.848 -13.461 -26.25 1 97 145 LYS B O 1
ATOM 3253 N N . ARG B 1 146 ? -6.367 -12.781 -24.203 1 97.69 146 ARG B N 1
ATOM 3254 C CA . ARG B 1 146 ? -5.238 -13.695 -24.047 1 97.69 146 ARG B CA 1
ATOM 3255 C C . ARG B 1 146 ? -5.562 -14.797 -23.031 1 97.69 146 ARG B C 1
ATOM 3257 O O . ARG B 1 146 ? -4.664 -15.508 -22.578 1 97.69 146 ARG B O 1
ATOM 3264 N N . ASP B 1 147 ? -6.789 -14.852 -22.609 1 97.12 147 ASP B N 1
ATOM 3265 C CA . ASP B 1 147 ? -7.25 -15.812 -21.625 1 97.12 147 ASP B CA 1
ATOM 3266 C C . ASP B 1 147 ? -6.496 -15.656 -20.297 1 97.12 147 ASP B C 1
ATOM 3268 O O . ASP B 1 147 ? -6.102 -16.641 -19.688 1 97.12 147 ASP B O 1
ATOM 3272 N N . MET B 1 148 ? -6.141 -14.461 -20.016 1 98.25 148 MET B N 1
ATOM 3273 C CA . MET B 1 148 ? -5.547 -14.094 -18.734 1 98.25 148 MET B CA 1
ATOM 3274 C C . MET B 1 148 ? -6.566 -13.391 -17.844 1 98.25 148 MET B C 1
ATOM 3276 O O . MET B 1 148 ? -7.531 -12.812 -18.344 1 98.25 148 MET B O 1
ATOM 3280 N N . ASP B 1 149 ? -6.375 -13.477 -16.578 1 98.44 149 ASP B N 1
ATOM 3281 C CA . ASP B 1 149 ? -7.352 -12.953 -15.633 1 98.44 149 ASP B CA 1
ATOM 3282 C C . ASP B 1 149 ? -6.848 -11.664 -14.992 1 98.44 149 ASP B C 1
ATOM 3284 O O . ASP B 1 149 ? -5.668 -11.547 -14.656 1 98.44 149 ASP B O 1
ATOM 3288 N N . LEU B 1 150 ? -7.695 -10.688 -14.859 1 97.56 150 LEU B N 1
ATOM 3289 C CA . LEU B 1 150 ? -7.469 -9.539 -13.992 1 97.56 150 LEU B CA 1
ATOM 3290 C C . LEU B 1 150 ? -8.047 -9.781 -12.602 1 97.56 150 LEU B C 1
ATOM 3292 O O . LEU B 1 150 ? -9.273 -9.789 -12.43 1 97.56 150 LEU B O 1
ATOM 3296 N N . ILE B 1 151 ? -7.172 -9.969 -11.656 1 97.5 151 ILE B N 1
ATOM 3297 C CA . ILE B 1 151 ? -7.547 -10.32 -10.289 1 97.5 151 ILE B CA 1
ATOM 3298 C C . ILE B 1 151 ? -7.629 -9.055 -9.438 1 97.5 151 ILE B C 1
ATOM 3300 O O . ILE B 1 151 ? -6.617 -8.406 -9.18 1 97.5 151 ILE B O 1
ATOM 3304 N N . HIS B 1 152 ? -8.812 -8.727 -8.992 1 95.81 152 HIS B N 1
ATOM 3305 C CA . HIS B 1 152 ? -9.016 -7.484 -8.25 1 95.81 152 HIS B CA 1
ATOM 3306 C C . HIS B 1 152 ? -8.789 -7.695 -6.754 1 95.81 152 HIS B C 1
ATOM 3308 O O . HIS B 1 152 ? -9.023 -8.789 -6.234 1 95.81 152 HIS B O 1
ATOM 3314 N N . LEU B 1 153 ? -8.383 -6.66 -6.125 1 94.62 153 LEU B N 1
ATOM 3315 C CA . LEU B 1 153 ? -8.242 -6.617 -4.672 1 94.62 153 LEU B CA 1
ATOM 3316 C C . LEU B 1 153 ? -9.484 -6.016 -4.023 1 94.62 153 LEU B C 1
ATOM 3318 O O . LEU B 1 153 ? -10.055 -5.047 -4.535 1 94.62 153 LEU B O 1
ATOM 3322 N N . ILE B 1 154 ? -9.953 -6.617 -3.012 1 92.62 154 ILE B N 1
ATOM 3323 C CA . ILE B 1 154 ? -11.023 -6.078 -2.172 1 92.62 154 ILE B CA 1
ATOM 3324 C C . ILE B 1 154 ? -10.531 -5.969 -0.729 1 92.62 154 ILE B C 1
ATOM 3326 O O . ILE B 1 154 ? -9.852 -6.863 -0.227 1 92.62 154 ILE B O 1
ATOM 3330 N N . THR B 1 155 ? -10.789 -4.887 -0.094 1 89.81 155 THR B N 1
ATOM 3331 C CA . THR B 1 155 ? -10.422 -4.641 1.296 1 89.81 155 THR B CA 1
ATOM 3332 C C . THR B 1 155 ? -11.664 -4.535 2.176 1 89.81 155 THR B C 1
ATOM 3334 O O . THR B 1 155 ? -12.781 -4.457 1.67 1 89.81 155 THR B O 1
ATOM 3337 N N . PRO B 1 156 ? -11.5 -4.562 3.467 1 87.19 156 PRO B N 1
ATOM 3338 C CA . PRO B 1 156 ? -12.641 -4.363 4.359 1 87.19 156 PRO B CA 1
ATOM 3339 C C . PRO B 1 156 ? -13.344 -3.023 4.133 1 87.19 156 PRO B C 1
ATOM 3341 O O . PRO B 1 156 ? -14.531 -2.889 4.414 1 87.19 156 PRO B O 1
ATOM 3344 N N . ALA B 1 157 ? -12.641 -2.078 3.518 1 88.06 157 ALA B N 1
ATOM 3345 C CA . ALA B 1 157 ? -13.188 -0.739 3.314 1 88.06 157 ALA B CA 1
ATOM 3346 C C . ALA B 1 157 ? -14 -0.667 2.021 1 88.06 157 ALA B C 1
ATOM 3348 O O . ALA B 1 157 ? -14.727 0.3 1.792 1 88.06 157 ALA B O 1
ATOM 3349 N N . THR B 1 158 ? -13.828 -1.716 1.158 1 90.12 158 THR B N 1
ATOM 3350 C CA . THR B 1 158 ? -14.555 -1.696 -0.107 1 90.12 158 THR B CA 1
ATOM 3351 C C . THR B 1 158 ? -16.047 -1.83 0.128 1 90.12 158 THR B C 1
ATOM 3353 O O . THR B 1 158 ? -16.516 -2.801 0.735 1 90.12 158 THR B O 1
ATOM 3356 N N . VAL B 1 159 ? -16.828 -0.922 -0.33 1 87.31 159 VAL B N 1
ATOM 3357 C CA . VAL B 1 159 ? -18.25 -0.874 -0.052 1 87.31 159 VAL B CA 1
ATOM 3358 C C . VAL B 1 159 ? -19 -1.775 -1.031 1 87.31 159 VAL B C 1
ATOM 3360 O O . VAL B 1 159 ? -18.484 -2.1 -2.104 1 87.31 159 VAL B O 1
ATOM 3363 N N . LYS B 1 160 ? -20.203 -2.156 -0.697 1 89.81 160 LYS B N 1
ATOM 3364 C CA . LYS B 1 160 ? -21.016 -3.117 -1.437 1 89.81 160 LYS B CA 1
ATOM 3365 C C . LYS B 1 160 ? -21.25 -2.658 -2.875 1 89.81 160 LYS B C 1
ATOM 3367 O O . LYS B 1 160 ? -21.172 -3.463 -3.807 1 89.81 160 LYS B O 1
ATOM 3372 N N . SER B 1 161 ? -21.562 -1.366 -3.088 1 89 161 SER B N 1
ATOM 3373 C CA . SER B 1 161 ? -21.828 -0.851 -4.426 1 89 161 SER B CA 1
ATOM 3374 C C . SER B 1 161 ? -20.625 -1.034 -5.34 1 89 161 SER B C 1
ATOM 3376 O O . SER B 1 161 ? -20.766 -1.401 -6.508 1 89 161 SER B O 1
ATOM 3378 N N . ARG B 1 162 ? -19.438 -0.79 -4.762 1 88.31 162 ARG B N 1
ATOM 3379 C CA . ARG B 1 162 ? -18.219 -0.977 -5.523 1 88.31 162 ARG B CA 1
ATOM 3380 C C . ARG B 1 162 ? -17.984 -2.451 -5.832 1 88.31 162 ARG B C 1
ATOM 3382 O O . ARG B 1 162 ? -17.562 -2.799 -6.941 1 88.31 162 ARG B O 1
ATOM 3389 N N . ILE B 1 163 ? -18.25 -3.295 -4.859 1 93 163 ILE B N 1
ATOM 3390 C CA . ILE B 1 163 ? -18.094 -4.734 -5.031 1 93 163 ILE B CA 1
ATOM 3391 C C . ILE B 1 163 ? -18.969 -5.215 -6.191 1 93 163 ILE B C 1
ATOM 3393 O O . ILE B 1 163 ? -18.516 -5.988 -7.035 1 93 163 ILE B O 1
ATOM 3397 N N . GLN B 1 164 ? -20.125 -4.719 -6.285 1 92.56 164 GLN B N 1
ATOM 3398 C CA . GLN B 1 164 ? -21.047 -5.105 -7.344 1 92.56 164 GLN B CA 1
ATOM 3399 C C . GLN B 1 164 ? -20.547 -4.664 -8.711 1 92.56 164 GLN B C 1
ATOM 3401 O O . GLN B 1 164 ? -20.656 -5.398 -9.695 1 92.56 164 GLN B O 1
ATOM 3406 N N . MET B 1 165 ? -19.938 -3.549 -8.727 1 90.56 165 MET B N 1
ATOM 3407 C CA . MET B 1 165 ? -19.422 -3.012 -9.984 1 90.56 165 MET B CA 1
ATOM 3408 C C . MET B 1 165 ? -18.219 -3.811 -10.461 1 90.56 165 MET B C 1
ATOM 3410 O O . MET B 1 165 ? -17.969 -3.924 -11.664 1 90.56 165 MET B O 1
ATOM 3414 N N . MET B 1 166 ? -17.453 -4.344 -9.547 1 92.06 166 MET B N 1
ATOM 3415 C CA . MET B 1 166 ? -16.234 -5.078 -9.859 1 92.06 166 MET B CA 1
ATOM 3416 C C . MET B 1 166 ? -16.547 -6.383 -10.586 1 92.06 166 MET B C 1
ATOM 3418 O O . MET B 1 166 ? -15.672 -6.977 -11.219 1 92.06 166 MET B O 1
ATOM 3422 N N . LYS B 1 167 ? -17.797 -6.836 -10.5 1 89.19 167 LYS B N 1
ATOM 3423 C CA . LYS B 1 167 ? -18.219 -8.102 -11.094 1 89.19 167 LYS B CA 1
ATOM 3424 C C . LYS B 1 167 ? -17.938 -8.117 -12.594 1 89.19 167 LYS B C 1
ATOM 3426 O O . LYS B 1 167 ? -17.562 -9.148 -13.148 1 89.19 167 LYS B O 1
ATOM 3431 N N . LYS B 1 168 ? -18.016 -6.961 -13.172 1 88.06 168 LYS B N 1
ATOM 3432 C CA . LYS B 1 168 ? -17.922 -6.855 -14.625 1 88.06 168 LYS B CA 1
ATOM 3433 C C . LYS B 1 168 ? -16.469 -6.879 -15.094 1 88.06 168 LYS B C 1
ATOM 3435 O O . LYS B 1 168 ? -16.203 -7.172 -16.266 1 88.06 168 LYS B O 1
ATOM 3440 N N . THR B 1 169 ? -15.57 -6.574 -14.219 1 90.12 169 THR B N 1
ATOM 3441 C CA . THR B 1 169 ? -14.188 -6.406 -14.648 1 90.12 169 THR B CA 1
ATOM 3442 C C . THR B 1 169 ? -13.258 -7.32 -13.859 1 90.12 169 THR B C 1
ATOM 3444 O O . THR B 1 169 ? -12.047 -7.098 -13.82 1 90.12 169 THR B O 1
ATOM 3447 N N . SER B 1 170 ? -13.805 -8.25 -13.164 1 92.88 170 SER B N 1
ATOM 3448 C CA . SER B 1 170 ? -13 -9.188 -12.391 1 92.88 170 SER B CA 1
ATOM 3449 C C . SER B 1 170 ? -13.078 -10.594 -12.969 1 92.88 170 SER B C 1
ATOM 3451 O O . SER B 1 170 ? -14.133 -11.031 -13.43 1 92.88 170 SER B O 1
ATOM 3453 N N . SER B 1 171 ? -12.016 -11.281 -12.945 1 96.06 171 SER B N 1
ATOM 3454 C CA . SER B 1 171 ? -11.977 -12.688 -13.336 1 96.06 171 SER B CA 1
ATOM 3455 C C . SER B 1 171 ? -10.906 -13.445 -12.555 1 96.06 171 SER B C 1
ATOM 3457 O O . SER B 1 171 ? -10.109 -12.844 -11.828 1 96.06 171 SER B O 1
ATOM 3459 N N . GLY B 1 172 ? -10.906 -14.812 -12.688 1 97.19 172 GLY B N 1
ATOM 3460 C CA . GLY B 1 172 ? -10.016 -15.656 -11.906 1 97.19 172 GLY B CA 1
ATOM 3461 C C . GLY B 1 172 ? -10.484 -15.859 -10.477 1 97.19 172 GLY B C 1
ATOM 3462 O O . GLY B 1 172 ? -11.32 -16.734 -10.211 1 97.19 172 GLY B O 1
ATOM 3463 N N . PHE B 1 173 ? -9.938 -15.047 -9.562 1 98.19 173 PHE B N 1
ATOM 3464 C CA . PHE B 1 173 ? -10.352 -15 -8.164 1 98.19 173 PHE B CA 1
ATOM 3465 C C . PHE B 1 173 ? -10.242 -13.578 -7.625 1 98.19 173 PHE B C 1
ATOM 3467 O O . PHE B 1 173 ? -9.773 -12.672 -8.32 1 98.19 173 PHE B O 1
ATOM 3474 N N . ILE B 1 174 ? -10.844 -13.383 -6.461 1 97.38 174 ILE B N 1
ATOM 3475 C CA . ILE B 1 174 ? -10.727 -12.109 -5.758 1 97.38 174 ILE B CA 1
ATOM 3476 C C . ILE B 1 174 ? -9.656 -12.219 -4.668 1 97.38 174 ILE B C 1
ATOM 3478 O O . ILE B 1 174 ? -9.625 -13.188 -3.914 1 97.38 174 ILE B O 1
ATOM 3482 N N . TYR B 1 175 ? -8.789 -11.273 -4.695 1 96.75 175 TYR B N 1
ATOM 3483 C CA . TYR B 1 175 ? -7.816 -11.125 -3.617 1 96.75 175 TYR B CA 1
ATOM 3484 C C . TYR B 1 175 ? -8.391 -10.289 -2.48 1 96.75 175 TYR B C 1
ATOM 3486 O O . TYR B 1 175 ? -8.484 -9.062 -2.584 1 96.75 175 TYR B O 1
ATOM 3494 N N . TYR B 1 176 ? -8.766 -10.906 -1.425 1 94.62 176 TYR B N 1
ATOM 3495 C CA . TYR B 1 176 ? -9.289 -10.18 -0.278 1 94.62 176 TYR B CA 1
ATOM 3496 C C . TYR B 1 176 ? -8.195 -9.875 0.731 1 94.62 176 TYR B C 1
ATOM 3498 O O . TYR B 1 176 ? -7.625 -10.789 1.338 1 94.62 176 TYR B O 1
ATOM 3506 N N . VAL B 1 177 ? -7.875 -8.625 0.855 1 90.31 177 VAL B N 1
ATOM 3507 C CA . VAL B 1 177 ? -6.859 -8.172 1.798 1 90.31 177 VAL B CA 1
ATOM 3508 C C . VAL B 1 177 ? -7.445 -8.125 3.209 1 90.31 177 VAL B C 1
ATOM 3510 O O . VAL B 1 177 ? -8.297 -7.289 3.508 1 90.31 177 VAL B O 1
ATOM 3513 N N . THR B 1 178 ? -6.957 -9.031 4.012 1 80 178 THR B N 1
ATOM 3514 C CA . THR B 1 178 ? -7.516 -9.141 5.352 1 80 178 THR B CA 1
ATOM 3515 C C . THR B 1 178 ? -6.855 -8.133 6.297 1 80 178 THR B C 1
ATOM 3517 O O . THR B 1 178 ? -5.723 -7.707 6.062 1 80 178 THR B O 1
ATOM 3520 N N . SER B 1 179 ? -7.523 -7.305 6.965 1 65.62 179 SER B N 1
ATOM 3521 C CA . SER B 1 179 ? -6.953 -6.418 7.969 1 65.62 179 SER B CA 1
ATOM 3522 C C . SER B 1 179 ? -6.906 -7.086 9.336 1 65.62 179 SER B C 1
ATOM 3524 O O . SER B 1 179 ? -7.906 -7.113 10.062 1 65.62 179 SER B O 1
ATOM 3526 N N . PHE B 1 180 ? -5.953 -8.047 9.539 1 52.91 180 PHE B N 1
ATOM 3527 C CA . PHE B 1 180 ? -5.895 -8.656 10.867 1 52.91 180 PHE B CA 1
ATOM 3528 C C . PHE B 1 180 ? -5.566 -7.605 11.922 1 52.91 180 PHE B C 1
ATOM 3530 O O . PHE B 1 180 ? -4.66 -6.789 11.734 1 52.91 180 PHE B O 1
ATOM 3537 N N . GLY B 1 181 ? -6.477 -6.848 12.492 1 47.47 181 GLY B N 1
ATOM 3538 C CA . GLY B 1 181 ? -6.309 -5.93 13.602 1 47.47 181 GLY B CA 1
ATOM 3539 C C . GLY B 1 181 ? -5.527 -6.527 14.758 1 47.47 181 GLY B C 1
ATOM 3540 O O . GLY B 1 181 ? -5.785 -7.664 15.164 1 47.47 181 GLY B O 1
ATOM 3541 N N . VAL B 1 182 ? -4.16 -6.379 14.844 1 42.28 182 VAL B N 1
ATOM 3542 C CA . VAL B 1 182 ? -3.473 -6.676 16.094 1 42.28 182 VAL B CA 1
ATOM 3543 C C . VAL B 1 182 ? -4.223 -6.039 17.266 1 42.28 182 VAL B C 1
ATOM 3545 O O . VAL B 1 182 ? -3.721 -5.109 17.891 1 42.28 182 VAL B O 1
ATOM 3548 N N . THR B 1 183 ? -5.191 -5.371 17.125 1 40.53 183 THR B N 1
ATOM 3549 C CA . THR B 1 183 ? -5.496 -4.77 18.422 1 40.53 183 THR B CA 1
ATOM 3550 C C . THR B 1 183 ? -5.234 -5.762 19.547 1 40.53 183 THR B C 1
ATOM 3552 O O . THR B 1 183 ? -4.926 -6.93 19.297 1 40.53 183 THR B O 1
ATOM 3555 N N . GLY B 1 184 ? -6.172 -5.707 20.859 1 33.19 184 GLY B N 1
ATOM 3556 C CA . GLY B 1 184 ? -6.094 -6.461 22.109 1 33.19 184 GLY B CA 1
ATOM 3557 C C . GLY B 1 184 ? -5.758 -7.926 21.891 1 33.19 184 GLY B C 1
ATOM 3558 O O . GLY B 1 184 ? -5.523 -8.359 20.766 1 33.19 184 GLY B O 1
ATOM 3559 N N . GLU B 1 185 ? -5.973 -8.859 23.078 1 34.97 185 GLU B N 1
ATOM 3560 C CA . GLU B 1 185 ? -5.754 -10.273 23.375 1 34.97 185 GLU B CA 1
ATOM 3561 C C . GLU B 1 185 ? -6.227 -11.164 22.234 1 34.97 185 GLU B C 1
ATOM 3563 O O . GLU B 1 185 ? -6.047 -12.383 22.266 1 34.97 185 GLU B O 1
ATOM 3568 N N . ARG B 1 186 ? -7.348 -10.711 21.516 1 34.47 186 ARG B N 1
ATOM 3569 C CA . ARG B 1 186 ? -7.938 -11.82 20.766 1 34.47 186 ARG B CA 1
ATOM 3570 C C . ARG B 1 186 ? -7.367 -11.906 19.359 1 34.47 186 ARG B C 1
ATOM 3572 O O . ARG B 1 186 ? -7.602 -11.016 18.547 1 34.47 186 ARG B O 1
ATOM 3579 N N . ARG B 1 187 ? -6.234 -12.383 19.047 1 41.91 187 ARG B N 1
ATOM 3580 C CA . ARG B 1 187 ? -5.633 -13.023 17.875 1 41.91 187 ARG B CA 1
ATOM 3581 C C . ARG B 1 187 ? -6.699 -13.641 16.984 1 41.91 187 ARG B C 1
ATOM 3583 O O . ARG B 1 187 ? -6.395 -14.477 16.125 1 41.91 187 ARG B O 1
ATOM 3590 N N . GLU B 1 188 ? -7.918 -13.555 17.469 1 41.81 188 GLU B N 1
ATOM 3591 C CA . GLU B 1 188 ? -8.906 -14.359 16.75 1 41.81 188 GLU B CA 1
ATOM 3592 C C . GLU B 1 188 ? -9.422 -13.641 15.516 1 41.81 188 GLU B C 1
ATOM 3594 O O . GLU B 1 188 ? -9.641 -12.422 15.539 1 41.81 188 GLU B O 1
ATOM 3599 N N . PHE B 1 189 ? -9.094 -14.203 14.352 1 48.72 189 PHE B N 1
ATOM 3600 C CA . PHE B 1 189 ? -9.844 -13.867 13.148 1 48.72 189 PHE B CA 1
ATOM 3601 C C . PHE B 1 189 ? -11.281 -13.492 13.5 1 48.72 189 PHE B C 1
ATOM 3603 O O . PHE B 1 189 ? -11.953 -14.211 14.242 1 48.72 189 PHE B O 1
ATOM 3610 N N . SER B 1 190 ? -11.594 -12.203 13.523 1 49.38 190 SER B N 1
ATOM 3611 C CA . SER B 1 190 ? -12.906 -11.75 13.977 1 49.38 190 SER B CA 1
ATOM 3612 C C . SER B 1 190 ? -14.023 -12.477 13.234 1 49.38 190 SER B C 1
ATOM 3614 O O . SER B 1 190 ? -13.836 -12.945 12.117 1 49.38 190 SER B O 1
ATOM 3616 N N . VAL B 1 191 ? -15.062 -13.047 13.852 1 50.5 191 VAL B N 1
ATOM 3617 C CA . VAL B 1 191 ? -16.406 -13.375 13.375 1 50.5 191 VAL B CA 1
ATOM 3618 C C . VAL B 1 191 ? -16.75 -12.523 12.156 1 50.5 191 VAL B C 1
ATOM 3620 O O . VAL B 1 191 ? -17.359 -13 11.203 1 50.5 191 VAL B O 1
ATOM 3623 N N . ASP B 1 192 ? -15.828 -11.586 11.844 1 78.44 192 ASP B N 1
ATOM 3624 C CA . ASP B 1 192 ? -16.109 -10.586 10.812 1 78.44 192 ASP B CA 1
ATOM 3625 C C . ASP B 1 192 ? -15.469 -10.984 9.477 1 78.44 192 ASP B C 1
ATOM 3627 O O . ASP B 1 192 ? -16.094 -10.844 8.422 1 78.44 192 ASP B O 1
ATOM 3631 N N . LEU B 1 193 ? -14.406 -11.961 9.57 1 85.75 193 LEU B N 1
ATOM 3632 C CA . LEU B 1 193 ? -13.75 -12.336 8.32 1 85.75 193 LEU B CA 1
ATOM 3633 C C . LEU B 1 193 ? -14.562 -13.375 7.562 1 85.75 193 LEU B C 1
ATOM 3635 O O . LEU B 1 193 ? -14.789 -13.234 6.359 1 85.75 193 LEU B O 1
ATOM 3639 N N . GLU B 1 194 ? -14.977 -14.398 8.305 1 90.31 194 GLU B N 1
ATOM 3640 C CA . GLU B 1 194 ? -15.797 -15.453 7.699 1 90.31 194 GLU B CA 1
ATOM 3641 C C . GLU B 1 194 ? -17.062 -14.875 7.086 1 90.31 194 GLU B C 1
ATOM 3643 O O . GLU B 1 194 ? -17.422 -15.203 5.953 1 90.31 194 GLU B O 1
ATOM 3648 N N . GLU B 1 195 ? -17.703 -14.023 7.801 1 90.5 195 GLU B N 1
ATOM 3649 C CA . GLU B 1 195 ? -18.938 -13.422 7.328 1 90.5 195 GLU B CA 1
ATOM 3650 C C . GLU B 1 195 ? -18.703 -12.57 6.082 1 90.5 195 GLU B C 1
ATOM 3652 O O . GLU B 1 195 ? -19.5 -12.586 5.148 1 90.5 195 GLU B O 1
ATOM 3657 N N . ARG B 1 196 ? -17.625 -11.883 6.102 1 89.88 196 ARG B N 1
ATOM 3658 C CA . ARG B 1 196 ? -17.297 -11.039 4.961 1 89.88 196 ARG B CA 1
ATOM 3659 C C . ARG B 1 196 ? -17 -11.875 3.723 1 89.88 196 ARG B C 1
ATOM 3661 O O . ARG B 1 196 ? -17.438 -11.539 2.621 1 89.88 196 ARG B O 1
ATOM 3668 N N . ILE B 1 197 ? -16.266 -12.938 3.912 1 93.88 197 ILE B N 1
ATOM 3669 C CA . ILE B 1 197 ? -15.914 -13.805 2.793 1 93.88 197 ILE B CA 1
ATOM 3670 C C . ILE B 1 197 ? -17.172 -14.453 2.225 1 93.88 197 ILE B C 1
ATOM 3672 O O . ILE B 1 197 ? -17.359 -14.5 1.007 1 93.88 197 ILE B O 1
ATOM 3676 N N . LYS B 1 198 ? -18.062 -14.891 3.109 1 93.25 198 LYS B N 1
ATOM 3677 C CA . LYS B 1 198 ? -19.328 -15.469 2.67 1 93.25 198 LYS B CA 1
ATOM 3678 C C . LYS B 1 198 ? -20.156 -14.445 1.899 1 93.25 198 LYS B C 1
ATOM 3680 O O . LYS B 1 198 ? -20.75 -14.773 0.865 1 93.25 198 LYS B O 1
ATOM 3685 N N . PHE B 1 199 ? -20.156 -13.266 2.406 1 93.19 199 PHE B N 1
ATOM 3686 C CA . PHE B 1 199 ? -20.844 -12.156 1.76 1 93.19 199 PHE B CA 1
ATOM 3687 C C . PHE B 1 199 ? -20.312 -11.922 0.355 1 93.19 199 PHE B C 1
ATOM 3689 O O . PHE B 1 199 ? -21.078 -11.805 -0.601 1 93.19 199 PHE B O 1
ATOM 3696 N N . LEU B 1 200 ? -18.953 -11.906 0.191 1 95.19 200 LEU B N 1
ATOM 3697 C CA . LEU B 1 200 ? -18.297 -11.656 -1.091 1 95.19 200 LEU B CA 1
ATOM 3698 C C . LEU B 1 200 ? -18.594 -12.781 -2.076 1 95.19 200 LEU B C 1
ATOM 3700 O O . LEU B 1 200 ? -18.844 -12.531 -3.256 1 95.19 200 LEU B O 1
ATOM 3704 N N . LYS B 1 201 ? -18.578 -14.008 -1.604 1 94.5 201 LYS B N 1
ATOM 3705 C CA . LYS B 1 201 ? -18.891 -15.164 -2.451 1 94.5 201 LYS B CA 1
ATOM 3706 C C . LYS B 1 201 ? -20.297 -15.062 -3.029 1 94.5 201 LYS B C 1
ATOM 3708 O O . LYS B 1 201 ? -20.516 -15.422 -4.188 1 94.5 201 LYS B O 1
ATOM 3713 N N . GLY B 1 202 ? -21.156 -14.594 -2.248 1 92.38 202 GLY B N 1
ATOM 3714 C CA . GLY B 1 202 ? -22.531 -14.477 -2.666 1 92.38 202 GLY B CA 1
ATOM 3715 C C . GLY B 1 202 ? -22.75 -13.414 -3.73 1 92.38 202 GLY B C 1
ATOM 3716 O O . GLY B 1 202 ? -23.625 -13.547 -4.582 1 92.38 202 GLY B O 1
ATOM 3717 N N . ILE B 1 203 ? -21.938 -12.406 -3.768 1 93.88 203 ILE B N 1
ATOM 3718 C CA . ILE B 1 203 ? -22.125 -11.273 -4.668 1 93.88 203 ILE B CA 1
ATOM 3719 C C . ILE B 1 203 ? -21.328 -11.492 -5.949 1 93.88 203 ILE B C 1
ATOM 3721 O O . ILE B 1 203 ? -21.828 -11.227 -7.051 1 93.88 203 ILE B O 1
ATOM 3725 N N . LEU B 1 204 ? -20.078 -11.898 -5.957 1 94.62 204 LEU B N 1
ATOM 3726 C CA . LEU B 1 204 ? -19.141 -11.852 -7.074 1 94.62 204 LEU B CA 1
ATOM 3727 C C . LEU B 1 204 ? -19.125 -13.172 -7.832 1 94.62 204 LEU B C 1
ATOM 3729 O O . LEU B 1 204 ? -18.703 -13.227 -8.992 1 94.62 204 LEU B O 1
ATOM 3733 N N . ASN B 1 205 ? -19.547 -14.297 -7.301 1 92.62 205 ASN B N 1
ATOM 3734 C CA . ASN B 1 205 ? -19.5 -15.625 -7.914 1 92.62 205 ASN B CA 1
ATOM 3735 C C . ASN B 1 205 ? -18.094 -15.984 -8.391 1 92.62 205 ASN B C 1
ATOM 3737 O O . ASN B 1 205 ? -17.922 -16.469 -9.508 1 92.62 205 ASN B O 1
ATOM 3741 N N . LEU B 1 206 ? -17.078 -15.539 -7.844 1 96.81 206 LEU B N 1
ATOM 3742 C CA . LEU B 1 206 ? -15.664 -15.867 -8.023 1 96.81 206 LEU B CA 1
ATOM 3743 C C . LEU B 1 206 ? -15.07 -16.422 -6.727 1 96.81 206 LEU B C 1
ATOM 3745 O O . LEU B 1 206 ? -15.539 -16.094 -5.637 1 96.81 206 LEU B O 1
ATOM 3749 N N . PRO B 1 207 ? -14.07 -17.312 -6.879 1 97.62 207 PRO B N 1
ATOM 3750 C CA . PRO B 1 207 ? -13.359 -17.719 -5.66 1 97.62 207 PRO B CA 1
ATOM 3751 C C . PRO B 1 207 ? -12.797 -16.531 -4.887 1 97.62 207 PRO B C 1
ATOM 3753 O O . PRO B 1 207 ? -12.328 -15.57 -5.492 1 97.62 207 PRO B O 1
ATOM 3756 N N . ILE B 1 208 ? -12.891 -16.562 -3.553 1 97.5 208 ILE B N 1
ATOM 3757 C CA . ILE B 1 208 ? -12.336 -15.531 -2.686 1 97.5 208 ILE B CA 1
ATOM 3758 C C . ILE B 1 208 ? -11.078 -16.062 -1.997 1 97.5 208 ILE B C 1
ATOM 3760 O O . ILE B 1 208 ? -11.141 -17.016 -1.216 1 97.5 208 ILE B O 1
ATOM 3764 N N . CYS B 1 209 ? -9.953 -15.484 -2.289 1 97.75 209 CYS B N 1
ATOM 3765 C CA . CYS B 1 209 ? -8.68 -15.859 -1.686 1 97.75 209 CYS B CA 1
ATOM 3766 C C . CYS B 1 209 ? -8.203 -14.797 -0.705 1 97.75 209 CYS B C 1
ATOM 3768 O O . CYS B 1 209 ? -8.117 -13.617 -1.056 1 97.75 209 CYS B O 1
ATOM 3770 N N . ALA B 1 210 ? -7.969 -15.242 0.477 1 94.94 210 ALA B N 1
ATOM 3771 C CA . ALA B 1 210 ? -7.609 -14.312 1.548 1 94.94 210 ALA B CA 1
ATOM 3772 C C . ALA B 1 210 ? -6.094 -14.164 1.65 1 94.94 210 ALA B C 1
ATOM 3774 O O . ALA B 1 210 ? -5.359 -15.156 1.646 1 94.94 210 ALA B O 1
ATOM 3775 N N . GLY B 1 211 ? -5.715 -12.922 1.709 1 90.19 211 GLY B N 1
ATOM 3776 C CA . GLY B 1 211 ? -4.312 -12.578 1.886 1 90.19 211 GLY B CA 1
ATOM 3777 C C . GLY B 1 211 ? -4.09 -11.492 2.918 1 90.19 211 GLY B C 1
ATOM 3778 O O . GLY B 1 211 ? -5.043 -10.883 3.404 1 90.19 211 GLY B O 1
ATOM 3779 N N . PHE B 1 212 ? -2.889 -11.273 3.377 1 73.94 212 PHE B N 1
ATOM 3780 C CA . PHE B 1 212 ? -2.35 -10.258 4.277 1 73.94 212 PHE B CA 1
ATOM 3781 C C . PHE B 1 212 ? -2.482 -10.703 5.73 1 73.94 212 PHE B C 1
ATOM 3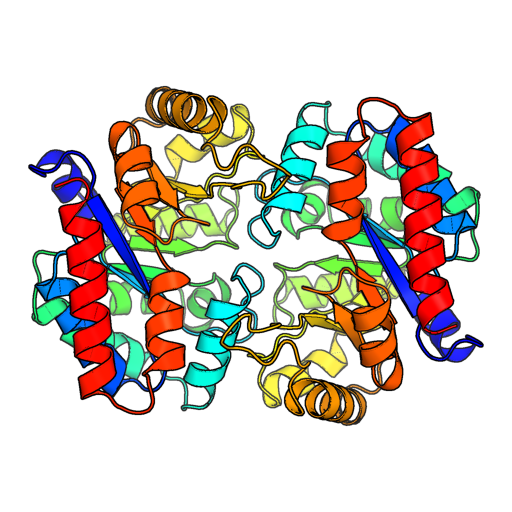783 O O . PHE B 1 212 ? -3.572 -11.062 6.18 1 73.94 212 PHE B O 1
ATOM 3790 N N . GLY B 1 213 ? -1.443 -10.836 6.387 1 77.31 213 GLY B N 1
ATOM 3791 C CA . GLY B 1 213 ? -1.349 -11.102 7.812 1 77.31 213 GLY B CA 1
ATOM 3792 C C . GLY B 1 213 ? -1.357 -12.586 8.148 1 77.31 213 GLY B C 1
ATOM 3793 O O . GLY B 1 213 ? -1.523 -12.961 9.305 1 77.31 213 GLY B O 1
ATOM 3794 N N . ILE B 1 214 ? -1.388 -13.438 7.137 1 87.94 214 ILE B N 1
ATOM 3795 C CA . ILE B 1 214 ? -1.341 -14.875 7.352 1 87.94 214 ILE B CA 1
ATOM 3796 C C . ILE B 1 214 ? 0.101 -15.367 7.234 1 87.94 214 ILE B C 1
ATOM 3798 O O . ILE B 1 214 ? 0.793 -15.055 6.266 1 87.94 214 ILE B O 1
ATOM 3802 N N . SER B 1 215 ? 0.562 -16.125 8.273 1 92.88 215 SER B N 1
ATOM 3803 C CA . SER B 1 215 ? 1.965 -16.516 8.211 1 92.88 215 SER B CA 1
ATOM 3804 C C . SER B 1 215 ? 2.17 -17.922 8.781 1 92.88 215 SER B C 1
ATOM 3806 O O . SER B 1 215 ? 3.203 -18.547 8.539 1 92.88 215 SER B O 1
ATOM 3808 N N . THR B 1 216 ? 1.158 -18.453 9.516 1 94.62 216 THR B N 1
ATOM 3809 C CA . THR B 1 216 ? 1.365 -19.719 10.195 1 94.62 216 THR B CA 1
ATOM 3810 C C . THR B 1 216 ? 0.383 -20.781 9.68 1 94.62 216 THR B C 1
ATOM 3812 O O . THR B 1 216 ? -0.696 -20.438 9.195 1 94.62 216 THR B O 1
ATOM 3815 N N . PRO B 1 217 ? 0.773 -22.016 9.836 1 96.62 217 PRO B N 1
ATOM 3816 C CA . PRO B 1 217 ? -0.152 -23.094 9.484 1 96.62 217 PRO B CA 1
ATOM 3817 C C . PRO B 1 217 ? -1.48 -23 10.227 1 96.62 217 PRO B C 1
ATOM 3819 O O . PRO B 1 217 ? -2.537 -23.266 9.648 1 96.62 217 PRO B O 1
ATOM 3822 N N . GLU B 1 218 ? -1.459 -22.609 11.477 1 94.19 218 GLU B N 1
ATOM 3823 C CA . GLU B 1 218 ? -2.672 -22.5 12.281 1 94.19 218 GLU B CA 1
ATOM 3824 C C . GLU B 1 218 ? -3.617 -21.438 11.703 1 94.19 218 GLU B C 1
ATOM 3826 O O . GLU B 1 218 ? -4.816 -21.688 11.562 1 94.19 218 GLU B O 1
ATOM 3831 N N . GLN B 1 219 ? -3.113 -20.297 11.367 1 90.88 219 GLN B N 1
ATOM 3832 C CA . GLN B 1 219 ? -3.908 -19.234 10.758 1 90.88 219 GLN B CA 1
ATOM 3833 C C . GLN B 1 219 ? -4.488 -19.688 9.422 1 90.88 219 GLN B C 1
ATOM 3835 O O . GLN B 1 219 ? -5.672 -19.469 9.148 1 90.88 219 GLN B O 1
ATOM 3840 N N . ALA B 1 220 ? -3.582 -20.328 8.656 1 94.5 220 ALA B N 1
ATOM 3841 C CA . ALA B 1 220 ? -3.986 -20.781 7.328 1 94.5 220 ALA B CA 1
ATOM 3842 C C . ALA B 1 220 ? -5.133 -21.781 7.418 1 94.5 220 ALA B C 1
ATOM 3844 O O . ALA B 1 220 ? -6.121 -21.672 6.688 1 94.5 220 ALA B O 1
ATOM 3845 N N . SER B 1 221 ? -5 -22.703 8.312 1 94.75 221 SER B N 1
ATOM 3846 C CA . SER B 1 221 ? -6.012 -23.734 8.5 1 94.75 221 SER B CA 1
ATOM 3847 C C . SER B 1 221 ? -7.352 -23.141 8.906 1 94.75 221 SER B C 1
ATOM 3849 O O . SER B 1 221 ? -8.398 -23.547 8.414 1 94.75 221 SER B O 1
ATOM 3851 N N . GLN B 1 222 ? -7.32 -22.188 9.758 1 91.25 222 GLN B N 1
ATOM 3852 C CA . GLN B 1 222 ? -8.539 -21.531 10.227 1 91.25 222 GLN B CA 1
ATOM 3853 C C . GLN B 1 222 ? -9.258 -20.828 9.086 1 91.25 222 GLN B C 1
ATOM 3855 O O . GLN B 1 222 ? -10.477 -20.953 8.945 1 91.25 222 GLN B O 1
ATOM 3860 N N . ILE B 1 223 ? -8.547 -20.141 8.297 1 92.81 223 ILE B N 1
ATOM 3861 C CA . ILE B 1 223 ? -9.133 -19.328 7.242 1 92.81 223 ILE B CA 1
ATOM 3862 C C . ILE B 1 223 ? -9.555 -20.219 6.074 1 92.81 223 ILE B C 1
ATOM 3864 O O . ILE B 1 223 ? -10.555 -19.938 5.41 1 92.81 223 ILE B O 1
ATOM 3868 N N . ALA B 1 224 ? -8.844 -21.312 5.883 1 95.06 224 ALA B N 1
ATOM 3869 C CA . ALA B 1 224 ? -9.078 -22.234 4.766 1 95.06 224 ALA B CA 1
ATOM 3870 C C . ALA B 1 224 ? -10.469 -22.859 4.855 1 95.06 224 ALA B C 1
ATOM 3872 O O . ALA B 1 224 ? -10.977 -23.391 3.867 1 95.06 224 ALA B O 1
ATOM 3873 N N . HIS B 1 225 ? -11.086 -22.75 5.988 1 92.94 225 HIS B N 1
ATOM 3874 C CA . HIS B 1 225 ? -12.406 -23.344 6.18 1 92.94 225 HIS B CA 1
ATOM 3875 C C . HIS B 1 225 ? -13.469 -22.547 5.418 1 92.94 225 HIS B C 1
ATOM 3877 O O . HIS B 1 225 ? -14.516 -23.094 5.062 1 92.94 225 HIS B O 1
ATOM 3883 N N . TYR B 1 226 ? -13.117 -21.281 5.195 1 93.06 226 TYR B N 1
ATOM 3884 C CA . TYR B 1 226 ? -14.188 -20.5 4.59 1 93.06 226 TYR B CA 1
ATOM 3885 C C . TYR B 1 226 ? -13.672 -19.688 3.41 1 93.06 226 TYR B C 1
ATOM 3887 O O . TYR B 1 226 ? -14.453 -19.094 2.664 1 93.06 226 TYR B O 1
ATOM 3895 N N . ALA B 1 227 ? -12.398 -19.594 3.186 1 95.69 227 ALA B N 1
ATOM 3896 C CA . ALA B 1 227 ? -11.82 -18.953 2.01 1 95.69 227 ALA B CA 1
ATOM 3897 C C . ALA B 1 227 ? -11.477 -19.984 0.938 1 95.69 227 ALA B C 1
ATOM 3899 O O . ALA B 1 227 ? -11.102 -21.125 1.254 1 95.69 227 ALA B O 1
ATOM 3900 N N . ASP B 1 228 ? -11.531 -19.625 -0.307 1 97.5 228 ASP B N 1
ATOM 3901 C CA . ASP B 1 228 ? -11.234 -20.531 -1.414 1 97.5 228 ASP B CA 1
ATOM 3902 C C . ASP B 1 228 ? -9.734 -20.641 -1.644 1 97.5 228 ASP B C 1
ATOM 3904 O O . ASP B 1 228 ? -9.273 -21.547 -2.346 1 97.5 228 ASP B O 1
ATOM 3908 N N . GLY B 1 229 ? -8.977 -19.766 -1.009 1 97.62 229 GLY B N 1
ATOM 3909 C CA . GLY B 1 229 ? -7.531 -19.766 -1.116 1 97.62 229 GLY B CA 1
ATOM 3910 C C . GLY B 1 229 ? -6.848 -18.953 -0.042 1 97.62 229 GLY B C 1
ATOM 3911 O O . GLY B 1 229 ? -7.449 -18.031 0.522 1 97.62 229 GLY B O 1
ATOM 3912 N N . ILE B 1 230 ? -5.641 -19.297 0.219 1 97.06 230 ILE B N 1
ATOM 3913 C CA . ILE B 1 230 ? -4.777 -18.625 1.185 1 97.06 230 ILE B CA 1
ATOM 3914 C C . ILE B 1 230 ? -3.555 -18.062 0.474 1 97.06 230 ILE B C 1
ATOM 3916 O O . ILE B 1 230 ? -2.789 -18.797 -0.15 1 97.06 230 ILE B O 1
ATOM 3920 N N . ILE B 1 231 ? -3.379 -16.781 0.579 1 97.56 231 ILE B N 1
ATOM 3921 C CA . ILE B 1 231 ? -2.238 -16.109 -0.035 1 97.56 231 ILE B CA 1
ATOM 3922 C C . ILE B 1 231 ? -1.232 -15.711 1.042 1 97.56 231 ILE B C 1
ATOM 3924 O O . ILE B 1 231 ? -1.592 -15.062 2.031 1 97.56 231 ILE B O 1
ATOM 3928 N N . ILE B 1 232 ? 0.014 -16.109 0.926 1 97 232 ILE B N 1
ATOM 3929 C CA . ILE B 1 232 ? 1.055 -15.773 1.89 1 97 232 ILE B CA 1
ATOM 3930 C C . ILE B 1 232 ? 2.26 -15.18 1.16 1 97 232 ILE B C 1
ATOM 3932 O O . ILE B 1 232 ? 2.885 -15.852 0.337 1 97 232 ILE B O 1
ATOM 3936 N N . GLY B 1 233 ? 2.564 -13.945 1.441 1 96.12 233 GLY B N 1
ATOM 3937 C CA . GLY B 1 233 ? 3.682 -13.266 0.804 1 96.12 233 GLY B CA 1
ATOM 3938 C C . GLY B 1 233 ? 4.812 -12.945 1.765 1 96.12 233 GLY B C 1
ATOM 3939 O O . GLY B 1 233 ? 5.91 -13.492 1.646 1 96.12 233 GLY B O 1
ATOM 3940 N N . SER B 1 234 ? 4.527 -12.234 2.846 1 93.38 234 SER B N 1
ATOM 3941 C CA . SER B 1 234 ? 5.551 -11.688 3.734 1 93.38 234 SER B CA 1
ATOM 3942 C C . SER B 1 234 ? 6.332 -12.805 4.422 1 93.38 234 SER B C 1
ATOM 3944 O O . SER B 1 234 ? 7.551 -12.711 4.582 1 93.38 234 SER B O 1
ATOM 3946 N N . ALA B 1 235 ? 5.645 -13.891 4.863 1 95.19 235 ALA B N 1
ATOM 3947 C CA . ALA B 1 235 ? 6.328 -14.984 5.543 1 95.19 235 ALA B CA 1
ATOM 3948 C C . ALA B 1 235 ? 7.301 -15.695 4.605 1 95.19 235 ALA B C 1
ATOM 3950 O O . ALA B 1 235 ? 8.406 -16.062 5.012 1 95.19 235 ALA B O 1
ATOM 3951 N N . VAL B 1 236 ? 6.891 -15.859 3.379 1 98 236 VAL B N 1
ATOM 3952 C CA . VAL B 1 236 ? 7.762 -16.469 2.379 1 98 236 VAL B CA 1
ATOM 3953 C C . VAL B 1 236 ? 8.961 -15.562 2.121 1 98 236 VAL B C 1
ATOM 3955 O O . VAL B 1 236 ? 10.109 -16.031 2.1 1 98 236 VAL B O 1
ATOM 3958 N N . GLN B 1 237 ? 8.648 -14.305 2.004 1 97.25 237 GLN B N 1
ATOM 3959 C CA . GLN B 1 237 ? 9.703 -13.336 1.726 1 97.25 237 GLN B CA 1
ATOM 3960 C C . GLN B 1 237 ? 10.695 -13.25 2.881 1 97.25 237 GLN B C 1
ATOM 3962 O O . GLN B 1 237 ? 11.891 -13.039 2.664 1 97.25 237 GLN B O 1
ATOM 3967 N N . ARG B 1 238 ? 10.242 -13.422 4.082 1 95.88 238 ARG B N 1
ATOM 3968 C CA . ARG B 1 238 ? 11.117 -13.422 5.254 1 95.88 238 ARG B CA 1
ATOM 3969 C C . ARG B 1 238 ? 12.102 -14.578 5.207 1 95.88 238 ARG B C 1
ATOM 3971 O O . ARG B 1 238 ? 13.266 -14.43 5.582 1 95.88 238 ARG B O 1
ATOM 3978 N N . ILE B 1 239 ? 11.602 -15.703 4.82 1 97.94 239 ILE B N 1
ATOM 3979 C CA . ILE B 1 239 ? 12.469 -16.859 4.688 1 97.94 239 ILE B CA 1
ATOM 3980 C C . ILE B 1 239 ? 13.594 -16.562 3.703 1 97.94 239 ILE B C 1
ATOM 3982 O O . ILE B 1 239 ? 14.758 -16.875 3.969 1 97.94 239 ILE B O 1
ATOM 3986 N N . ILE B 1 240 ? 13.266 -15.914 2.627 1 98.19 240 ILE B N 1
ATOM 3987 C CA . ILE B 1 240 ? 14.266 -15.578 1.615 1 98.19 240 ILE B CA 1
ATOM 3988 C C . ILE B 1 240 ? 15.242 -14.547 2.178 1 98.19 240 ILE B C 1
ATOM 3990 O O . ILE B 1 240 ? 16.453 -14.664 1.974 1 98.19 240 ILE B O 1
ATOM 3994 N N . GLU B 1 241 ? 14.695 -13.586 2.852 1 95.69 241 GLU B N 1
ATOM 3995 C CA . GLU B 1 241 ? 15.531 -12.555 3.459 1 95.69 241 GLU B CA 1
ATOM 3996 C C . GLU B 1 241 ? 16.547 -13.164 4.426 1 95.69 241 GLU B C 1
ATOM 3998 O O . GLU B 1 241 ? 17.703 -12.773 4.441 1 95.69 241 GLU B O 1
ATOM 4003 N N . GLU B 1 242 ? 16.094 -14.102 5.176 1 96.19 242 GLU B N 1
ATOM 4004 C CA . GLU B 1 242 ? 16.906 -14.672 6.258 1 96.19 242 GLU B CA 1
ATOM 4005 C C . GLU B 1 242 ? 17.891 -15.703 5.727 1 96.19 242 GLU B C 1
ATOM 4007 O O . GLU B 1 242 ? 18.969 -15.883 6.293 1 96.19 242 GLU B O 1
ATOM 4012 N N . ASN B 1 243 ? 17.531 -16.344 4.617 1 97.38 243 ASN B N 1
ATOM 4013 C CA . ASN B 1 243 ? 18.328 -17.484 4.184 1 97.38 243 ASN B CA 1
ATOM 4014 C C . ASN B 1 243 ? 18.922 -17.266 2.799 1 97.38 243 ASN B C 1
ATOM 4016 O O . ASN B 1 243 ? 19.656 -18.125 2.289 1 97.38 243 ASN B O 1
ATOM 4020 N N . GLY B 1 244 ? 18.719 -16.125 2.191 1 94.56 244 GLY B N 1
ATOM 4021 C CA . GLY B 1 244 ? 19.047 -15.867 0.796 1 94.56 244 GLY B CA 1
ATOM 4022 C C . GLY B 1 244 ? 20.531 -15.922 0.506 1 94.56 244 GLY B C 1
ATOM 4023 O O . GLY B 1 244 ? 20.938 -16.031 -0.652 1 94.56 244 GLY B O 1
ATOM 4024 N N . LYS B 1 245 ? 21.422 -15.852 1.573 1 93.94 245 LYS B N 1
ATOM 4025 C CA . LYS B 1 245 ? 22.875 -15.914 1.395 1 93.94 245 LYS B CA 1
ATOM 4026 C C . LYS B 1 245 ? 23.312 -17.344 1.069 1 93.94 245 LYS B C 1
ATOM 4028 O O . LYS B 1 245 ? 24.375 -17.531 0.479 1 93.94 245 LYS B O 1
ATOM 4033 N N . ASN B 1 246 ? 22.516 -18.297 1.48 1 97.25 246 ASN B N 1
ATOM 4034 C CA . ASN B 1 246 ? 22.734 -19.719 1.201 1 97.25 246 ASN B CA 1
ATOM 4035 C C . ASN B 1 246 ? 21.562 -20.328 0.449 1 97.25 246 ASN B C 1
ATOM 4037 O O . ASN B 1 246 ? 20.562 -20.703 1.057 1 97.25 246 ASN B O 1
ATOM 4041 N N . ARG B 1 247 ? 21.75 -20.562 -0.832 1 97.19 247 ARG B N 1
ATOM 4042 C CA . ARG B 1 247 ? 20.672 -20.953 -1.736 1 97.19 247 ARG B CA 1
ATOM 4043 C C . ARG B 1 247 ? 20.062 -22.281 -1.315 1 97.19 247 ARG B C 1
ATOM 4045 O O . ARG B 1 247 ? 18.844 -22.438 -1.259 1 97.19 247 ARG B O 1
ATOM 4052 N N . ALA B 1 248 ? 20.906 -23.203 -1.021 1 97.75 248 ALA B N 1
ATOM 4053 C CA . ALA B 1 248 ? 20.438 -24.531 -0.638 1 97.75 248 ALA B CA 1
ATOM 4054 C C . ALA B 1 248 ? 19.609 -24.484 0.646 1 97.75 248 ALA B C 1
ATOM 4056 O O . ALA B 1 248 ? 18.578 -25.141 0.757 1 97.75 248 ALA B O 1
ATOM 4057 N N . GLN B 1 249 ? 20.078 -23.703 1.564 1 98.31 249 GLN B N 1
ATOM 4058 C CA . GLN B 1 249 ? 19.359 -23.531 2.822 1 98.31 249 GLN B CA 1
ATOM 4059 C C . GLN B 1 249 ? 18.016 -22.844 2.6 1 98.31 249 GLN B C 1
ATOM 4061 O O . GLN B 1 249 ? 17.016 -23.219 3.225 1 98.31 249 GLN B O 1
ATOM 4066 N N . CYS B 1 250 ? 18.016 -21.906 1.774 1 98.62 250 CYS B N 1
ATOM 4067 C CA . CYS B 1 250 ? 16.797 -21.172 1.488 1 98.62 250 CYS B CA 1
ATOM 4068 C C . CYS B 1 250 ? 15.766 -22.078 0.813 1 98.62 250 CYS B C 1
ATOM 4070 O O . CYS B 1 250 ? 14.586 -22.062 1.162 1 98.62 250 CYS B O 1
ATOM 4072 N N . VAL B 1 251 ? 16.25 -22.875 -0.123 1 98.75 251 VAL B N 1
ATOM 4073 C CA . VAL B 1 251 ? 15.375 -23.828 -0.82 1 98.75 251 VAL B CA 1
ATOM 4074 C C . VAL B 1 251 ? 14.727 -24.766 0.187 1 98.75 251 VAL B C 1
ATOM 4076 O O . VAL B 1 251 ? 13.516 -24.984 0.164 1 98.75 251 VAL B O 1
ATOM 4079 N N . LYS B 1 252 ? 15.5 -25.297 1.068 1 98.75 252 LYS B N 1
ATOM 4080 C CA . LYS B 1 252 ? 15 -26.219 2.072 1 98.75 252 LYS B CA 1
ATOM 4081 C C . LYS B 1 252 ? 13.992 -25.547 2.994 1 98.75 252 LYS B C 1
ATOM 4083 O O . LYS B 1 252 ? 12.945 -26.109 3.305 1 98.75 252 LYS B O 1
ATOM 4088 N N . ALA B 1 253 ? 14.328 -24.344 3.418 1 98.75 253 ALA B N 1
ATOM 4089 C CA . ALA B 1 253 ? 13.438 -23.594 4.305 1 98.75 253 ALA B CA 1
ATOM 4090 C C . ALA B 1 253 ? 12.102 -23.312 3.621 1 98.75 253 ALA B C 1
ATOM 4092 O O . ALA B 1 253 ? 11.047 -23.406 4.25 1 98.75 253 ALA B O 1
ATOM 4093 N N . LEU B 1 254 ? 12.148 -22.953 2.352 1 98.88 254 LEU B N 1
ATOM 4094 C CA . LEU B 1 254 ? 10.938 -22.672 1.583 1 98.88 254 LEU B CA 1
ATOM 4095 C C . LEU B 1 254 ? 10.102 -23.938 1.414 1 98.88 254 LEU B C 1
ATOM 4097 O O . LEU B 1 254 ? 8.875 -23.891 1.529 1 98.88 254 LEU B O 1
ATOM 4101 N N . GLN B 1 255 ? 10.773 -25.016 1.127 1 98.75 255 GLN B N 1
ATOM 4102 C CA . GLN B 1 255 ? 10.078 -26.297 0.987 1 98.75 255 GLN B CA 1
ATOM 4103 C C . GLN B 1 255 ? 9.375 -26.688 2.287 1 98.75 255 GLN B C 1
ATOM 4105 O O . GLN B 1 255 ? 8.203 -27.062 2.277 1 98.75 255 GLN B O 1
ATOM 4110 N N . ASP B 1 256 ? 10.102 -26.594 3.412 1 98.75 256 ASP B N 1
ATOM 4111 C CA . ASP B 1 256 ? 9.547 -26.938 4.719 1 98.75 256 ASP B CA 1
ATOM 4112 C C . ASP B 1 256 ? 8.352 -26.062 5.059 1 98.75 256 ASP B C 1
ATOM 4114 O O . ASP B 1 256 ? 7.32 -26.562 5.531 1 98.75 256 ASP B O 1
ATOM 4118 N N . TYR B 1 257 ? 8.43 -24.828 4.828 1 98.62 257 TYR B N 1
ATOM 4119 C CA . TYR B 1 257 ? 7.363 -23.891 5.145 1 98.62 257 TYR B CA 1
ATOM 4120 C C . TYR B 1 257 ? 6.133 -24.156 4.281 1 98.62 257 TYR B C 1
ATOM 4122 O O . TYR B 1 257 ? 5.016 -24.25 4.793 1 98.62 257 TYR B O 1
ATOM 4130 N N . THR B 1 258 ? 6.422 -24.266 2.969 1 98.5 258 THR B N 1
ATOM 4131 C CA . THR B 1 258 ? 5.328 -24.5 2.029 1 98.5 258 THR B CA 1
ATOM 4132 C C . THR B 1 258 ? 4.578 -25.766 2.381 1 98.5 258 THR B C 1
ATOM 4134 O O . THR B 1 258 ? 3.346 -25.781 2.42 1 98.5 258 THR B O 1
ATOM 4137 N N . SER B 1 259 ? 5.293 -26.797 2.678 1 98.06 259 SER B N 1
ATOM 4138 C CA . SER B 1 259 ? 4.684 -28.078 3.053 1 98.06 259 SER B CA 1
ATOM 4139 C C . SER B 1 259 ? 3.887 -27.953 4.344 1 98.06 259 SER B C 1
ATOM 4141 O O . SER B 1 259 ? 2.801 -28.516 4.469 1 98.06 259 SER B O 1
ATOM 4143 N N . SER B 1 260 ? 4.48 -27.219 5.262 1 98.25 260 SER B N 1
ATOM 4144 C CA . SER B 1 260 ? 3.801 -27.047 6.543 1 98.25 260 SER B CA 1
ATOM 4145 C C . SER B 1 260 ? 2.471 -26.328 6.367 1 98.25 260 SER B C 1
ATOM 4147 O O . SER B 1 260 ? 1.478 -26.672 7.008 1 98.25 260 SER B O 1
ATOM 4149 N N . ILE B 1 261 ? 2.436 -25.297 5.52 1 97.81 261 ILE B N 1
ATOM 4150 C CA . ILE B 1 261 ? 1.21 -24.562 5.258 1 97.81 261 ILE B CA 1
ATOM 4151 C C . ILE B 1 261 ? 0.206 -25.453 4.535 1 97.81 261 ILE B C 1
ATOM 4153 O O . ILE B 1 261 ? -0.942 -25.578 4.965 1 97.81 261 ILE B O 1
ATOM 4157 N N . ARG B 1 262 ? 0.652 -26.109 3.475 1 96 262 ARG B N 1
ATOM 4158 C CA . ARG B 1 262 ? -0.222 -26.938 2.652 1 96 262 ARG B CA 1
ATOM 4159 C C . ARG B 1 262 ? -0.84 -28.062 3.475 1 96 262 ARG B C 1
ATOM 4161 O O . ARG B 1 262 ? -2.023 -28.375 3.322 1 96 262 ARG B O 1
ATOM 4168 N N . ASN B 1 263 ? -0.115 -28.594 4.32 1 95.5 263 ASN B N 1
ATOM 4169 C CA . ASN B 1 263 ? -0.562 -29.734 5.113 1 95.5 263 ASN B CA 1
ATOM 4170 C C . ASN B 1 263 ? -1.552 -29.312 6.195 1 95.5 263 ASN B C 1
ATOM 4172 O O . ASN B 1 263 ? -2.254 -30.156 6.762 1 95.5 263 ASN B O 1
ATOM 4176 N N . SER B 1 264 ? -1.602 -28.047 6.449 1 95.19 264 SER B N 1
ATOM 4177 C CA . SER B 1 264 ? -2.451 -27.578 7.543 1 95.19 264 SER B CA 1
ATOM 4178 C C . SER B 1 264 ? -3.914 -27.531 7.121 1 95.19 264 SER B C 1
ATOM 4180 O O . SER B 1 264 ? -4.809 -27.422 7.965 1 95.19 264 SER B O 1
ATOM 4182 N N . PHE B 1 265 ? -4.273 -27.516 5.891 1 88.5 265 PHE B N 1
ATOM 4183 C CA . PHE B 1 265 ? -5.664 -27.516 5.453 1 88.5 265 PHE B CA 1
ATOM 4184 C C . PHE B 1 265 ? -5.848 -28.375 4.215 1 88.5 265 PHE B C 1
ATOM 4186 O O . PHE B 1 265 ? -6.816 -28.219 3.473 1 88.5 265 PHE B O 1
ATOM 4193 N N . SER B 1 266 ? -4.988 -29.297 3.852 1 76.12 266 SER B N 1
ATOM 4194 C CA . SER B 1 266 ? -5.129 -30.266 2.764 1 76.12 266 SER B CA 1
ATOM 4195 C C . SER B 1 266 ? -6.191 -31.312 3.084 1 76.12 266 SER B C 1
ATOM 4197 O O . SER B 1 266 ? -6.445 -31.609 4.254 1 76.12 266 SER B O 1
#